Protein AF-A0A369LJK5-F1 (afdb_monomer_lite)

Secondary structure (DSSP, 8-state):
---EEE-B-TTT--BEEEEGGGTEEEETTT--EEESSTTPPP-PPPPB----PPPEETTEEE-TTS-S-EE------GGGSHHHHTS-HHHHHHHH-HHHHHHHHT--EEEEE-TTT--EEEEETT-SEEE-TTT--EEEETTTSSTT---GGGEESS-GGGS-SEEPPP-S-HHHHHHHHHHHHHHSTTTSTTS-HHHHHHHT-EEEEEEEEEEEEEEEEEEPPSTTPPPEEEEEEEEEEEEES-SSS-HHHHTTS---BGGG-EE--GGG-BSSEEEEPPPTT--HHHHHHHHHHHHHHHHHHHHH---GGG--EEEEEEEEEEEEEEEEEEEEE-S-SS--GGG-EEEEEEETTT--EEEEEE-SSEEEEEEPPPPTT----TTB-EEPPPEEEEEEETTTEEEEEEETT-SS---S------EEEEEEPP---GGGGSS--

Sequence (445 aa):
MEEMFAIKCQNCGGPMYSHQATRSFDCAYCGTSVPWEAGGQQPADTVGIRHQPIQMVDGLMKLTHVSQLEPAKDADWYYFEPYWRNSSLLEWLFQEDRGTAEELEQATHVSIPCPFCGAAFEGESTQSVFECPSCGNKIGAGDLLKPGKFSKRLTMGTGAEYVPEQAIPCSISEQQARANALQLVRQYPEVFAGHAVEEAIQSQMVLMYIPVALADLRMMVSFPGKGMKKESLVYYEVLNWPYPKTHYVDVPLIGLLEPWDFSKVVPFDPAMEEGNFRIVAVEGIQKDSAVIDKLAYSIAGNDAESAFGFSKNSMRQWSRKVKKHESALMLVPVFYVDRPISDGREGEQVRIAVNGQTGRAAAVVFDEKRDTHVVAPLSPSVHLSSESTVHATPVEVRYVKSPFLYEIVRIGGNAAVVGATTASQGALREEKRKRKGLLNRLFRD

Structure (mmCIF, N/CA/C/O backbone):
data_AF-A0A369LJK5-F1
#
_entry.id   AF-A0A369LJK5-F1
#
loop_
_atom_site.group_PDB
_atom_site.id
_atom_site.type_symbol
_atom_site.label_atom_id
_atom_site.label_alt_id
_atom_site.label_comp_id
_atom_site.label_asym_id
_atom_site.label_entity_id
_atom_site.label_seq_id
_atom_site.pdbx_PDB_ins_code
_atom_site.Cartn_x
_atom_site.Cartn_y
_atom_site.Cartn_z
_atom_site.occupancy
_atom_site.B_iso_or_equiv
_atom_site.auth_seq_id
_atom_site.auth_comp_id
_atom_site.auth_asym_id
_atom_site.auth_atom_id
_atom_site.pdbx_PDB_model_num
ATOM 1 N N . MET A 1 1 ? -23.609 9.496 26.097 1.00 43.75 1 MET A N 1
ATOM 2 C CA . MET A 1 1 ? -22.856 8.346 26.627 1.00 43.75 1 MET A CA 1
ATOM 3 C C . MET A 1 1 ? -23.100 7.245 25.623 1.00 43.75 1 MET A C 1
ATOM 5 O O . MET A 1 1 ? -24.235 6.795 25.534 1.00 43.75 1 MET A O 1
ATOM 9 N N . GLU A 1 2 ? -22.126 6.966 24.763 1.00 58.66 2 GLU A N 1
ATOM 10 C CA . GLU A 1 2 ? -22.241 5.873 23.794 1.00 58.66 2 GLU A CA 1
ATOM 11 C C . GLU A 1 2 ? -22.422 4.564 24.567 1.00 58.66 2 GLU A C 1
ATOM 13 O O . GLU A 1 2 ? -21.711 4.307 25.541 1.00 58.66 2 GLU A O 1
ATOM 18 N N . GLU A 1 3 ? -23.435 3.779 24.209 1.00 79.50 3 GLU A N 1
ATOM 19 C CA . GLU A 1 3 ? -23.717 2.515 24.884 1.00 79.50 3 GLU A CA 1
ATOM 20 C C . GLU A 1 3 ? -22.650 1.490 24.480 1.00 79.50 3 GLU A C 1
ATOM 22 O O . GLU A 1 3 ? -22.693 0.930 23.387 1.00 79.50 3 GLU A O 1
ATOM 27 N N . MET A 1 4 ? -21.658 1.272 25.345 1.00 86.38 4 MET A N 1
ATOM 28 C CA . MET A 1 4 ? -20.656 0.220 25.168 1.00 86.38 4 MET A CA 1
ATOM 29 C C . MET A 1 4 ? -21.238 -1.119 25.622 1.00 86.38 4 MET A C 1
ATOM 31 O O . MET A 1 4 ? -21.786 -1.215 26.724 1.00 86.38 4 MET A O 1
ATOM 35 N N . PHE A 1 5 ? -21.106 -2.167 24.808 1.00 88.19 5 PHE A N 1
ATOM 36 C CA . PHE A 1 5 ? -21.720 -3.464 25.102 1.00 88.19 5 PHE A CA 1
ATOM 37 C C . PHE A 1 5 ? -20.787 -4.656 24.876 1.00 88.19 5 PHE A C 1
ATOM 39 O O . PHE A 1 5 ? -19.874 -4.644 24.051 1.00 88.19 5 PHE A O 1
ATOM 46 N N . ALA A 1 6 ? -21.043 -5.728 25.628 1.00 88.69 6 ALA A N 1
ATOM 47 C CA . ALA A 1 6 ? -20.347 -7.000 25.480 1.00 88.69 6 ALA A CA 1
ATOM 48 C C . ALA A 1 6 ? -20.799 -7.722 24.202 1.00 88.69 6 ALA A C 1
ATOM 50 O O . ALA A 1 6 ? -21.975 -8.080 24.084 1.00 88.69 6 ALA A O 1
ATOM 51 N N . ILE A 1 7 ? -19.868 -8.020 23.295 1.00 90.50 7 ILE A N 1
ATOM 52 C CA . ILE A 1 7 ? -20.143 -8.883 22.140 1.00 90.50 7 ILE A CA 1
ATOM 53 C C . ILE A 1 7 ? -20.097 -10.339 22.628 1.00 90.50 7 ILE A C 1
ATOM 55 O O . ILE A 1 7 ? -19.025 -10.926 22.786 1.00 90.50 7 ILE A O 1
ATOM 59 N N . LYS A 1 8 ? -21.265 -10.904 22.961 1.00 90.94 8 LYS A N 1
ATOM 60 C CA . LYS A 1 8 ? -21.384 -12.208 23.635 1.00 90.94 8 LYS A CA 1
ATOM 61 C C . LYS A 1 8 ? -22.256 -13.205 22.880 1.00 90.94 8 LYS A C 1
ATOM 63 O O . LYS A 1 8 ? -23.296 -12.867 22.316 1.00 90.94 8 LYS A O 1
ATOM 68 N N . CYS A 1 9 ? -21.862 -14.466 22.973 1.00 92.56 9 CYS A N 1
ATOM 69 C CA . CYS A 1 9 ? -22.580 -15.601 22.434 1.00 92.56 9 CYS A CA 1
ATOM 70 C C . CYS A 1 9 ? -23.858 -15.847 23.236 1.00 92.56 9 CYS A C 1
ATOM 72 O O . CYS A 1 9 ? -23.807 -16.077 24.444 1.00 92.56 9 CYS A O 1
ATOM 74 N N . GLN A 1 10 ? -25.005 -15.865 22.559 1.00 91.81 10 GLN A N 1
ATOM 75 C CA . GLN A 1 10 ? -26.295 -16.147 23.199 1.00 91.81 10 GLN A CA 1
ATOM 76 C C . GLN A 1 10 ? -26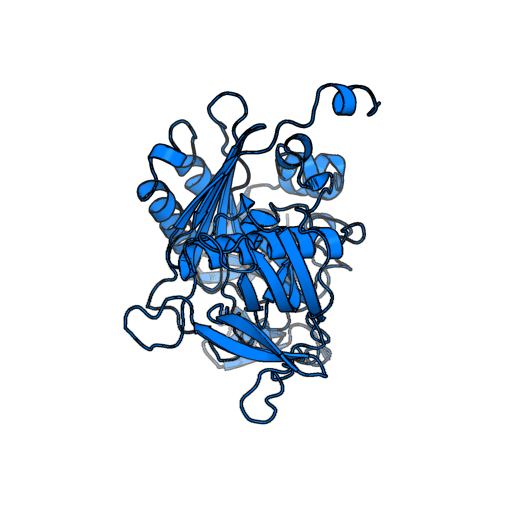.418 -17.603 23.676 1.00 91.81 10 GLN A C 1
ATOM 78 O O . GLN A 1 10 ? -27.219 -17.892 24.557 1.00 91.81 10 GLN A O 1
ATOM 83 N N . ASN A 1 11 ? -25.618 -18.518 23.116 1.00 92.88 11 ASN A N 1
ATOM 84 C CA . ASN A 1 11 ? -25.660 -19.938 23.457 1.00 92.88 11 ASN A CA 1
ATOM 85 C C . ASN A 1 11 ? -24.900 -20.262 24.757 1.00 92.88 11 ASN A C 1
ATOM 87 O O . ASN A 1 11 ? -25.407 -20.982 25.608 1.00 92.88 11 ASN A O 1
ATOM 91 N N . CYS A 1 12 ? -23.683 -19.730 24.930 1.00 92.94 12 CYS A N 1
ATOM 92 C CA . CYS A 1 12 ? -22.822 -20.080 26.070 1.00 92.94 12 CYS A CA 1
ATOM 93 C C . CYS A 1 12 ? -22.346 -18.883 26.908 1.00 92.94 12 CYS A C 1
ATOM 95 O O . CYS A 1 12 ? -21.585 -19.071 27.852 1.00 92.94 12 CYS A O 1
ATOM 97 N N . GLY A 1 13 ? -22.724 -17.652 26.549 1.00 88.31 13 GLY A N 1
ATOM 98 C CA . GLY A 1 13 ? -22.289 -16.425 27.226 1.00 88.31 13 GLY A CA 1
ATOM 99 C C . GLY A 1 13 ? -20.831 -16.018 26.974 1.00 88.31 13 GLY A C 1
ATOM 100 O O . GLY A 1 13 ? -20.411 -14.974 27.465 1.00 88.31 13 GLY A O 1
ATOM 101 N N . GLY A 1 14 ? -20.065 -16.812 26.216 1.00 88.94 14 GLY A N 1
ATOM 102 C CA . GLY A 1 14 ? -18.665 -16.525 25.892 1.00 88.94 14 GLY A CA 1
ATOM 103 C C . GLY A 1 14 ? -18.505 -15.323 24.949 1.00 88.94 14 GLY A C 1
ATOM 104 O O . GLY A 1 14 ? -19.456 -14.982 24.244 1.00 88.94 14 GLY A O 1
ATOM 105 N N . PRO A 1 15 ? -17.325 -14.683 24.904 1.00 89.88 15 PRO A N 1
ATOM 106 C CA . PRO A 1 15 ? -17.034 -13.600 23.967 1.00 89.88 15 PRO A CA 1
ATOM 107 C C . PRO A 1 15 ? -17.139 -14.078 22.513 1.00 89.88 15 PRO A C 1
ATOM 109 O O . PRO A 1 15 ? -16.965 -15.269 22.213 1.00 89.88 15 PRO A O 1
ATOM 112 N N . MET A 1 16 ? -17.420 -13.135 21.618 1.00 92.56 16 MET A N 1
ATOM 113 C CA . MET A 1 16 ? -17.401 -13.356 20.175 1.00 92.56 16 MET A CA 1
ATOM 114 C C . MET A 1 16 ? -16.454 -12.381 19.481 1.00 92.56 16 MET A C 1
ATOM 116 O O . MET A 1 16 ? -16.226 -11.276 19.974 1.00 92.56 16 MET A O 1
ATOM 120 N N . TYR A 1 17 ? -15.939 -12.801 18.330 1.00 91.12 17 TYR A N 1
ATOM 121 C CA . TYR A 1 17 ? -14.927 -12.085 17.554 1.00 91.12 17 TYR A CA 1
ATOM 122 C C . TYR A 1 17 ? -15.418 -11.877 16.126 1.00 91.12 17 TYR A C 1
ATOM 124 O O . TYR A 1 17 ? -16.051 -12.774 15.565 1.00 91.12 17 TYR A O 1
ATOM 132 N N . SER A 1 18 ? -15.163 -10.702 15.557 1.00 90.25 18 SER A N 1
ATOM 133 C CA . SER A 1 18 ? -15.515 -10.387 14.173 1.00 90.25 18 SER A CA 1
ATOM 134 C C . SER A 1 18 ? -14.698 -11.236 13.203 1.00 90.25 18 SER A C 1
ATOM 136 O O . SER A 1 18 ? -13.483 -11.373 13.330 1.00 90.25 18 SER A O 1
ATOM 138 N N . HIS A 1 19 ? -15.368 -11.778 12.194 1.00 90.19 19 HIS A N 1
ATOM 139 C CA . HIS A 1 19 ? -14.749 -12.536 11.121 1.00 90.19 19 HIS A CA 1
ATOM 140 C C . HIS A 1 19 ? -15.206 -11.965 9.774 1.00 90.19 19 HIS A C 1
ATOM 142 O O . HIS A 1 19 ? -16.266 -12.312 9.249 1.00 90.19 19 HIS A O 1
ATOM 148 N N . GLN A 1 20 ? -14.391 -11.058 9.222 1.00 88.62 20 GLN A N 1
ATOM 149 C CA . GLN A 1 20 ? -14.678 -10.309 7.988 1.00 88.62 20 GLN A CA 1
ATOM 150 C C . GLN A 1 20 ? -15.016 -11.247 6.810 1.00 88.62 20 GLN A C 1
ATOM 152 O O . GLN A 1 20 ? -16.012 -11.054 6.116 1.00 88.62 20 GLN A O 1
ATOM 157 N N . ALA A 1 21 ? -14.270 -12.350 6.650 1.00 86.75 21 ALA A N 1
ATOM 158 C CA . ALA A 1 21 ? -14.425 -13.264 5.512 1.00 86.75 21 ALA A CA 1
ATOM 159 C C . ALA A 1 21 ? -15.789 -13.962 5.431 1.00 86.75 21 ALA A C 1
ATOM 161 O O . ALA A 1 21 ? -16.305 -14.206 4.342 1.00 86.75 21 ALA A O 1
ATOM 162 N N . THR A 1 22 ? -16.373 -14.284 6.582 1.00 87.31 22 THR A N 1
ATOM 163 C CA . THR A 1 22 ? -17.700 -14.914 6.684 1.00 87.31 22 THR A CA 1
ATOM 164 C C . THR A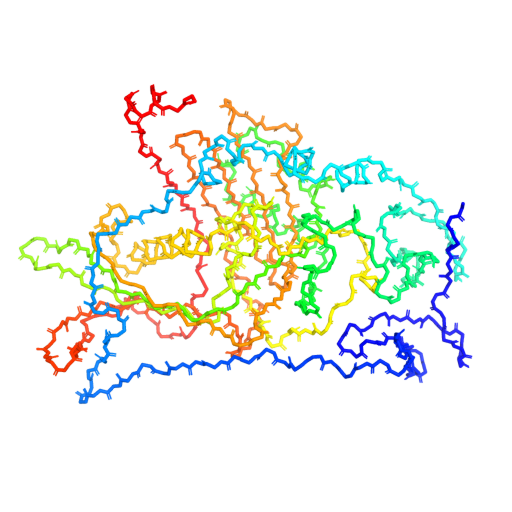 1 22 ? -18.782 -13.901 7.037 1.00 87.31 22 THR A C 1
ATOM 166 O O . THR A 1 22 ? -19.946 -14.286 7.138 1.00 87.31 22 THR A O 1
ATOM 169 N N . ARG A 1 23 ? -18.410 -12.624 7.227 1.00 87.62 23 ARG A N 1
ATOM 170 C CA . ARG A 1 23 ? -19.263 -11.552 7.751 1.00 87.62 23 ARG A CA 1
ATOM 171 C C . ARG A 1 23 ? -20.059 -12.046 8.960 1.00 87.62 23 ARG A C 1
ATOM 173 O O . ARG A 1 23 ? -21.288 -12.010 8.962 1.00 87.62 23 ARG A O 1
ATOM 180 N N . SER A 1 24 ? -19.362 -12.572 9.965 1.00 91.00 24 SER A N 1
ATOM 181 C CA . SER A 1 24 ? -19.969 -13.142 11.174 1.00 91.00 24 SER A CA 1
ATOM 182 C C . SER A 1 24 ? -19.235 -12.731 12.443 1.00 91.00 24 SER A C 1
ATOM 184 O O . SER A 1 24 ? -18.112 -12.231 12.406 1.00 91.00 24 SER A O 1
ATOM 186 N N . PHE A 1 25 ? -19.887 -12.960 13.578 1.00 92.00 25 PHE A N 1
ATOM 187 C CA . PHE A 1 25 ? -19.246 -13.052 14.878 1.00 92.00 25 PHE A CA 1
ATOM 188 C C . PHE A 1 25 ? -19.138 -14.514 15.281 1.00 92.00 25 PHE A C 1
ATOM 190 O O . PHE A 1 25 ? -20.146 -15.225 15.298 1.00 92.00 25 PHE A O 1
ATOM 197 N N . ASP A 1 26 ? -17.943 -14.940 15.673 1.00 93.56 26 ASP A N 1
ATOM 198 C CA . ASP A 1 26 ? -17.663 -16.333 15.998 1.00 93.56 26 ASP A CA 1
ATOM 199 C C . ASP A 1 26 ? -17.287 -16.483 17.474 1.00 93.56 26 ASP A C 1
ATOM 201 O O . ASP A 1 26 ? -16.479 -15.732 18.026 1.00 93.56 26 ASP A O 1
ATOM 205 N N . CYS A 1 27 ? -17.892 -17.465 18.142 1.00 93.56 27 CYS A N 1
ATOM 206 C CA . CYS A 1 27 ? -17.601 -17.785 19.532 1.00 93.56 27 CYS A CA 1
ATOM 207 C C . CYS A 1 27 ? -16.504 -18.848 19.626 1.00 93.56 27 CYS A C 1
ATOM 209 O O . CYS A 1 27 ? -16.738 -20.021 19.324 1.00 93.56 27 CYS A O 1
ATOM 211 N N . ALA A 1 28 ? -15.346 -18.468 20.166 1.00 88.25 28 ALA A N 1
ATOM 212 C CA . ALA A 1 28 ? -14.204 -19.370 20.339 1.00 88.25 28 ALA A CA 1
ATOM 213 C C . ALA A 1 28 ? -14.468 -20.560 21.291 1.00 88.25 28 ALA A C 1
ATOM 215 O O . ALA A 1 28 ? -13.737 -21.544 21.261 1.00 88.25 28 ALA A O 1
ATOM 216 N N . TYR A 1 29 ? -15.505 -20.490 22.136 1.00 90.56 29 TYR A N 1
ATOM 217 C CA . TYR A 1 29 ? -15.762 -21.484 23.187 1.00 90.56 29 TYR A CA 1
ATOM 218 C C . TYR A 1 29 ? -16.671 -22.631 22.743 1.00 90.56 29 TYR A C 1
ATOM 220 O O . TYR A 1 29 ? -16.453 -23.776 23.127 1.00 90.56 29 TYR A O 1
ATOM 228 N N . CYS A 1 30 ? -17.713 -22.331 21.967 1.00 94.50 30 CYS A N 1
ATOM 229 C CA . CYS A 1 30 ? -18.704 -23.325 21.544 1.00 94.50 30 CYS A CA 1
ATOM 230 C C . CYS A 1 30 ? -18.856 -23.430 20.021 1.00 94.50 30 CYS A C 1
ATOM 232 O O . CYS A 1 30 ? -19.700 -24.190 19.554 1.00 94.50 30 CYS A O 1
ATOM 234 N N . GLY A 1 31 ? -18.088 -22.652 19.249 1.00 93.06 31 GLY A N 1
ATOM 235 C CA . GLY A 1 31 ? -18.130 -22.656 17.784 1.00 93.06 31 GLY A CA 1
ATOM 236 C C . GLY A 1 31 ? -19.404 -22.060 17.182 1.00 93.06 31 GLY A C 1
ATOM 237 O O . GLY A 1 31 ? -19.622 -22.176 15.982 1.00 93.06 31 GLY A O 1
ATOM 238 N N . THR A 1 32 ? -20.268 -21.437 17.993 1.00 95.06 32 THR A N 1
ATOM 239 C CA . THR A 1 32 ? -21.448 -20.733 17.475 1.00 95.06 32 THR A CA 1
ATOM 240 C C . THR A 1 32 ? -21.001 -19.537 16.641 1.00 95.06 32 THR A C 1
ATOM 242 O O . THR A 1 32 ? -20.231 -18.710 17.127 1.00 95.06 32 THR A O 1
ATOM 245 N N . SER A 1 33 ? -21.524 -19.440 15.422 1.00 93.50 33 SER A N 1
ATOM 246 C CA . SER A 1 33 ? -21.326 -18.313 14.514 1.00 93.50 33 SER A CA 1
ATOM 247 C C . SER A 1 33 ? -22.654 -17.589 14.306 1.00 93.50 33 SER A C 1
ATOM 249 O O . SER A 1 33 ? -23.690 -18.230 14.102 1.00 93.50 33 SER A O 1
ATOM 251 N N . VAL A 1 34 ? -22.637 -16.262 14.404 1.00 91.25 34 VAL A N 1
ATOM 252 C CA . VAL A 1 34 ? -23.803 -15.397 14.199 1.00 91.25 34 VAL A CA 1
ATOM 253 C C . VAL A 1 34 ? -23.506 -14.462 13.027 1.00 91.25 34 VAL A C 1
ATOM 255 O O . VAL A 1 34 ? -22.541 -13.705 13.107 1.00 91.25 34 VAL A O 1
ATOM 258 N N . PRO A 1 35 ? -24.304 -14.481 11.946 1.00 89.56 35 PRO A N 1
ATOM 259 C CA . PRO A 1 35 ? -24.115 -13.568 10.822 1.00 89.56 35 PRO A CA 1
ATOM 260 C C . PRO A 1 35 ? -24.201 -12.095 11.241 1.00 89.56 35 PRO A C 1
ATOM 262 O O . PRO A 1 35 ? -25.038 -11.731 12.067 1.00 89.56 35 PRO A O 1
ATOM 265 N N . TRP A 1 36 ? -23.366 -11.253 10.631 1.00 88.44 36 TRP A N 1
ATOM 266 C CA . TRP A 1 36 ? -23.351 -9.800 10.816 1.00 88.44 36 TRP A CA 1
ATOM 267 C C . TRP A 1 36 ? -24.639 -9.144 10.307 1.00 88.44 36 TRP A C 1
ATOM 269 O O . TRP A 1 36 ? -25.224 -8.301 10.983 1.00 88.44 36 TRP A O 1
ATOM 279 N N . GLU A 1 37 ? -25.131 -9.594 9.151 1.00 82.88 37 GLU A N 1
ATOM 280 C CA . GLU A 1 37 ? -26.411 -9.180 8.576 1.00 82.88 37 GLU A CA 1
ATOM 281 C C . GLU A 1 37 ? -27.347 -10.381 8.424 1.00 82.88 37 GLU A C 1
ATOM 283 O O . GLU A 1 37 ? -27.022 -11.382 7.777 1.00 82.88 37 GLU A O 1
ATOM 288 N N . ALA A 1 38 ? -28.548 -10.280 8.999 1.00 66.06 38 ALA A N 1
ATOM 289 C CA . ALA A 1 38 ? -29.581 -11.298 8.849 1.00 66.06 38 ALA A CA 1
ATOM 290 C C . ALA A 1 38 ? -30.070 -11.348 7.391 1.00 66.06 38 ALA A C 1
ATOM 292 O O . ALA A 1 38 ? -30.628 -10.379 6.884 1.00 66.06 38 ALA A O 1
ATOM 293 N N . GLY A 1 39 ? -29.864 -12.486 6.718 1.00 60.34 39 GLY A N 1
ATOM 294 C CA . GLY A 1 39 ? -30.164 -12.624 5.288 1.00 60.34 39 GLY A CA 1
ATOM 295 C C . GLY A 1 39 ? -29.186 -11.877 4.375 1.00 60.34 39 GLY A C 1
ATOM 296 O O . GLY A 1 39 ? -29.529 -11.621 3.222 1.00 60.34 39 GLY A O 1
ATOM 297 N N . GLY A 1 40 ? -28.004 -11.516 4.893 1.00 56.62 40 GLY A N 1
ATOM 298 C CA . GLY A 1 40 ? -26.965 -10.808 4.151 1.00 56.62 40 GLY A CA 1
ATOM 299 C C . GLY A 1 40 ? -26.629 -11.492 2.827 1.00 56.62 40 GLY A C 1
ATOM 300 O O . GLY A 1 40 ? -26.605 -12.722 2.727 1.00 56.62 40 GLY A O 1
ATOM 301 N N . GLN A 1 41 ? -26.397 -10.676 1.799 1.00 55.34 41 GLN A N 1
ATOM 302 C CA . GLN A 1 41 ? -25.955 -11.159 0.495 1.00 55.34 41 GLN A CA 1
ATOM 303 C C . GLN A 1 41 ? -24.660 -11.962 0.651 1.00 55.34 41 GLN A C 1
ATOM 305 O O . GLN A 1 41 ? -23.807 -11.635 1.482 1.00 55.34 41 GLN A O 1
ATOM 310 N N . GLN A 1 42 ? -24.524 -13.021 -0.154 1.00 57.69 42 GLN A N 1
ATOM 311 C CA . GLN A 1 42 ? -23.255 -13.732 -0.269 1.00 57.69 42 GLN A CA 1
ATOM 312 C C . GLN A 1 42 ? -22.127 -12.727 -0.557 1.00 57.69 42 GLN A C 1
ATOM 314 O O . GLN A 1 42 ? -22.378 -11.740 -1.254 1.00 57.69 42 GLN A O 1
ATOM 319 N N . PRO A 1 43 ? -20.912 -12.969 -0.029 1.00 57.94 43 PRO A N 1
ATOM 320 C CA . PRO A 1 43 ? -19.713 -12.230 -0.406 1.00 57.94 43 PRO A CA 1
ATOM 321 C C . PRO A 1 43 ? -19.696 -11.926 -1.904 1.00 57.94 43 PRO A C 1
ATOM 323 O O . PRO A 1 43 ? -19.946 -12.833 -2.699 1.00 57.94 43 PRO A O 1
ATOM 326 N N . ALA A 1 44 ? -19.409 -10.676 -2.282 1.00 60.28 44 ALA A N 1
ATOM 327 C CA . ALA A 1 44 ? -19.141 -10.344 -3.676 1.00 60.28 44 ALA A CA 1
ATOM 328 C C . ALA A 1 44 ? -18.083 -11.307 -4.238 1.00 60.28 44 ALA A C 1
ATOM 330 O O . ALA A 1 44 ? -17.181 -11.719 -3.499 1.00 60.28 44 ALA A O 1
ATOM 331 N N . ASP A 1 45 ? -18.209 -11.666 -5.520 1.00 59.50 45 ASP A N 1
ATOM 332 C CA . ASP A 1 45 ? -17.289 -12.592 -6.182 1.00 59.50 45 ASP A CA 1
ATOM 333 C C . ASP A 1 45 ? -15.827 -12.215 -5.887 1.00 59.50 45 ASP A C 1
ATOM 335 O O . ASP A 1 45 ? -15.445 -11.038 -5.867 1.00 59.50 45 ASP A O 1
ATOM 339 N N . THR A 1 46 ? -15.002 -13.230 -5.630 1.00 63.78 46 THR A N 1
ATOM 340 C CA . THR A 1 46 ? -13.564 -13.054 -5.427 1.00 63.78 46 THR A CA 1
ATOM 341 C C . THR A 1 46 ? -12.935 -12.356 -6.631 1.00 63.78 46 THR A C 1
ATOM 343 O O . THR A 1 46 ? -13.351 -12.553 -7.775 1.00 63.78 46 THR A O 1
ATOM 346 N N . VAL A 1 47 ? -11.914 -11.536 -6.364 1.00 70.75 47 VAL A N 1
ATOM 347 C CA . VAL A 1 47 ? -11.190 -10.758 -7.378 1.00 70.75 47 VAL A CA 1
ATOM 348 C C . VAL A 1 47 ? -10.836 -11.635 -8.585 1.00 70.75 47 VAL A C 1
ATOM 350 O O . VAL A 1 47 ? -10.159 -12.657 -8.461 1.00 70.75 47 VAL A O 1
ATOM 353 N N . GLY A 1 48 ? -11.275 -11.223 -9.777 1.00 70.75 48 GLY A N 1
ATOM 354 C CA . GLY A 1 48 ? -11.069 -11.962 -11.020 1.00 70.75 48 GLY A CA 1
ATOM 355 C C . GLY A 1 48 ? -9.657 -11.787 -11.578 1.00 70.75 48 GLY A C 1
ATOM 356 O O . GLY A 1 48 ? -9.481 -11.153 -12.621 1.00 70.75 48 GLY A O 1
ATOM 357 N N . ILE A 1 49 ? -8.646 -12.349 -10.910 1.00 80.81 49 ILE A N 1
ATOM 358 C CA . ILE A 1 49 ? -7.247 -12.264 -11.351 1.00 80.81 49 ILE A CA 1
ATOM 359 C C . ILE A 1 49 ? -7.036 -13.151 -12.582 1.00 80.81 49 ILE A C 1
ATOM 361 O O . ILE A 1 49 ? -7.138 -14.378 -12.526 1.00 80.81 49 ILE A O 1
ATOM 365 N N . ARG A 1 50 ? -6.743 -12.534 -13.736 1.00 80.62 50 ARG A N 1
ATOM 366 C CA . ARG A 1 50 ? -6.515 -13.260 -14.999 1.00 80.62 50 ARG A CA 1
ATOM 367 C C . ARG A 1 50 ? -5.348 -12.698 -15.793 1.00 80.62 50 ARG A C 1
ATOM 369 O O . ARG A 1 50 ? -5.494 -11.793 -16.628 1.00 80.62 50 ARG A O 1
ATOM 376 N N . HIS A 1 51 ? -4.205 -13.349 -15.640 1.00 87.31 51 HIS A N 1
ATOM 377 C CA . HIS A 1 51 ? -3.016 -13.061 -16.430 1.00 87.31 51 HIS A CA 1
ATOM 378 C C . HIS A 1 51 ? -3.174 -13.511 -17.880 1.00 87.31 51 HIS A C 1
ATOM 380 O O . HIS A 1 51 ? -3.785 -14.534 -18.186 1.00 87.31 51 HIS A O 1
ATOM 386 N N . GLN A 1 52 ? -2.604 -12.743 -18.805 1.00 86.94 52 GLN A N 1
ATOM 387 C CA . GLN A 1 52 ? -2.484 -13.160 -20.201 1.00 86.94 52 GLN A CA 1
ATOM 388 C C . GLN A 1 52 ? -1.028 -13.522 -20.479 1.00 86.94 52 GLN A C 1
ATOM 390 O O . GLN A 1 52 ? -0.251 -12.593 -20.650 1.00 86.94 52 GLN A O 1
ATOM 395 N N . PRO A 1 53 ? -0.631 -14.798 -20.590 1.00 87.81 53 PRO A N 1
ATOM 396 C CA . PRO A 1 53 ? 0.765 -15.165 -20.825 1.00 87.81 53 PRO A CA 1
ATOM 397 C C . PRO A 1 53 ? 1.380 -14.470 -22.048 1.00 87.81 53 PRO A C 1
ATOM 399 O O . PRO A 1 53 ? 0.695 -14.201 -23.043 1.00 87.81 53 PRO A O 1
ATOM 402 N N . ILE A 1 54 ? 2.683 -14.187 -21.983 1.00 90.38 54 ILE A N 1
ATOM 403 C CA . ILE A 1 54 ? 3.444 -13.708 -23.142 1.00 90.38 54 ILE A CA 1
ATOM 404 C C . ILE A 1 54 ? 3.453 -14.818 -24.197 1.00 90.38 54 ILE A C 1
ATOM 406 O O . ILE A 1 54 ? 3.782 -15.968 -23.910 1.00 90.38 54 ILE A O 1
ATOM 410 N N . GLN A 1 55 ? 3.083 -14.479 -25.431 1.00 93.00 55 GLN A N 1
ATOM 411 C CA . GLN A 1 55 ? 3.110 -15.434 -26.536 1.00 93.00 55 GLN A CA 1
ATOM 412 C C . GLN A 1 55 ? 4.552 -15.664 -26.999 1.00 93.00 55 GLN A C 1
ATOM 414 O O . GLN A 1 55 ? 5.264 -14.705 -27.304 1.00 93.00 55 GLN A O 1
ATOM 419 N N . MET A 1 56 ? 4.938 -16.935 -27.114 1.00 94.12 56 MET A N 1
ATOM 420 C CA . MET A 1 56 ? 6.207 -17.360 -27.704 1.00 94.12 56 MET A CA 1
ATOM 421 C C . MET A 1 56 ? 5.965 -17.920 -29.108 1.00 94.12 56 MET A C 1
ATOM 423 O O . MET A 1 56 ? 5.061 -18.732 -29.301 1.00 94.12 56 MET A O 1
ATOM 427 N N . VAL A 1 57 ? 6.763 -17.495 -30.088 1.00 95.06 57 VAL A N 1
ATOM 428 C CA . VAL A 1 57 ? 6.706 -17.970 -31.482 1.00 95.06 57 VAL A CA 1
ATOM 429 C C . VAL A 1 57 ? 8.121 -18.310 -31.925 1.00 95.06 57 VAL A C 1
ATOM 431 O O . VAL A 1 57 ? 8.974 -17.428 -31.953 1.00 95.06 57 VAL A O 1
ATOM 434 N N . ASP A 1 58 ? 8.385 -19.578 -32.241 1.00 93.75 58 ASP A N 1
ATOM 435 C CA . ASP A 1 58 ? 9.721 -20.076 -32.612 1.00 93.75 58 ASP A CA 1
ATOM 436 C C . ASP A 1 58 ? 10.822 -19.693 -31.598 1.00 93.75 58 ASP A C 1
ATOM 438 O O . ASP A 1 58 ? 11.934 -19.325 -31.971 1.00 93.75 58 ASP A O 1
ATOM 442 N N . GLY A 1 59 ? 10.502 -19.705 -30.298 1.00 92.94 59 GLY A N 1
ATOM 443 C CA . GLY A 1 59 ? 11.426 -19.291 -29.231 1.00 92.94 59 GLY A CA 1
ATOM 444 C C . GLY A 1 59 ? 11.607 -17.773 -29.071 1.00 92.94 59 GLY A C 1
ATOM 445 O O . GLY A 1 59 ? 12.361 -17.344 -28.202 1.00 92.94 59 GLY A O 1
ATOM 446 N N . LEU A 1 60 ? 10.898 -16.953 -29.854 1.00 96.50 60 LEU A N 1
ATOM 447 C CA . LEU A 1 60 ? 10.906 -15.491 -29.763 1.00 96.50 60 LEU A CA 1
ATOM 448 C C . LEU A 1 60 ? 9.696 -14.973 -28.977 1.00 96.50 60 LEU A C 1
ATOM 450 O O . LEU A 1 60 ? 8.585 -15.487 -29.113 1.00 96.50 60 LEU A O 1
ATOM 454 N N . MET A 1 61 ? 9.897 -13.907 -28.206 1.00 96.19 61 MET A N 1
ATOM 455 C CA . MET A 1 61 ? 8.839 -13.198 -27.487 1.00 96.19 61 MET A CA 1
ATOM 456 C C . MET A 1 61 ? 8.036 -12.327 -28.453 1.00 96.19 61 MET A C 1
ATOM 458 O O . MET A 1 61 ? 8.598 -11.496 -29.169 1.00 96.19 61 MET A O 1
ATOM 462 N N . LYS A 1 62 ? 6.709 -12.461 -28.449 1.00 96.25 62 LYS A N 1
ATOM 463 C CA . LYS A 1 62 ? 5.817 -11.595 -29.227 1.00 96.25 62 LYS A CA 1
ATOM 464 C C . LYS A 1 62 ? 5.349 -10.407 -28.389 1.00 96.25 62 LYS A C 1
ATOM 466 O O . LYS A 1 62 ? 4.452 -10.527 -27.555 1.00 96.25 62 LYS A O 1
ATOM 471 N N . LEU A 1 63 ? 5.932 -9.239 -28.653 1.00 96.06 63 LEU A N 1
ATOM 472 C CA . LEU A 1 63 ? 5.750 -8.018 -27.855 1.00 96.06 63 LEU A CA 1
ATOM 473 C C . LEU A 1 63 ? 4.940 -6.938 -28.588 1.00 96.06 63 LEU A C 1
ATOM 475 O O . LEU A 1 63 ? 5.159 -5.743 -28.413 1.00 96.06 63 LEU A O 1
ATOM 479 N N . THR A 1 64 ? 3.951 -7.350 -29.386 1.00 93.69 64 THR A N 1
ATOM 480 C CA . THR A 1 64 ? 3.032 -6.453 -30.118 1.00 93.69 64 THR A CA 1
ATOM 481 C C . THR A 1 64 ? 2.353 -5.398 -29.243 1.00 93.69 64 THR A C 1
ATOM 483 O O . THR A 1 64 ? 1.987 -4.340 -29.734 1.00 93.69 64 THR A O 1
ATOM 486 N N . HIS A 1 65 ? 2.142 -5.689 -27.961 1.00 92.56 65 HIS A N 1
ATOM 487 C CA . HIS A 1 65 ? 1.389 -4.843 -27.035 1.00 92.56 65 HIS A CA 1
ATOM 488 C C . HIS A 1 65 ? 2.200 -3.665 -26.468 1.00 92.56 65 HIS A C 1
ATOM 490 O O . HIS A 1 65 ? 1.603 -2.772 -25.875 1.00 92.56 65 HIS A O 1
ATOM 496 N N . VAL A 1 66 ? 3.525 -3.662 -26.650 1.00 94.81 66 VAL A N 1
ATOM 497 C CA . VAL A 1 66 ? 4.448 -2.608 -26.184 1.00 94.81 66 VAL A CA 1
ATOM 498 C C . VAL A 1 66 ? 5.455 -2.206 -27.267 1.00 94.81 66 VAL A C 1
ATOM 500 O O . VAL A 1 66 ? 6.499 -1.643 -26.969 1.00 94.81 66 VAL A O 1
ATOM 503 N N . SER A 1 67 ? 5.181 -2.492 -28.544 1.00 88.44 67 SER A N 1
ATOM 504 C CA . SER A 1 67 ? 6.149 -2.244 -29.621 1.00 88.44 67 SER A CA 1
ATOM 505 C C . SER A 1 67 ? 6.212 -0.791 -30.102 1.00 88.44 67 SER A C 1
ATOM 507 O O . SER A 1 67 ? 7.196 -0.398 -30.728 1.00 88.44 67 SER A O 1
ATOM 509 N N . GLN A 1 68 ? 5.181 0.011 -29.824 1.00 92.50 68 GLN A N 1
ATOM 510 C CA . GLN A 1 68 ? 5.124 1.425 -30.196 1.00 92.50 68 GLN A CA 1
ATOM 511 C C . GLN A 1 68 ? 5.682 2.280 -29.061 1.00 92.50 68 GLN A C 1
ATOM 513 O O . GLN A 1 68 ? 4.986 2.550 -28.083 1.00 92.50 68 GLN A O 1
ATOM 518 N N . LEU A 1 69 ? 6.953 2.662 -29.193 1.00 94.50 69 LEU A N 1
ATOM 519 C CA . LEU A 1 69 ? 7.653 3.482 -28.212 1.00 94.50 69 LEU A CA 1
ATOM 520 C C . LEU A 1 69 ? 7.373 4.977 -28.426 1.00 94.50 69 LEU A C 1
ATOM 522 O O . LEU A 1 69 ? 7.463 5.490 -29.542 1.00 94.50 69 LEU A O 1
ATOM 526 N N . GLU A 1 70 ? 7.121 5.688 -27.337 1.00 94.69 70 GLU A N 1
ATOM 527 C CA . GLU A 1 70 ? 6.991 7.143 -27.258 1.00 94.69 70 GLU A CA 1
ATOM 528 C C . GLU A 1 70 ? 8.074 7.731 -26.340 1.00 94.69 70 GLU A C 1
ATOM 530 O O . GLU A 1 70 ? 8.664 6.989 -25.557 1.00 94.69 70 GLU A O 1
ATOM 535 N N . PRO A 1 71 ? 8.386 9.039 -26.398 1.00 94.00 71 PRO A N 1
ATOM 536 C CA . PRO A 1 71 ? 9.363 9.640 -25.491 1.00 94.00 71 PRO A CA 1
ATOM 537 C C . PRO A 1 71 ? 9.035 9.356 -24.019 1.00 94.00 71 PRO A C 1
ATOM 539 O O . PRO A 1 71 ? 7.935 9.659 -23.557 1.00 94.00 71 PRO A O 1
ATOM 542 N N . ALA A 1 72 ? 10.003 8.812 -23.281 1.00 89.69 72 ALA A N 1
ATOM 543 C CA . ALA A 1 72 ? 9.836 8.526 -21.863 1.00 89.69 72 ALA A CA 1
ATOM 544 C C . ALA A 1 72 ? 9.739 9.843 -21.083 1.00 89.69 72 ALA A C 1
ATOM 546 O O . ALA A 1 72 ? 10.614 10.708 -21.183 1.00 89.69 72 ALA A O 1
ATOM 547 N N . LYS A 1 73 ? 8.657 10.009 -20.320 1.00 85.50 73 LYS A N 1
ATOM 548 C CA . LYS A 1 73 ? 8.408 11.199 -19.504 1.00 85.50 73 LYS A CA 1
ATOM 549 C C . LYS A 1 73 ? 7.866 10.781 -18.149 1.00 85.50 73 LYS A C 1
ATOM 551 O O . LYS A 1 73 ? 6.945 9.974 -18.078 1.00 85.50 73 LYS A O 1
ATOM 556 N N . ASP A 1 74 ? 8.434 11.366 -17.102 1.00 83.31 74 ASP A N 1
ATOM 557 C CA . ASP A 1 74 ? 7.842 11.310 -15.771 1.00 83.31 74 ASP A CA 1
ATOM 558 C C . ASP A 1 74 ? 6.506 12.069 -15.783 1.00 83.31 74 ASP A C 1
ATOM 560 O O . ASP A 1 74 ? 6.354 13.064 -16.504 1.00 83.31 74 ASP A O 1
ATOM 564 N N . ALA A 1 75 ? 5.534 11.583 -15.018 1.00 84.00 75 ALA A N 1
ATOM 565 C CA . ALA A 1 75 ? 4.198 12.156 -14.994 1.00 84.00 75 ALA A CA 1
ATOM 566 C C . ALA A 1 75 ? 4.226 13.563 -14.376 1.00 84.00 75 ALA A C 1
ATOM 568 O O . ALA A 1 75 ? 4.669 13.747 -13.242 1.00 84.00 75 ALA A O 1
ATOM 569 N N . ASP A 1 76 ? 3.711 14.552 -15.110 1.00 79.81 76 ASP A N 1
ATOM 570 C CA . ASP A 1 76 ? 3.560 15.933 -14.637 1.00 79.81 76 ASP A CA 1
ATOM 571 C C . ASP A 1 76 ? 2.101 16.169 -14.227 1.00 79.81 76 ASP A C 1
ATOM 573 O O . ASP A 1 76 ? 1.291 16.719 -14.977 1.00 79.81 76 ASP A O 1
ATOM 577 N N . TRP A 1 77 ? 1.742 15.670 -13.044 1.00 85.31 77 TRP A N 1
ATOM 578 C CA . TRP A 1 77 ? 0.457 15.943 -12.400 1.00 85.31 77 TRP A CA 1
ATOM 579 C C . TRP A 1 77 ? 0.695 16.756 -11.134 1.00 85.31 77 TRP A C 1
ATOM 581 O O . TRP A 1 77 ? 1.658 16.501 -10.413 1.00 85.31 77 TRP A O 1
ATOM 591 N N . TYR A 1 78 ? -0.154 17.752 -10.875 1.00 82.56 78 TYR A N 1
ATOM 592 C CA . TYR A 1 78 ? 0.126 18.758 -9.851 1.00 82.56 78 TYR A CA 1
ATOM 593 C C . TYR A 1 78 ? 0.267 18.155 -8.445 1.00 82.56 78 TYR A C 1
ATOM 595 O O . TYR A 1 78 ? 1.159 18.571 -7.721 1.00 82.56 78 TYR A O 1
ATOM 603 N N . TYR A 1 79 ? -0.476 17.094 -8.104 1.00 83.56 79 TYR A N 1
ATOM 604 C CA . TYR A 1 79 ? -0.318 16.374 -6.830 1.00 83.56 79 TYR A CA 1
ATOM 605 C C . TYR A 1 79 ? 1.060 15.715 -6.635 1.00 83.56 79 TYR A C 1
ATOM 607 O O . TYR A 1 79 ? 1.384 15.284 -5.534 1.00 83.56 79 TYR A O 1
ATOM 615 N N . PHE A 1 80 ? 1.902 15.628 -7.673 1.00 85.25 80 PHE A N 1
ATOM 616 C CA . PHE A 1 80 ? 3.295 15.181 -7.545 1.00 85.25 80 PHE A CA 1
ATOM 617 C C . PHE A 1 80 ? 4.291 16.337 -7.336 1.00 85.25 80 PHE A C 1
ATOM 619 O O . PHE A 1 80 ? 5.474 16.103 -7.045 1.00 85.25 80 PHE A O 1
ATOM 626 N N . GLU A 1 81 ? 3.851 17.590 -7.480 1.00 82.75 81 GLU A N 1
ATOM 627 C CA . GLU A 1 81 ? 4.680 18.768 -7.225 1.00 82.75 81 GLU A CA 1
ATOM 628 C C . GLU A 1 81 ? 4.924 18.945 -5.712 1.00 82.75 81 GLU A C 1
ATOM 630 O O . GLU A 1 81 ? 4.052 18.602 -4.912 1.00 82.75 81 GLU A O 1
ATOM 635 N N . PRO A 1 82 ? 6.100 19.467 -5.293 1.00 76.44 82 PRO A N 1
ATOM 636 C CA . PRO A 1 82 ? 6.448 19.572 -3.873 1.00 76.44 82 PRO A CA 1
ATOM 637 C C . PRO A 1 82 ? 5.416 20.364 -3.076 1.00 76.44 82 PRO A C 1
ATOM 639 O O . PRO A 1 82 ? 5.042 19.941 -1.999 1.00 76.44 82 PRO A O 1
ATOM 642 N N . TYR A 1 83 ? 4.894 21.457 -3.645 1.00 76.12 83 TYR A N 1
ATOM 643 C CA . TYR A 1 83 ? 3.878 22.294 -3.003 1.00 76.12 83 TYR A CA 1
ATOM 644 C C . TYR A 1 83 ? 2.692 21.480 -2.461 1.00 76.12 83 TYR A C 1
ATOM 646 O O . TYR A 1 83 ? 2.319 21.644 -1.308 1.00 76.12 83 TYR A O 1
ATOM 654 N N . TRP A 1 84 ? 2.161 20.555 -3.263 1.00 78.88 84 TRP A N 1
ATOM 655 C CA . TRP A 1 84 ? 1.009 19.727 -2.899 1.00 78.88 84 TRP A CA 1
ATOM 656 C C . TRP A 1 84 ? 1.382 18.534 -2.020 1.00 78.88 84 TRP A C 1
ATOM 658 O O . TRP A 1 84 ? 0.627 18.135 -1.135 1.00 78.88 84 TRP A O 1
ATOM 668 N N . ARG A 1 85 ? 2.572 17.965 -2.236 1.00 84.56 85 ARG A N 1
ATOM 669 C CA . ARG A 1 85 ? 3.091 16.892 -1.378 1.00 84.56 85 ARG A CA 1
ATOM 670 C C . ARG A 1 85 ? 3.511 17.398 -0.003 1.00 84.56 85 ARG A C 1
ATOM 672 O O . ARG A 1 85 ? 3.582 16.581 0.901 1.00 84.56 85 ARG A O 1
ATOM 679 N N . ASN A 1 86 ? 3.720 18.706 0.146 1.00 83.12 86 ASN A N 1
ATOM 680 C CA . ASN A 1 86 ? 4.096 19.326 1.405 1.00 83.12 86 ASN A CA 1
ATOM 681 C C . ASN A 1 86 ? 2.931 19.464 2.400 1.00 83.12 86 ASN A C 1
ATOM 683 O O . ASN A 1 86 ? 3.159 19.746 3.576 1.00 83.12 86 ASN A O 1
ATOM 687 N N . SER A 1 87 ? 1.683 19.301 1.968 1.00 83.88 87 SER A N 1
ATOM 688 C CA . SER A 1 87 ? 0.564 19.341 2.904 1.00 83.88 87 SER A CA 1
ATOM 689 C C . SER A 1 87 ? 0.512 18.063 3.736 1.00 83.88 87 SER A C 1
ATOM 691 O O . SER A 1 87 ? 0.675 16.961 3.203 1.00 83.88 87 SER A O 1
ATOM 693 N N . SER A 1 88 ? 0.287 18.210 5.041 1.00 86.31 88 SER A N 1
ATOM 694 C CA . SER A 1 88 ? -0.056 17.079 5.897 1.00 86.31 88 SER A CA 1
ATOM 695 C C . SER A 1 88 ? -1.395 16.483 5.469 1.00 86.31 88 SER A C 1
ATOM 697 O O . SER A 1 88 ? -2.207 17.126 4.799 1.00 86.31 88 SER A O 1
ATOM 699 N N . LEU A 1 89 ? -1.654 15.252 5.883 1.00 88.50 89 LEU A N 1
ATOM 700 C CA . LEU A 1 89 ? -2.923 14.591 5.647 1.00 88.50 89 LEU A CA 1
ATOM 701 C C . LEU A 1 89 ? -4.082 15.381 6.258 1.00 88.50 89 LEU A C 1
ATOM 703 O O . LEU A 1 89 ? -5.118 15.541 5.622 1.00 88.50 89 LEU A O 1
ATOM 707 N N . LEU A 1 90 ? -3.900 15.904 7.471 1.00 87.38 90 LEU A N 1
ATOM 708 C CA . LEU A 1 90 ? -4.928 16.697 8.135 1.00 87.38 90 LEU A CA 1
ATOM 709 C C . LEU A 1 90 ? -5.159 18.034 7.412 1.00 87.38 90 LEU A C 1
ATOM 711 O O . LEU A 1 90 ? -6.304 18.441 7.247 1.00 87.38 90 LEU A O 1
ATOM 715 N N . GLU A 1 91 ? -4.103 18.687 6.914 1.00 87.62 91 GLU A N 1
ATOM 716 C CA . GLU A 1 91 ? -4.221 19.894 6.079 1.00 87.62 91 GLU A CA 1
ATOM 717 C C . GLU A 1 91 ? -4.994 19.609 4.784 1.00 87.62 91 GLU A C 1
ATOM 719 O O . GLU A 1 91 ? -5.861 20.396 4.404 1.00 87.62 91 GLU A O 1
ATOM 724 N N . TRP A 1 92 ? -4.720 18.470 4.140 1.00 86.50 92 TRP A N 1
ATOM 725 C CA . TRP A 1 92 ? -5.464 18.001 2.969 1.00 86.50 92 TRP A CA 1
ATOM 726 C C . TRP A 1 92 ? -6.940 17.777 3.280 1.00 86.50 92 TRP A C 1
ATOM 728 O O . TRP A 1 92 ? -7.806 18.243 2.538 1.00 86.50 92 TRP A O 1
ATOM 738 N N . LEU A 1 93 ? -7.238 17.104 4.391 1.00 89.69 93 LEU A N 1
ATOM 739 C CA . LEU A 1 93 ? -8.614 16.887 4.823 1.00 89.69 93 LEU A CA 1
ATOM 740 C C . LEU A 1 93 ? -9.307 18.216 5.125 1.00 89.69 93 LEU A C 1
ATOM 742 O O . LEU A 1 93 ? -10.413 18.427 4.659 1.00 89.69 93 LEU A O 1
ATOM 746 N N . PHE A 1 94 ? -8.671 19.175 5.796 1.00 89.19 94 PHE A N 1
ATOM 747 C CA . PHE A 1 94 ? -9.307 20.476 6.036 1.00 89.19 94 PHE A CA 1
ATOM 748 C C . PHE A 1 94 ? -9.658 21.243 4.752 1.00 89.19 94 PHE A C 1
ATOM 750 O O . PHE A 1 94 ? -10.612 22.025 4.761 1.00 89.19 94 PHE A O 1
ATOM 757 N N . GLN A 1 95 ? -8.908 21.033 3.668 1.00 86.94 95 GLN A N 1
ATOM 758 C CA . GLN A 1 95 ? -9.159 21.673 2.374 1.00 86.94 95 GLN A CA 1
ATOM 759 C C . GLN A 1 95 ? -10.253 20.963 1.567 1.00 86.94 95 GLN A C 1
ATOM 761 O O . GLN A 1 95 ? -11.142 21.630 1.040 1.00 86.94 95 GLN A O 1
ATOM 766 N N . GLU A 1 96 ? -10.198 19.633 1.485 1.00 86.94 96 GLU A N 1
ATOM 767 C CA . GLU A 1 96 ? -11.032 18.838 0.567 1.00 86.94 96 GLU A CA 1
ATOM 768 C C . GLU A 1 96 ? -12.203 18.123 1.271 1.00 86.94 96 GLU A C 1
ATOM 770 O O . GLU A 1 96 ? -13.241 17.879 0.661 1.00 86.94 96 GLU A O 1
ATOM 775 N N . ASP A 1 97 ? -12.066 17.802 2.560 1.00 88.75 97 ASP A N 1
ATOM 776 C CA . ASP A 1 97 ? -13.024 17.024 3.362 1.00 88.75 97 ASP A CA 1
ATOM 777 C C . ASP A 1 97 ? -13.050 17.491 4.832 1.00 88.75 97 ASP A C 1
ATOM 779 O O . ASP A 1 97 ? -12.675 16.795 5.786 1.00 88.75 97 ASP A O 1
ATOM 783 N N . ARG A 1 98 ? -13.473 18.745 5.014 1.00 89.06 98 ARG A N 1
ATOM 784 C CA . ARG A 1 98 ? -13.467 19.413 6.320 1.00 89.06 98 ARG A CA 1
ATOM 785 C C . ARG A 1 98 ? -14.291 18.674 7.377 1.00 89.06 98 ARG A C 1
ATOM 787 O O . ARG A 1 98 ? -13.941 18.721 8.550 1.00 89.06 98 ARG A O 1
ATOM 794 N N . GLY A 1 99 ? -15.367 17.999 6.972 1.00 89.19 99 GLY A N 1
ATOM 795 C CA . GLY A 1 99 ? -16.212 17.238 7.892 1.00 89.19 99 GLY A CA 1
ATOM 796 C C . GLY A 1 99 ? -15.455 16.077 8.532 1.00 89.19 99 GLY A C 1
ATOM 797 O O . GLY A 1 99 ? -15.556 15.888 9.742 1.00 89.19 99 GLY A O 1
ATOM 798 N N . THR A 1 100 ? -14.663 15.349 7.742 1.00 90.25 100 THR A N 1
ATOM 799 C CA . THR A 1 100 ? -13.802 14.288 8.272 1.00 90.25 100 THR A CA 1
ATOM 800 C C . THR A 1 100 ? -12.648 14.842 9.096 1.00 90.25 100 THR A C 1
ATOM 802 O O . THR A 1 100 ? -12.336 14.296 10.151 1.00 90.25 100 THR A O 1
ATOM 805 N N . ALA A 1 101 ? -12.039 15.953 8.669 1.00 91.00 101 ALA A N 1
ATOM 806 C CA . ALA A 1 101 ? -10.987 16.608 9.449 1.00 91.00 101 ALA A CA 1
ATOM 807 C C . ALA A 1 101 ? -11.467 16.996 10.859 1.00 91.00 101 ALA A C 1
ATOM 809 O O . ALA A 1 101 ? -10.801 16.680 11.843 1.00 91.00 101 ALA A O 1
ATOM 810 N N . GLU A 1 102 ? -12.640 17.633 10.955 1.00 90.31 102 GLU A N 1
ATOM 811 C CA . GLU A 1 102 ? -13.241 18.050 12.226 1.00 90.31 102 GLU A CA 1
ATOM 812 C C . GLU A 1 102 ? -13.573 16.848 13.122 1.00 90.31 102 GLU A C 1
ATOM 814 O O . GLU A 1 102 ? -13.290 16.892 14.316 1.00 90.31 102 GLU A O 1
ATOM 819 N N . GLU A 1 103 ? -14.118 15.763 12.565 1.00 88.94 103 GLU A N 1
ATOM 820 C CA . GLU A 1 103 ? -14.439 14.545 13.325 1.00 88.94 103 GLU A CA 1
ATOM 821 C C . GLU A 1 103 ? -13.177 13.866 13.885 1.00 88.94 103 GLU A C 1
ATOM 823 O O . GLU A 1 103 ? -13.162 13.415 15.029 1.00 88.94 103 GLU A O 1
ATOM 828 N N . LEU A 1 104 ? -12.093 13.828 13.101 1.00 88.12 104 LEU A N 1
ATOM 829 C CA . LEU A 1 104 ? -10.814 13.265 13.538 1.00 88.12 104 LEU A CA 1
ATOM 830 C C . LEU A 1 104 ? -10.096 14.149 14.564 1.00 88.12 104 LEU A C 1
ATOM 832 O O . LEU A 1 104 ? -9.470 13.616 15.476 1.00 88.12 104 LEU A O 1
ATOM 836 N N . GLU A 1 105 ? -10.171 15.475 14.432 1.00 87.31 105 GLU A N 1
ATOM 837 C CA . GLU A 1 105 ? -9.585 16.421 15.393 1.00 87.31 105 GLU A CA 1
ATOM 838 C C . GLU A 1 105 ? -10.356 16.440 16.721 1.00 87.31 105 GLU A C 1
ATOM 840 O O . GLU A 1 105 ? -9.761 16.589 17.787 1.00 87.31 105 GLU A O 1
ATOM 845 N N . GLN A 1 106 ? -11.678 16.256 16.667 1.00 88.25 106 GLN A N 1
ATOM 846 C CA . GLN A 1 106 ? -12.554 16.200 17.840 1.00 88.25 106 GLN A CA 1
ATOM 847 C C . GLN A 1 106 ? -12.641 14.804 18.466 1.00 88.25 106 GLN A C 1
ATOM 849 O O . GLN A 1 106 ? -13.374 14.637 19.442 1.00 88.25 106 GLN A O 1
ATOM 854 N N . ALA A 1 107 ? -11.919 13.810 17.934 1.00 86.62 107 ALA A N 1
ATOM 855 C CA . ALA A 1 107 ? -11.851 12.483 18.529 1.00 86.62 107 ALA A CA 1
ATOM 856 C C . ALA A 1 107 ? -11.426 12.590 20.003 1.00 86.62 107 ALA A C 1
ATOM 858 O O . ALA A 1 107 ? -10.473 13.289 20.354 1.00 86.62 107 ALA A O 1
ATOM 859 N N . THR A 1 108 ? -12.181 11.931 20.881 1.00 86.44 108 THR A N 1
ATOM 860 C CA . THR A 1 108 ? -11.957 11.996 22.327 1.00 86.44 108 THR A CA 1
ATOM 861 C C . THR A 1 108 ? -11.565 10.642 22.878 1.00 86.44 108 THR A C 1
ATOM 863 O O . THR A 1 108 ? -12.089 9.608 22.460 1.00 86.44 108 THR A O 1
ATOM 866 N N . HIS A 1 109 ? -10.702 10.668 23.893 1.00 89.62 109 HIS A N 1
ATOM 867 C CA . HIS A 1 109 ? -10.423 9.483 24.685 1.00 89.62 109 HIS A CA 1
ATOM 868 C C . HIS A 1 109 ? -11.668 9.111 25.491 1.00 89.62 109 HIS A C 1
ATOM 870 O O . HIS A 1 109 ? -12.219 9.924 26.241 1.00 89.62 109 HIS A O 1
ATOM 876 N N . VAL A 1 110 ? -12.100 7.865 25.349 1.00 89.69 110 VAL A N 1
ATOM 877 C CA . VAL A 1 110 ? -13.229 7.291 26.074 1.00 89.69 110 VAL A CA 1
ATOM 878 C C . VAL A 1 110 ? -12.719 6.289 27.101 1.00 89.69 110 VAL A C 1
ATOM 880 O O . VAL A 1 110 ? -11.872 5.449 26.807 1.00 89.69 110 VAL A O 1
ATOM 883 N N . SER A 1 111 ? -13.244 6.367 28.325 1.00 91.38 111 SER A N 1
ATOM 884 C CA . SER A 1 111 ? -12.990 5.361 29.358 1.00 91.38 111 SER A CA 1
ATOM 885 C C . SER A 1 111 ? -14.043 4.261 29.268 1.00 91.38 111 SER A C 1
ATOM 887 O O . SER A 1 111 ? -15.245 4.530 29.326 1.00 91.38 111 SER A O 1
ATOM 889 N N . ILE A 1 112 ? -13.588 3.021 29.122 1.00 91.00 112 ILE A N 1
ATOM 890 C CA . ILE A 1 112 ? -14.422 1.862 28.820 1.00 91.00 112 ILE A CA 1
ATOM 891 C C . ILE A 1 112 ? -14.335 0.880 29.989 1.00 91.00 112 ILE A C 1
ATOM 893 O O . ILE A 1 112 ? -13.290 0.254 30.201 1.00 91.00 112 ILE A O 1
ATOM 897 N N . PRO A 1 113 ? -15.418 0.699 30.763 1.00 91.44 113 PRO A N 1
ATOM 898 C CA . PRO A 1 113 ? -15.488 -0.372 31.742 1.00 91.44 113 PRO A CA 1
ATOM 899 C C . PRO A 1 113 ? -15.709 -1.704 31.017 1.00 91.44 113 PRO A C 1
ATOM 901 O O . PRO A 1 113 ? -16.714 -1.896 30.334 1.00 91.44 113 PRO A O 1
ATOM 904 N N . CYS A 1 114 ? -14.786 -2.650 31.170 1.00 91.44 114 CYS A N 1
ATOM 905 C CA . CYS A 1 114 ? -14.908 -3.965 30.557 1.00 91.44 114 CYS A CA 1
ATOM 906 C C . CYS A 1 114 ? -16.042 -4.764 31.224 1.00 91.44 114 CYS A C 1
ATOM 908 O O . CYS A 1 114 ? -15.912 -5.144 32.392 1.00 91.44 114 CYS A O 1
ATOM 910 N N . PRO A 1 115 ? -17.114 -5.120 30.493 1.00 88.81 115 PRO A N 1
ATOM 911 C CA . PRO A 1 115 ? -18.252 -5.848 31.055 1.00 88.81 115 PRO A CA 1
ATOM 912 C C . PRO A 1 115 ? -17.926 -7.310 31.402 1.00 88.81 115 PRO A C 1
ATOM 914 O O . PRO A 1 115 ? -18.728 -7.974 32.052 1.00 88.81 115 PRO A O 1
ATOM 917 N N . PHE A 1 116 ? -16.767 -7.825 30.973 1.00 88.12 116 PHE A N 1
ATOM 918 C CA . PHE A 1 116 ? -16.345 -9.202 31.235 1.00 88.12 116 PHE A CA 1
ATOM 919 C C . PHE A 1 116 ? -15.502 -9.347 32.507 1.00 88.12 116 PHE A C 1
ATOM 921 O O . PHE A 1 116 ? -15.718 -10.283 33.269 1.00 88.12 116 PHE A O 1
ATOM 928 N N . CYS A 1 117 ? -14.533 -8.452 32.734 1.00 93.06 117 CYS A N 1
ATOM 929 C CA . CYS A 1 117 ? -13.596 -8.559 33.863 1.00 93.06 117 CYS A CA 1
ATOM 930 C C . CYS A 1 117 ? -13.666 -7.391 34.857 1.00 93.06 117 CYS A C 1
ATOM 932 O O . CYS A 1 117 ? -13.014 -7.443 35.896 1.00 93.06 117 CYS A O 1
ATOM 934 N N . GLY A 1 118 ? -14.428 -6.336 34.555 1.00 91.19 118 GLY A N 1
ATOM 935 C CA . GLY A 1 118 ? -14.560 -5.146 35.398 1.00 91.19 118 GLY A CA 1
ATOM 936 C C . GLY A 1 118 ? -13.388 -4.161 35.323 1.00 91.19 118 GLY A C 1
ATOM 937 O O . GLY A 1 118 ? -13.479 -3.088 35.914 1.00 91.19 118 GLY A O 1
ATOM 938 N N . ALA A 1 119 ? -12.307 -4.480 34.602 1.00 93.69 119 ALA A N 1
ATOM 939 C CA . ALA A 1 119 ? -11.203 -3.548 34.382 1.00 93.69 119 ALA A CA 1
ATOM 940 C C . ALA A 1 119 ? -11.652 -2.358 33.522 1.00 93.69 119 ALA A C 1
ATOM 942 O O . ALA A 1 119 ? -12.382 -2.542 32.550 1.00 93.69 119 ALA A O 1
ATOM 943 N N . ALA A 1 120 ? -11.188 -1.155 33.847 1.00 92.88 120 ALA A N 1
ATOM 944 C CA . ALA A 1 120 ? -11.346 0.012 32.988 1.00 92.88 120 ALA A CA 1
ATOM 945 C C . ALA A 1 120 ? -10.119 0.163 32.081 1.00 92.88 120 ALA A C 1
ATOM 947 O O . ALA A 1 120 ? -8.993 -0.086 32.515 1.00 92.88 120 ALA A O 1
ATOM 948 N N . PHE A 1 121 ? -10.339 0.568 30.837 1.00 92.56 121 PHE A N 1
ATOM 949 C CA . PHE A 1 121 ? -9.281 0.891 29.880 1.00 92.56 121 PHE A CA 1
ATOM 950 C C . PHE A 1 121 ? -9.716 2.057 28.987 1.00 92.56 121 PHE A C 1
ATOM 952 O O . PHE A 1 121 ? -10.848 2.528 29.095 1.00 92.56 121 PHE A O 1
ATOM 959 N N . GLU A 1 122 ? -8.813 2.548 28.144 1.00 91.62 122 GLU A N 1
ATOM 960 C CA . GLU A 1 122 ? -9.053 3.702 27.277 1.00 91.62 122 GLU A CA 1
ATOM 961 C C . GLU A 1 122 ? -9.115 3.292 25.803 1.00 91.62 122 GLU A C 1
ATOM 963 O O . GLU A 1 122 ? -8.501 2.305 25.391 1.00 91.62 122 GLU A O 1
ATOM 968 N N . GLY A 1 123 ? -9.866 4.061 25.021 1.00 89.81 123 GLY A N 1
ATOM 969 C CA . GLY A 1 123 ? -9.920 3.986 23.564 1.00 89.81 123 GLY A CA 1
ATOM 970 C C . GLY A 1 123 ? -10.288 5.345 22.972 1.00 89.81 123 GLY A C 1
ATOM 971 O O . GLY A 1 123 ? -10.420 6.325 23.698 1.00 89.81 123 GLY A O 1
ATOM 972 N N . GLU A 1 124 ? -10.484 5.398 21.663 1.00 89.75 124 GLU A N 1
ATOM 973 C CA . GLU A 1 124 ? -10.899 6.589 20.919 1.00 89.75 124 GLU A CA 1
ATOM 974 C C . GLU A 1 124 ? -12.380 6.501 20.533 1.00 89.75 124 GLU A C 1
ATOM 976 O O . GLU A 1 124 ? -12.868 5.441 20.133 1.00 89.75 124 GLU A O 1
ATOM 981 N N . SER A 1 125 ? -13.088 7.632 20.570 1.00 87.19 125 SER A N 1
ATOM 982 C CA . SER A 1 125 ? -14.512 7.734 20.197 1.00 87.19 125 SER A CA 1
ATOM 983 C C . SER A 1 125 ? -14.809 7.400 18.728 1.00 87.19 125 SER A C 1
ATOM 985 O O . SER A 1 125 ? -15.960 7.342 18.315 1.00 87.19 125 SER A O 1
ATOM 987 N N . THR A 1 126 ? -13.776 7.197 17.912 1.00 86.19 126 THR A N 1
ATOM 988 C CA . THR A 1 126 ? -13.893 6.845 16.490 1.00 86.19 126 THR A CA 1
ATOM 989 C C . THR A 1 126 ? -13.869 5.332 16.239 1.00 86.19 126 THR A C 1
ATOM 991 O O . THR A 1 126 ? -14.053 4.892 15.104 1.00 86.19 126 THR A O 1
ATOM 994 N N . GLN A 1 127 ? -13.655 4.518 17.279 1.00 88.81 127 GLN A N 1
ATOM 995 C CA . GLN A 1 127 ? -13.558 3.063 17.168 1.00 88.81 127 GLN A CA 1
ATOM 996 C C . GLN A 1 127 ? -14.928 2.384 17.270 1.00 88.81 127 GLN A C 1
ATOM 998 O O . GLN A 1 127 ? -15.728 2.694 18.149 1.00 88.81 127 GLN A O 1
ATOM 1003 N N . SER A 1 128 ? -15.168 1.385 16.417 1.00 89.06 128 SER A N 1
ATOM 1004 C CA . SER A 1 128 ? -16.403 0.582 16.464 1.00 89.06 128 SER A CA 1
ATOM 1005 C C . SER A 1 128 ? -16.283 -0.633 17.390 1.00 89.06 128 SER A C 1
ATOM 1007 O O . SER A 1 128 ? -17.250 -1.003 18.064 1.00 89.06 128 SER A O 1
ATOM 1009 N N . VAL A 1 129 ? -15.091 -1.240 17.444 1.00 91.00 129 VAL A N 1
ATOM 1010 C CA . VAL A 1 129 ? -14.781 -2.406 18.278 1.00 91.00 129 VAL A CA 1
ATOM 1011 C C . VAL A 1 129 ? -13.486 -2.171 19.057 1.00 91.00 129 VAL A C 1
ATOM 1013 O O . VAL A 1 129 ? -12.443 -1.831 18.493 1.00 91.00 129 VAL A O 1
ATOM 1016 N N . PHE A 1 130 ? -13.552 -2.401 20.366 1.00 91.69 130 PHE A N 1
ATOM 1017 C CA . PHE A 1 130 ? -12.445 -2.270 21.308 1.00 91.69 130 PHE A CA 1
ATOM 1018 C C . PHE A 1 130 ? -11.989 -3.638 21.816 1.00 91.69 130 PHE A C 1
ATOM 1020 O O . PHE A 1 130 ? -12.807 -4.540 21.998 1.00 91.69 130 PHE A O 1
ATOM 1027 N N . GLU A 1 131 ? -10.702 -3.775 22.132 1.00 90.88 131 GLU A N 1
ATOM 1028 C CA . GLU A 1 131 ? -10.154 -4.940 22.830 1.00 90.88 131 GLU A CA 1
ATOM 1029 C C . GLU A 1 131 ? -9.765 -4.568 24.260 1.00 90.88 131 GLU A C 1
ATOM 1031 O O . GLU A 1 131 ? -8.984 -3.646 24.485 1.00 90.88 131 GLU A O 1
ATOM 1036 N N . CYS A 1 132 ? -10.286 -5.304 25.244 1.00 91.50 132 CYS A N 1
ATOM 1037 C CA . CYS A 1 132 ? -9.884 -5.108 26.629 1.00 91.50 132 CYS A CA 1
ATOM 1038 C C . CYS A 1 132 ? -8.465 -5.663 26.862 1.00 91.50 132 CYS A C 1
ATOM 1040 O O . CYS A 1 132 ? -8.287 -6.882 26.801 1.00 91.50 132 CYS A O 1
ATOM 1042 N N . PRO A 1 133 ? -7.479 -4.841 27.264 1.00 91.69 133 PRO A N 1
ATOM 1043 C CA . PRO A 1 133 ? -6.098 -5.296 27.448 1.00 91.69 133 PRO A CA 1
ATOM 1044 C C . PRO A 1 133 ? -5.932 -6.294 28.605 1.00 91.69 133 PRO A C 1
ATOM 1046 O O . PRO A 1 133 ? -4.959 -7.038 28.651 1.00 91.69 133 PRO A O 1
ATOM 1049 N N . SER A 1 134 ? -6.872 -6.330 29.556 1.00 93.50 134 SER A N 1
ATOM 1050 C CA . SER A 1 134 ? -6.797 -7.223 30.718 1.00 93.50 134 SER A CA 1
ATOM 1051 C C . SER A 1 134 ? -7.286 -8.645 30.441 1.00 93.50 134 SER A C 1
ATOM 1053 O O . SER A 1 134 ? -6.867 -9.568 31.133 1.00 93.50 134 SER A O 1
ATOM 1055 N N . CYS A 1 135 ? -8.196 -8.837 29.481 1.00 91.94 135 CYS A N 1
ATOM 1056 C CA . CYS A 1 135 ? -8.806 -10.150 29.225 1.00 91.94 135 CYS A CA 1
ATOM 1057 C C . CYS A 1 135 ? -8.933 -10.530 27.742 1.00 91.94 135 CYS A C 1
ATOM 1059 O O . CYS A 1 135 ? -9.395 -11.628 27.454 1.00 91.94 135 CYS A O 1
ATOM 1061 N N . GLY A 1 136 ? -8.557 -9.647 26.812 1.00 89.00 136 GLY A N 1
ATOM 1062 C CA . GLY A 1 136 ? -8.611 -9.875 25.362 1.00 89.00 136 GLY A CA 1
ATOM 1063 C C . GLY A 1 136 ? -10.021 -9.887 24.756 1.00 89.00 136 GLY A C 1
ATOM 1064 O O . GLY A 1 136 ? -10.183 -10.150 23.566 1.00 89.00 136 GLY A O 1
ATOM 1065 N N . ASN A 1 137 ? -11.066 -9.635 25.551 1.00 91.00 137 ASN A N 1
ATOM 1066 C CA . ASN A 1 137 ? -12.446 -9.673 25.065 1.00 91.00 137 ASN A CA 1
ATOM 1067 C C . ASN A 1 137 ? -12.827 -8.398 24.306 1.00 91.00 137 ASN A C 1
ATOM 1069 O O . ASN A 1 137 ? -12.390 -7.299 24.663 1.00 91.00 137 ASN A O 1
ATOM 1073 N N . LYS A 1 138 ? -13.688 -8.563 23.295 1.00 90.88 138 LYS A N 1
ATOM 1074 C CA . LYS A 1 138 ? -14.140 -7.494 22.402 1.00 90.88 138 LYS A CA 1
ATOM 1075 C C . LYS A 1 138 ? -15.399 -6.796 22.917 1.00 90.88 138 LYS A C 1
ATOM 1077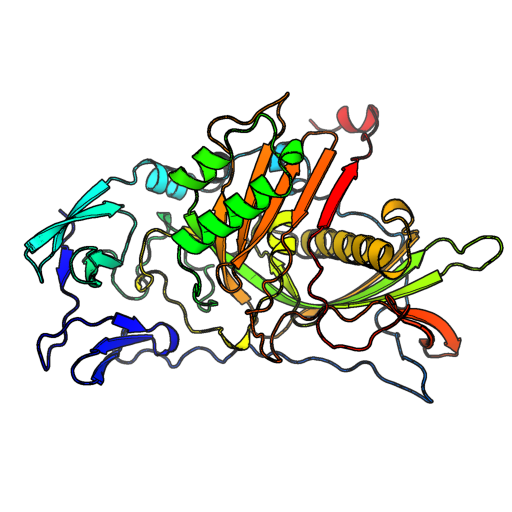 O O . LYS A 1 138 ? -16.315 -7.434 23.447 1.00 90.88 138 LYS A O 1
ATOM 1082 N N . ILE A 1 139 ? -15.430 -5.477 22.770 1.00 91.62 139 ILE A N 1
ATOM 1083 C CA . ILE A 1 139 ? -16.503 -4.589 23.234 1.00 91.62 139 ILE A CA 1
ATOM 1084 C C . ILE A 1 139 ? -16.933 -3.725 22.054 1.00 91.62 139 ILE A C 1
ATOM 1086 O O . ILE A 1 139 ? -16.086 -3.143 21.383 1.00 91.62 139 ILE A O 1
ATOM 1090 N N . GLY A 1 140 ? -18.234 -3.669 21.786 1.00 90.56 140 GLY A N 1
ATOM 1091 C CA . GLY A 1 140 ? -18.790 -2.884 20.687 1.00 90.56 140 GLY A CA 1
ATOM 1092 C C . GLY A 1 140 ? -19.276 -1.514 21.147 1.00 90.56 140 GLY A C 1
ATOM 1093 O O . GLY A 1 140 ? -19.814 -1.391 22.251 1.00 90.56 140 GLY A O 1
ATOM 1094 N N . ALA A 1 141 ? -19.143 -0.512 20.279 1.00 87.62 141 ALA A N 1
ATOM 1095 C CA . ALA A 1 141 ? -19.828 0.771 20.411 1.00 87.62 141 ALA A CA 1
ATOM 1096 C C . ALA A 1 141 ? -21.233 0.683 19.797 1.00 87.62 141 ALA A C 1
ATOM 1098 O O . ALA A 1 141 ? -21.380 0.428 18.603 1.00 87.62 141 ALA A O 1
ATOM 1099 N N . GLY A 1 142 ? -22.277 0.908 20.599 1.00 81.56 142 GLY A N 1
ATOM 1100 C CA . GLY A 1 142 ? -23.682 0.721 20.218 1.00 81.56 142 GLY A CA 1
ATOM 1101 C C . GLY A 1 142 ? -24.106 1.426 18.931 1.00 81.56 142 GLY A C 1
ATOM 1102 O O . GLY A 1 142 ? -24.833 0.848 18.123 1.00 81.56 142 GLY A O 1
ATOM 1103 N N . ASP A 1 143 ? -23.660 2.661 18.710 1.00 76.94 143 ASP A N 1
ATOM 1104 C CA . ASP A 1 143 ? -24.051 3.430 17.525 1.00 76.94 143 ASP A CA 1
ATOM 1105 C C . ASP A 1 143 ? -23.170 3.208 16.298 1.00 76.94 143 ASP A C 1
ATOM 1107 O O . ASP A 1 143 ? -23.651 3.413 15.182 1.00 76.94 143 ASP A O 1
ATOM 1111 N N . LEU A 1 144 ? -21.952 2.704 16.493 1.00 79.69 144 LEU A N 1
ATOM 1112 C CA . LEU A 1 144 ? -20.969 2.497 15.429 1.00 79.69 144 LEU A CA 1
ATOM 1113 C C . LEU A 1 144 ? -20.956 1.051 14.917 1.00 79.69 144 LEU A C 1
ATOM 1115 O O . LEU A 1 144 ? -20.842 0.822 13.715 1.00 79.69 144 LEU A O 1
ATOM 1119 N N . LEU A 1 145 ? -21.162 0.068 15.800 1.00 85.25 145 LEU A N 1
ATOM 1120 C CA . LEU A 1 145 ? -21.191 -1.352 15.453 1.00 85.25 145 LEU A CA 1
ATOM 1121 C C . LEU A 1 145 ? -22.566 -1.755 14.900 1.00 85.25 145 LEU A C 1
ATOM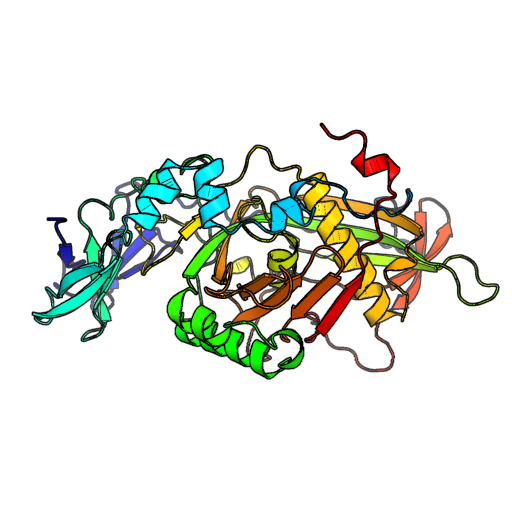 1123 O O . LEU A 1 145 ? -23.318 -2.519 15.512 1.00 85.25 145 LEU A O 1
ATOM 1127 N N . LYS A 1 146 ? -22.898 -1.236 13.714 1.00 83.12 146 LYS A N 1
ATOM 1128 C CA . LYS A 1 146 ? -24.113 -1.567 12.955 1.00 83.12 146 LYS A CA 1
ATOM 1129 C C . LYS A 1 146 ? -23.770 -1.758 11.466 1.00 83.12 146 LYS A C 1
ATOM 1131 O O . LYS A 1 146 ? -23.023 -0.941 10.926 1.00 83.12 146 LYS A O 1
ATOM 1136 N N . PRO A 1 147 ? -24.340 -2.769 10.782 1.00 79.62 147 PRO A N 1
ATOM 1137 C CA . PRO A 1 147 ? -24.036 -3.012 9.374 1.00 79.62 147 PRO A CA 1
ATOM 1138 C C . PRO A 1 147 ? -24.328 -1.807 8.480 1.00 79.62 147 PRO A C 1
ATOM 1140 O O . PRO A 1 147 ? -25.368 -1.156 8.632 1.00 79.62 147 PRO A O 1
ATOM 1143 N N . GLY A 1 148 ? -23.390 -1.487 7.584 1.00 72.94 148 GLY A N 1
ATOM 1144 C CA . GLY A 1 148 ? -23.512 -0.366 6.644 1.00 72.94 148 GLY A CA 1
ATOM 1145 C C . GLY A 1 148 ? -23.604 1.022 7.295 1.00 72.94 148 GLY A C 1
ATOM 1146 O O . GLY A 1 148 ? -23.986 1.983 6.626 1.00 72.94 148 GLY A O 1
ATOM 1147 N N . LYS A 1 149 ? -23.297 1.152 8.594 1.00 71.62 149 LYS A N 1
ATOM 1148 C CA . LYS A 1 149 ? -23.403 2.416 9.347 1.00 71.62 149 LYS A CA 1
ATOM 1149 C C . LYS A 1 149 ? -22.064 3.030 9.743 1.00 71.62 149 LYS A C 1
ATOM 1151 O O . LYS A 1 149 ? -22.042 3.901 10.611 1.00 71.62 149 LYS A O 1
ATOM 1156 N N . PHE A 1 150 ? -20.967 2.642 9.094 1.00 80.50 150 PHE A N 1
ATOM 1157 C CA . PHE A 1 150 ? -19.703 3.338 9.311 1.00 80.50 150 PHE A CA 1
ATOM 1158 C C . PHE A 1 150 ? -19.839 4.824 8.947 1.00 80.50 150 PHE A C 1
ATOM 1160 O O . PHE A 1 150 ? -20.441 5.185 7.931 1.00 80.50 150 PHE A O 1
ATOM 1167 N N . SER A 1 151 ? -19.323 5.698 9.812 1.00 79.69 151 SER A N 1
ATOM 1168 C CA . SER A 1 151 ? -19.511 7.139 9.666 1.00 79.69 151 SER A CA 1
ATOM 1169 C C . SER A 1 151 ? -18.860 7.643 8.379 1.00 79.69 151 SER A C 1
ATOM 1171 O O . SER A 1 151 ? -17.655 7.485 8.170 1.00 79.69 151 SER A O 1
ATOM 1173 N N . LYS A 1 152 ? -19.640 8.340 7.539 1.00 79.31 152 LYS A N 1
ATOM 1174 C CA . LYS A 1 152 ? -19.096 9.062 6.378 1.00 79.31 152 LYS A CA 1
ATOM 1175 C C . LYS A 1 152 ? -18.018 10.066 6.789 1.00 79.31 152 LYS A C 1
ATOM 1177 O O . LYS A 1 152 ? -17.068 10.234 6.048 1.00 79.31 152 LYS A O 1
ATOM 1182 N N . ARG A 1 153 ? -18.140 10.670 7.978 1.00 82.44 153 ARG A N 1
ATOM 1183 C CA . ARG A 1 153 ? -17.156 11.613 8.536 1.00 82.44 153 ARG A CA 1
ATOM 1184 C C . ARG A 1 153 ? -15.913 10.936 9.117 1.00 82.44 153 ARG A C 1
ATOM 1186 O O . ARG A 1 153 ? -15.008 11.612 9.565 1.00 82.44 153 ARG A O 1
ATOM 1193 N N . LEU A 1 154 ? -15.865 9.608 9.153 1.00 85.94 154 LEU A N 1
ATOM 1194 C CA . LEU A 1 154 ? -14.647 8.854 9.472 1.00 85.94 154 LEU A CA 1
ATOM 1195 C C . LEU A 1 154 ? -14.027 8.227 8.217 1.00 85.94 154 LEU A C 1
ATOM 1197 O O . LEU A 1 154 ? -13.018 7.527 8.300 1.00 85.94 154 LEU A O 1
ATOM 1201 N N . THR A 1 155 ? -14.631 8.478 7.052 1.00 90.69 155 THR A N 1
ATOM 1202 C CA . THR A 1 155 ? -14.128 8.051 5.751 1.00 90.69 155 THR A CA 1
ATOM 1203 C C . THR A 1 155 ? -13.502 9.243 5.051 1.00 90.69 155 THR A C 1
ATOM 1205 O O . THR A 1 155 ? -14.196 10.170 4.659 1.00 90.69 155 THR A O 1
ATOM 1208 N N . MET A 1 156 ? -12.195 9.192 4.840 1.00 91.81 156 MET A N 1
ATOM 1209 C CA . MET A 1 156 ? -11.450 10.259 4.184 1.00 91.81 156 MET A CA 1
ATOM 1210 C C . MET A 1 156 ? -11.743 10.294 2.681 1.00 91.81 156 MET A C 1
ATOM 1212 O O . MET A 1 156 ? -11.422 9.332 1.972 1.00 91.81 156 MET A O 1
ATOM 1216 N N . GLY A 1 157 ? -12.298 11.404 2.194 1.00 85.81 157 GLY A N 1
ATOM 1217 C CA . GLY A 1 157 ? -12.526 11.662 0.771 1.00 85.81 157 GLY A CA 1
ATOM 1218 C C . GLY A 1 157 ? -13.998 11.828 0.405 1.00 85.81 157 GLY A C 1
ATOM 1219 O O . GLY A 1 157 ? -14.805 12.339 1.171 1.00 85.81 157 GLY A O 1
ATOM 1220 N N . THR A 1 158 ? -14.370 11.392 -0.799 1.00 75.75 158 THR A N 1
ATOM 1221 C CA . THR A 1 158 ? -15.697 11.664 -1.393 1.00 75.75 158 THR A CA 1
ATOM 1222 C C . THR A 1 158 ? -16.888 10.944 -0.731 1.00 75.75 158 THR A C 1
ATOM 1224 O O . THR A 1 158 ? -18.027 11.144 -1.157 1.00 75.75 158 THR A O 1
ATOM 1227 N N . GLY A 1 159 ? -16.655 10.142 0.316 1.00 75.88 159 GLY A N 1
ATOM 1228 C CA . GLY A 1 159 ? -17.687 9.512 1.151 1.00 75.88 159 GLY A CA 1
ATOM 1229 C C . GLY A 1 159 ? -17.627 7.979 1.216 1.00 75.88 159 GLY A C 1
ATOM 1230 O O . GLY A 1 159 ? -16.986 7.321 0.397 1.00 75.88 159 GLY A O 1
ATOM 1231 N N . ALA A 1 160 ? -18.324 7.402 2.205 1.00 78.31 160 ALA A N 1
ATOM 1232 C CA . ALA A 1 160 ? -18.349 5.957 2.485 1.00 78.31 160 ALA A CA 1
ATOM 1233 C C . ALA A 1 160 ? -18.867 5.095 1.316 1.00 78.31 160 ALA A C 1
ATOM 1235 O O . ALA A 1 160 ? -18.491 3.937 1.189 1.00 78.31 160 ALA A O 1
ATOM 1236 N N . GLU A 1 161 ? -19.690 5.657 0.431 1.00 82.12 161 GLU A N 1
ATOM 1237 C CA . GLU A 1 161 ? -20.192 5.000 -0.786 1.00 82.12 161 GLU A CA 1
ATOM 1238 C C . GLU A 1 161 ? -19.098 4.646 -1.808 1.00 82.12 161 GLU A C 1
ATOM 1240 O O . GLU A 1 161 ? -19.334 3.833 -2.700 1.00 82.12 161 GLU A O 1
ATOM 1245 N N . TYR A 1 162 ? -17.912 5.247 -1.688 1.00 87.31 162 TYR A N 1
ATOM 1246 C CA . TYR A 1 162 ? -16.758 4.980 -2.547 1.00 87.31 162 TYR A CA 1
ATOM 1247 C C . TYR A 1 162 ? -15.682 4.149 -1.838 1.00 87.31 162 TYR A C 1
ATOM 1249 O O . TYR A 1 162 ? -14.558 4.030 -2.335 1.00 87.31 162 TYR A O 1
ATOM 1257 N N . VAL A 1 163 ? -16.005 3.576 -0.677 1.00 90.81 163 VAL A N 1
ATOM 1258 C CA . VAL A 1 163 ? -15.147 2.618 0.023 1.00 90.81 163 VAL A CA 1
ATOM 1259 C C . VAL A 1 163 ? -15.329 1.242 -0.622 1.00 90.81 163 VAL A C 1
ATOM 1261 O O . VAL A 1 163 ? -16.459 0.769 -0.727 1.00 90.81 163 VAL A O 1
ATOM 1264 N N . PRO A 1 164 ? -14.249 0.578 -1.067 1.00 91.50 164 PRO A N 1
ATOM 1265 C CA . PRO A 1 164 ? -14.339 -0.789 -1.562 1.00 91.50 164 PRO A CA 1
ATOM 1266 C C . PRO A 1 164 ? -14.861 -1.755 -0.489 1.00 91.50 164 PRO A C 1
ATOM 1268 O O . PRO A 1 164 ? -14.397 -1.735 0.647 1.00 91.50 164 PRO A O 1
ATOM 1271 N N . GLU A 1 165 ? -15.759 -2.661 -0.876 1.00 88.94 165 GLU A N 1
ATOM 1272 C CA . GLU A 1 165 ? -16.357 -3.685 0.006 1.00 88.94 165 GLU A CA 1
ATOM 1273 C C . GLU A 1 165 ? -15.435 -4.892 0.260 1.00 88.94 165 GLU A C 1
ATOM 1275 O O . GLU A 1 165 ? -15.847 -5.908 0.821 1.00 88.94 165 GLU A O 1
ATOM 1280 N N . GLN A 1 166 ? -14.190 -4.819 -0.206 1.00 91.19 166 GLN A N 1
ATOM 1281 C CA . GLN A 1 166 ? -13.192 -5.870 -0.084 1.00 91.19 166 GLN A CA 1
ATOM 1282 C C . GLN A 1 166 ? -11.885 -5.281 0.432 1.00 91.19 166 GLN A C 1
ATOM 1284 O O . GLN A 1 166 ? -11.472 -4.198 0.008 1.00 91.19 166 GLN A O 1
ATOM 1289 N N . ALA A 1 167 ? -11.203 -6.018 1.302 1.00 94.31 167 ALA A N 1
ATOM 1290 C CA . ALA A 1 167 ? -9.908 -5.629 1.838 1.00 94.31 167 ALA A CA 1
ATOM 1291 C C . ALA A 1 167 ? -8.986 -6.833 2.007 1.00 94.31 167 ALA A C 1
ATOM 1293 O O . ALA A 1 167 ? -9.429 -7.967 2.188 1.00 94.31 167 ALA A O 1
ATOM 1294 N N . ILE A 1 168 ? -7.685 -6.568 2.004 1.00 95.19 168 ILE A N 1
ATOM 1295 C CA . ILE A 1 168 ? -6.716 -7.457 2.641 1.00 95.19 168 ILE A CA 1
ATOM 1296 C C . ILE A 1 168 ? -6.773 -7.186 4.156 1.00 95.19 168 ILE A C 1
ATOM 1298 O O . ILE A 1 168 ? -6.576 -6.040 4.552 1.00 95.19 168 ILE A O 1
ATOM 1302 N N . PRO A 1 169 ? -7.003 -8.187 5.022 1.00 93.31 169 PRO A N 1
ATOM 1303 C CA . PRO A 1 169 ? -6.936 -7.990 6.467 1.00 93.31 169 PRO A CA 1
ATOM 1304 C C . PRO A 1 169 ? -5.529 -7.600 6.921 1.00 93.31 169 PRO A C 1
ATOM 1306 O O . PRO A 1 169 ? -4.531 -8.073 6.366 1.00 93.31 169 PRO A O 1
ATOM 1309 N N . CYS A 1 170 ? -5.436 -6.773 7.960 1.00 95.50 170 CYS A N 1
ATOM 1310 C CA . CYS A 1 170 ? -4.162 -6.506 8.615 1.00 95.50 170 CYS A CA 1
ATOM 1311 C C . CYS A 1 170 ? -3.651 -7.779 9.321 1.00 95.50 170 CYS A C 1
ATOM 1313 O O . CYS A 1 170 ? -4.361 -8.379 10.124 1.00 95.50 170 CYS A O 1
ATOM 1315 N N . SER A 1 171 ? -2.422 -8.200 9.013 1.00 94.44 171 SER A N 1
ATOM 1316 C CA . SER A 1 171 ? -1.811 -9.426 9.555 1.00 94.44 171 SER A CA 1
ATOM 1317 C C . SER A 1 171 ? -0.774 -9.151 10.640 1.00 94.44 171 SER A C 1
ATOM 1319 O O . SER A 1 171 ? -0.459 -10.044 11.427 1.00 94.44 171 SER A O 1
ATOM 1321 N N . ILE A 1 172 ? -0.194 -7.949 10.654 1.00 95.69 172 ILE A N 1
ATOM 1322 C CA . ILE A 1 172 ? 0.808 -7.551 11.645 1.00 95.69 172 ILE A CA 1
ATOM 1323 C C . ILE A 1 172 ? 0.164 -6.694 12.731 1.00 95.69 172 ILE A C 1
ATOM 1325 O O . ILE A 1 172 ? -0.758 -5.923 12.469 1.00 95.69 172 ILE A O 1
ATOM 1329 N N . SER A 1 173 ? 0.690 -6.778 13.948 1.00 94.38 173 SER A N 1
ATOM 1330 C CA . SER A 1 173 ? 0.266 -5.878 15.017 1.00 94.38 173 SER A CA 1
ATOM 1331 C C . SER A 1 173 ? 0.847 -4.476 14.832 1.00 94.38 173 SER A C 1
ATOM 1333 O O . SER A 1 173 ? 1.899 -4.283 14.216 1.00 94.38 173 SER A O 1
ATOM 1335 N N . GLU A 1 174 ? 0.213 -3.488 15.455 1.00 94.69 174 GLU A N 1
ATOM 1336 C CA . GLU A 1 174 ? 0.731 -2.120 15.511 1.00 94.69 174 GLU A CA 1
ATOM 1337 C C . GLU A 1 174 ? 2.151 -2.064 16.105 1.00 94.69 174 GLU A C 1
ATOM 1339 O O . GLU A 1 174 ? 3.023 -1.361 15.598 1.00 94.69 174 GLU A O 1
ATOM 1344 N N . GLN A 1 175 ? 2.434 -2.877 17.130 1.00 95.75 175 GLN A N 1
ATOM 1345 C CA . GLN A 1 175 ? 3.773 -2.980 17.720 1.00 95.75 175 GLN A CA 1
ATOM 1346 C C . GLN A 1 175 ? 4.809 -3.501 16.716 1.00 95.75 175 GLN A C 1
ATOM 1348 O O . GLN A 1 175 ? 5.926 -2.983 16.661 1.00 95.75 175 GLN A O 1
ATOM 1353 N N . GLN A 1 176 ? 4.448 -4.501 15.903 1.00 97.06 176 GLN A N 1
ATOM 1354 C CA . GLN A 1 176 ? 5.312 -5.001 14.831 1.00 97.06 176 GLN A CA 1
ATOM 1355 C C . GLN A 1 176 ? 5.539 -3.927 13.763 1.00 97.06 176 GLN A C 1
ATOM 1357 O O . GLN A 1 176 ? 6.674 -3.730 13.333 1.00 97.06 176 GLN A O 1
ATOM 1362 N N . ALA A 1 177 ? 4.498 -3.186 13.378 1.00 98.06 177 ALA A N 1
ATOM 1363 C CA . ALA A 1 177 ? 4.621 -2.095 12.416 1.00 98.06 177 ALA A CA 1
ATOM 1364 C C . ALA A 1 177 ? 5.564 -0.986 12.913 1.00 98.06 177 ALA A C 1
ATOM 1366 O O . ALA A 1 177 ? 6.503 -0.612 12.204 1.00 98.06 177 ALA A O 1
ATOM 1367 N N . ARG A 1 178 ? 5.391 -0.526 14.161 1.00 98.19 178 ARG A N 1
ATOM 1368 C CA . ARG A 1 178 ? 6.282 0.458 14.801 1.00 98.19 178 ARG A CA 1
ATOM 1369 C C . ARG A 1 178 ? 7.722 -0.057 14.866 1.00 98.19 178 ARG A C 1
ATOM 1371 O O . ARG A 1 178 ? 8.650 0.675 14.526 1.00 98.19 178 ARG A O 1
ATOM 1378 N N . ALA A 1 179 ? 7.926 -1.324 15.232 1.00 98.06 179 ALA A N 1
ATOM 1379 C CA . ALA A 1 179 ? 9.255 -1.938 15.265 1.00 98.06 179 ALA A CA 1
ATOM 1380 C C . ALA A 1 179 ? 9.923 -1.975 13.878 1.00 98.06 179 ALA A C 1
ATOM 1382 O O . ALA A 1 179 ? 11.095 -1.613 13.758 1.00 98.06 179 ALA A O 1
ATOM 1383 N N . ASN A 1 180 ? 9.178 -2.339 12.830 1.00 98.00 180 ASN A N 1
ATOM 1384 C CA . ASN A 1 180 ? 9.687 -2.385 11.457 1.00 98.00 180 ASN A CA 1
ATOM 1385 C C . ASN A 1 180 ? 10.048 -0.985 10.934 1.00 98.00 180 ASN A C 1
ATOM 1387 O O . ASN A 1 180 ? 11.093 -0.811 10.305 1.00 98.00 180 ASN A O 1
ATOM 1391 N N . ALA A 1 181 ? 9.232 0.029 11.240 1.00 98.12 181 ALA A N 1
ATOM 1392 C CA . ALA A 1 181 ? 9.534 1.423 10.911 1.00 98.12 181 ALA A CA 1
ATOM 1393 C C . ALA A 1 181 ? 10.792 1.928 11.639 1.00 98.12 181 ALA A C 1
ATOM 1395 O O . ALA A 1 181 ? 11.677 2.510 11.013 1.00 98.12 181 ALA A O 1
ATOM 1396 N N . LEU A 1 182 ? 10.930 1.651 12.941 1.00 97.94 182 LEU A N 1
ATOM 1397 C CA . LEU A 1 182 ? 12.133 2.012 13.704 1.00 97.94 182 LEU A CA 1
ATOM 1398 C C . LEU A 1 182 ? 13.383 1.298 13.187 1.00 97.94 182 LEU A C 1
ATOM 1400 O O . LEU A 1 182 ? 14.465 1.883 13.167 1.00 97.94 182 LEU A O 1
ATOM 1404 N N . GLN A 1 183 ? 13.259 0.042 12.756 1.00 97.06 183 GLN A N 1
ATOM 1405 C CA . GLN A 1 183 ? 14.367 -0.681 12.138 1.00 97.06 183 GLN A CA 1
ATOM 1406 C C . GLN A 1 183 ? 14.821 -0.001 10.839 1.00 97.06 183 GLN A C 1
ATOM 1408 O O . GLN A 1 183 ? 16.026 0.157 10.643 1.00 97.06 183 GLN A O 1
ATOM 1413 N N . LEU A 1 184 ? 13.885 0.444 9.993 1.00 97.00 184 LEU A N 1
ATOM 1414 C CA . LEU A 1 184 ? 14.199 1.211 8.784 1.00 97.00 184 LEU A CA 1
ATOM 1415 C C . LEU A 1 184 ? 14.933 2.516 9.126 1.00 97.00 184 LEU A C 1
ATOM 1417 O O . LEU A 1 184 ? 15.959 2.815 8.517 1.00 97.00 184 LEU A O 1
ATOM 1421 N N . VAL A 1 185 ? 14.457 3.255 10.135 1.00 95.94 185 VAL A N 1
ATOM 1422 C CA . VAL A 1 185 ? 15.102 4.497 10.599 1.00 95.94 185 VAL A CA 1
ATOM 1423 C C . VAL A 1 185 ? 16.538 4.247 11.060 1.00 95.94 185 VAL A C 1
ATOM 1425 O O . VAL A 1 185 ? 17.455 4.958 10.653 1.00 95.94 185 VAL A O 1
ATOM 1428 N N . ARG A 1 186 ? 16.762 3.190 11.847 1.00 96.38 186 ARG A N 1
ATOM 1429 C CA . ARG A 1 186 ? 18.099 2.806 12.334 1.00 96.38 186 ARG A CA 1
ATOM 1430 C C . ARG A 1 186 ? 19.033 2.321 11.230 1.00 96.38 186 ARG A C 1
ATOM 1432 O O . ARG A 1 186 ? 20.245 2.410 11.395 1.00 96.38 186 ARG A O 1
ATOM 1439 N N . GLN A 1 187 ? 18.489 1.776 10.143 1.00 95.50 187 GLN A N 1
ATOM 1440 C CA . GLN A 1 187 ? 19.274 1.314 8.999 1.00 95.50 187 GLN A CA 1
ATOM 1441 C C . GLN A 1 187 ? 19.809 2.479 8.153 1.00 95.50 187 GLN A C 1
ATOM 1443 O O . GLN A 1 187 ? 20.870 2.333 7.548 1.00 95.50 187 GLN A O 1
ATOM 1448 N N . TYR A 1 188 ? 19.106 3.616 8.136 1.00 95.06 188 TYR A N 1
ATOM 1449 C CA . TYR A 1 188 ? 19.448 4.801 7.340 1.00 95.06 188 TYR A CA 1
ATOM 1450 C C . TYR A 1 188 ? 19.464 6.086 8.194 1.00 95.06 188 TYR A C 1
ATOM 1452 O O . TYR A 1 188 ? 18.739 7.040 7.893 1.00 95.06 188 TYR A O 1
ATOM 1460 N N . PRO A 1 189 ? 20.253 6.145 9.284 1.00 93.62 189 PRO A N 1
ATOM 1461 C CA . PRO A 1 189 ? 20.196 7.241 10.255 1.00 93.62 189 PRO A CA 1
ATOM 1462 C C . PRO A 1 189 ? 20.507 8.613 9.637 1.00 93.62 189 PRO A C 1
ATOM 1464 O O . PRO A 1 189 ? 19.971 9.630 10.074 1.00 93.62 189 PRO A O 1
ATOM 1467 N N . GLU A 1 190 ? 21.342 8.659 8.600 1.00 92.19 190 GLU A N 1
ATOM 1468 C CA . GLU A 1 190 ? 21.688 9.879 7.870 1.00 92.19 190 GLU A CA 1
ATOM 1469 C C . GLU A 1 190 ? 20.520 10.471 7.072 1.00 92.19 190 GLU A C 1
ATOM 1471 O O . GLU A 1 190 ? 20.456 11.692 6.926 1.00 92.19 190 GLU A O 1
ATOM 1476 N N . VAL A 1 191 ? 19.594 9.631 6.594 1.00 91.38 191 VAL A N 1
ATOM 1477 C CA . VAL A 1 191 ? 18.412 10.053 5.822 1.00 91.38 191 VAL A CA 1
ATOM 1478 C C . VAL A 1 191 ? 17.407 10.770 6.721 1.00 91.38 191 VAL A C 1
ATOM 1480 O O . VAL A 1 191 ? 16.774 11.730 6.299 1.00 91.38 191 VAL A O 1
ATOM 1483 N N . PHE A 1 192 ? 17.301 10.342 7.979 1.00 91.88 192 PHE A N 1
ATOM 1484 C CA . PHE A 1 192 ? 16.335 10.874 8.945 1.00 91.88 192 PHE A CA 1
ATOM 1485 C C . PHE A 1 192 ? 16.933 11.912 9.907 1.00 91.88 192 PHE A C 1
ATOM 1487 O O . PHE A 1 192 ? 16.251 12.410 10.804 1.00 91.88 192 PHE A O 1
ATOM 1494 N N . ALA A 1 193 ? 18.211 12.258 9.742 1.00 89.38 193 ALA A N 1
ATOM 1495 C CA . ALA A 1 193 ? 18.936 13.119 10.664 1.00 89.38 193 ALA A CA 1
ATOM 1496 C C . ALA A 1 193 ? 18.335 14.536 10.757 1.00 89.38 193 ALA A C 1
ATOM 1498 O O . ALA A 1 193 ? 18.489 15.357 9.847 1.00 89.38 193 ALA A O 1
ATOM 1499 N N . GLY A 1 194 ? 17.764 14.856 11.922 1.00 87.19 194 GLY A N 1
ATOM 1500 C CA . GLY A 1 194 ? 17.150 16.155 12.221 1.00 87.19 194 GLY A CA 1
ATOM 1501 C C . GLY A 1 194 ? 15.622 16.151 12.204 1.00 87.19 194 GLY A C 1
ATOM 1502 O O . GLY A 1 194 ? 15.035 17.203 12.428 1.00 87.19 194 GLY A O 1
ATOM 1503 N N . HIS A 1 195 ? 14.996 14.995 11.975 1.00 89.19 195 HIS A N 1
ATOM 1504 C CA . HIS A 1 195 ? 13.547 14.808 12.037 1.00 89.19 195 HIS A CA 1
ATOM 1505 C C . HIS A 1 195 ? 13.161 14.025 13.296 1.00 89.19 195 HIS A C 1
ATOM 1507 O O . HIS A 1 195 ? 13.842 13.065 13.663 1.00 89.19 195 HIS A O 1
ATOM 1513 N N . ALA A 1 196 ? 12.046 14.381 13.938 1.00 90.19 196 ALA A N 1
ATOM 1514 C CA . ALA A 1 196 ? 11.532 13.691 15.131 1.00 90.19 196 ALA A CA 1
ATOM 1515 C C . ALA A 1 196 ? 10.801 12.371 14.791 1.00 90.19 196 ALA A C 1
ATOM 1517 O O . ALA A 1 196 ? 9.705 12.097 15.278 1.00 90.19 196 ALA A O 1
ATOM 1518 N N . VAL A 1 197 ? 11.389 11.548 13.915 1.00 92.62 197 VAL A N 1
ATOM 1519 C CA . VAL A 1 197 ? 10.721 10.367 13.339 1.00 92.62 197 VAL A CA 1
ATOM 1520 C C . VAL A 1 197 ? 10.434 9.273 14.358 1.00 92.62 197 VAL A C 1
ATOM 1522 O O . VAL A 1 197 ? 9.405 8.621 14.253 1.00 92.62 197 VAL A O 1
ATOM 1525 N N . GLU A 1 198 ? 11.304 9.056 15.347 1.00 93.94 198 GLU A N 1
ATOM 1526 C CA . GLU A 1 198 ? 11.070 8.012 16.353 1.00 93.94 198 GLU A CA 1
ATOM 1527 C C . GLU A 1 198 ? 9.872 8.359 17.242 1.00 93.94 198 GLU A C 1
ATOM 1529 O O . GLU A 1 198 ? 9.037 7.497 17.500 1.00 93.94 198 GLU A O 1
ATOM 1534 N N . GLU A 1 199 ? 9.751 9.625 17.650 1.00 93.12 199 GLU A N 1
ATOM 1535 C CA . GLU A 1 199 ? 8.590 10.119 18.393 1.00 93.12 199 GLU A CA 1
ATOM 1536 C C . GLU A 1 199 ? 7.323 10.021 17.541 1.00 93.12 199 GLU A C 1
ATOM 1538 O O . GLU A 1 199 ? 6.336 9.450 17.995 1.00 93.12 199 GLU A O 1
ATOM 1543 N N . ALA A 1 200 ? 7.375 10.465 16.281 1.00 93.56 200 ALA A N 1
ATOM 1544 C CA . ALA A 1 200 ? 6.260 10.362 15.340 1.00 93.56 200 ALA A CA 1
ATOM 1545 C C . ALA A 1 200 ? 5.807 8.908 15.123 1.00 93.56 200 ALA A C 1
ATOM 1547 O O . ALA A 1 200 ? 4.614 8.605 15.156 1.00 93.56 200 ALA A O 1
ATOM 1548 N N . ILE A 1 201 ? 6.752 7.973 14.973 1.00 96.19 201 ILE A N 1
ATOM 1549 C CA . ILE A 1 201 ? 6.453 6.540 14.880 1.00 96.19 201 ILE A CA 1
ATOM 1550 C C . ILE A 1 201 ? 5.782 6.035 16.151 1.00 96.19 201 ILE A C 1
ATOM 1552 O O . ILE A 1 201 ? 5.015 5.091 16.036 1.00 96.19 201 ILE A O 1
ATOM 1556 N N . GLN A 1 202 ? 6.051 6.602 17.331 1.00 93.94 202 GLN A N 1
ATOM 1557 C CA . GLN A 1 202 ? 5.474 6.178 18.615 1.00 93.94 202 GLN A CA 1
ATOM 1558 C C . GLN A 1 202 ? 4.150 6.870 18.961 1.00 93.94 202 GLN A C 1
ATOM 1560 O O . GLN A 1 202 ? 3.311 6.256 19.614 1.00 93.94 202 GLN A O 1
ATOM 1565 N N . SER A 1 203 ? 3.895 8.083 18.481 1.00 90.00 203 SER A N 1
ATOM 1566 C CA . SER A 1 203 ? 2.686 8.839 18.842 1.00 90.00 203 SER A CA 1
ATOM 1567 C C . SER A 1 203 ? 1.684 9.024 17.701 1.00 90.00 203 SER A C 1
ATOM 1569 O O . SER A 1 203 ? 0.502 9.190 17.978 1.00 90.00 203 SER A O 1
ATOM 1571 N N . GLN A 1 204 ? 2.111 8.964 16.435 1.00 90.69 204 GLN A N 1
ATOM 1572 C CA . GLN A 1 204 ? 1.279 9.350 15.281 1.00 90.69 204 GLN A CA 1
ATOM 1573 C C . GLN A 1 204 ? 0.987 8.211 14.296 1.00 90.69 204 GLN A C 1
ATOM 1575 O O . GLN A 1 204 ? 0.138 8.377 13.423 1.00 90.69 204 GLN A O 1
ATOM 1580 N N . MET A 1 205 ? 1.683 7.070 14.391 1.00 94.88 205 MET A N 1
ATOM 1581 C CA . MET A 1 205 ? 1.430 5.938 13.494 1.00 94.88 205 MET A CA 1
ATOM 1582 C C . MET A 1 205 ? -0.003 5.426 13.662 1.00 94.88 205 MET A C 1
ATOM 1584 O O . MET A 1 205 ? -0.408 5.071 14.767 1.00 94.88 205 MET A O 1
ATOM 1588 N N . VAL A 1 206 ? -0.731 5.330 12.550 1.00 93.56 206 VAL A N 1
ATOM 1589 C CA . VAL A 1 206 ? -2.113 4.836 12.518 1.00 93.56 206 VAL A CA 1
ATOM 1590 C C . VAL A 1 206 ? -2.298 3.840 11.379 1.00 93.56 206 VAL A C 1
ATOM 1592 O O . VAL A 1 206 ? -1.677 3.968 10.321 1.00 93.56 206 VAL A O 1
ATOM 1595 N N . LEU A 1 207 ? -3.148 2.835 11.590 1.00 96.88 207 LEU A N 1
ATOM 1596 C CA . LEU A 1 207 ? -3.572 1.932 10.526 1.00 96.88 207 LEU A CA 1
ATOM 1597 C C . LEU A 1 207 ? -4.513 2.670 9.568 1.00 96.88 207 LEU A C 1
ATOM 1599 O O . LEU A 1 207 ? -5.510 3.253 9.986 1.00 96.88 207 LEU A O 1
ATOM 1603 N N . MET A 1 208 ? -4.220 2.617 8.276 1.00 97.00 208 MET A N 1
ATOM 1604 C CA . MET A 1 208 ? -5.067 3.131 7.210 1.00 97.00 208 MET A CA 1
ATOM 1605 C C . MET A 1 208 ? -5.400 2.012 6.232 1.00 97.00 208 MET A C 1
ATOM 1607 O O . MET A 1 208 ? -4.513 1.294 5.773 1.00 97.00 208 MET A O 1
ATOM 1611 N N . TYR A 1 209 ? -6.667 1.903 5.859 1.00 97.56 209 TYR A N 1
ATOM 1612 C CA . TYR A 1 209 ? -7.096 1.093 4.729 1.00 97.56 209 TYR A CA 1
ATOM 1613 C C . TYR A 1 209 ? -7.163 1.979 3.486 1.00 97.56 209 TYR A C 1
ATOM 1615 O O . TYR A 1 209 ? -7.968 2.910 3.410 1.00 97.56 209 TYR A O 1
ATOM 1623 N N . ILE A 1 210 ? -6.277 1.705 2.525 1.00 97.50 210 ILE A N 1
ATOM 1624 C CA . ILE A 1 210 ? -6.055 2.538 1.337 1.00 97.50 210 ILE A CA 1
ATOM 1625 C C . ILE A 1 210 ? -6.611 1.825 0.101 1.00 97.50 210 ILE A C 1
ATOM 1627 O O . ILE A 1 210 ? -6.266 0.664 -0.124 1.00 97.50 210 ILE A O 1
ATOM 1631 N N . PRO A 1 211 ? -7.422 2.486 -0.741 1.00 96.75 211 PRO A N 1
ATOM 1632 C CA . PRO A 1 211 ? -7.993 1.857 -1.917 1.00 96.75 211 PRO A CA 1
ATOM 1633 C C . PRO A 1 211 ? -6.944 1.719 -3.020 1.00 96.75 211 PRO A C 1
ATOM 1635 O O . PRO A 1 211 ? -6.237 2.672 -3.365 1.00 96.75 211 PRO A O 1
ATOM 1638 N N . VAL A 1 212 ? -6.882 0.535 -3.620 1.00 96.44 212 VAL A N 1
ATOM 1639 C CA . VAL A 1 212 ? -6.020 0.212 -4.758 1.00 96.44 212 VAL A CA 1
ATOM 1640 C C . VAL A 1 212 ? -6.812 -0.513 -5.834 1.00 96.44 212 VAL A C 1
ATOM 1642 O O . VAL A 1 212 ? -7.758 -1.249 -5.552 1.00 96.44 212 VAL A O 1
ATOM 1645 N N . ALA A 1 213 ? -6.394 -0.326 -7.081 1.00 94.44 213 ALA A N 1
ATOM 1646 C CA . ALA A 1 213 ? -6.845 -1.143 -8.196 1.00 94.44 213 ALA A CA 1
ATOM 1647 C C . ALA A 1 213 ? -5.716 -2.067 -8.659 1.00 94.44 213 ALA A C 1
ATOM 1649 O O . ALA A 1 213 ? -4.549 -1.671 -8.657 1.00 94.44 213 ALA A O 1
ATOM 1650 N N . LEU A 1 214 ? -6.070 -3.280 -9.086 1.00 94.00 214 LEU A N 1
ATOM 1651 C CA . LEU A 1 214 ? -5.113 -4.278 -9.557 1.00 94.00 214 LEU A CA 1
ATOM 1652 C C . LEU A 1 214 ? -5.015 -4.303 -11.085 1.00 94.00 214 LEU A C 1
ATOM 1654 O O . LEU A 1 214 ? -6.024 -4.313 -11.801 1.00 94.00 214 LEU A O 1
ATOM 1658 N N . ALA A 1 215 ? -3.795 -4.396 -11.604 1.00 94.88 215 ALA A N 1
ATOM 1659 C CA . ALA A 1 215 ? -3.548 -4.591 -13.027 1.00 94.88 215 ALA A CA 1
ATOM 1660 C C . ALA A 1 215 ? -2.310 -5.455 -13.287 1.00 94.88 215 ALA A C 1
ATOM 1662 O O . ALA A 1 215 ? -1.441 -5.588 -12.438 1.00 94.88 215 ALA A O 1
ATOM 1663 N N . ASP A 1 216 ? -2.190 -5.989 -14.497 1.00 95.69 216 ASP A N 1
ATOM 1664 C CA . ASP A 1 216 ? -0.896 -6.404 -15.032 1.00 95.69 216 ASP A CA 1
ATOM 1665 C C . ASP A 1 216 ? -0.273 -5.221 -15.784 1.00 95.69 216 ASP A C 1
ATOM 1667 O O . ASP A 1 216 ? -0.900 -4.638 -16.681 1.00 95.69 216 ASP A O 1
ATOM 1671 N N . LEU A 1 217 ? 0.964 -4.877 -15.432 1.00 96.00 217 LEU A N 1
ATOM 1672 C CA . LEU A 1 217 ? 1.769 -3.849 -16.082 1.00 96.00 217 LEU A CA 1
ATOM 1673 C C . LEU A 1 217 ? 2.848 -4.507 -16.936 1.00 96.00 217 LEU A C 1
ATOM 1675 O O . LEU A 1 217 ? 3.667 -5.288 -16.460 1.00 96.00 217 LEU A O 1
ATOM 1679 N N . ARG A 1 218 ? 2.887 -4.142 -18.214 1.00 97.00 218 ARG A N 1
ATOM 1680 C CA . ARG A 1 218 ? 3.946 -4.543 -19.143 1.00 97.00 218 ARG A CA 1
ATOM 1681 C C . ARG A 1 218 ? 4.568 -3.325 -19.756 1.00 97.00 218 ARG A C 1
ATOM 1683 O O . ARG A 1 218 ? 3.841 -2.422 -20.165 1.00 97.00 218 ARG A O 1
ATOM 1690 N N . MET A 1 219 ? 5.888 -3.306 -19.853 1.00 96.75 219 MET A N 1
ATOM 1691 C CA . MET A 1 219 ? 6.604 -2.155 -20.386 1.00 96.75 219 MET A CA 1
ATOM 1692 C C . MET A 1 219 ? 7.745 -2.591 -21.288 1.00 96.75 219 MET A C 1
ATOM 1694 O O . MET A 1 219 ? 8.378 -3.617 -21.058 1.00 96.75 219 MET A O 1
ATOM 1698 N N . MET A 1 220 ? 8.035 -1.774 -22.292 1.00 97.50 220 MET A N 1
ATOM 1699 C CA . MET A 1 220 ? 9.292 -1.825 -23.027 1.00 97.50 220 MET A CA 1
ATOM 1700 C C . MET A 1 220 ? 9.931 -0.447 -22.960 1.00 97.50 220 MET A C 1
ATOM 1702 O O . MET A 1 220 ? 9.254 0.541 -23.227 1.00 97.50 220 MET A O 1
ATOM 1706 N N . VAL A 1 221 ? 11.209 -0.370 -22.606 1.00 97.06 221 VAL A N 1
ATOM 1707 C CA . VAL A 1 221 ? 11.940 0.895 -22.450 1.00 97.06 221 VAL A CA 1
ATOM 1708 C C . VAL A 1 221 ? 13.242 0.841 -23.232 1.00 97.06 221 VAL A C 1
ATOM 1710 O O . VAL A 1 221 ? 13.939 -0.172 -23.210 1.00 97.06 221 VAL A O 1
ATOM 1713 N N . SER A 1 222 ? 13.574 1.927 -23.925 1.00 95.75 222 SER A N 1
ATOM 1714 C CA . SER A 1 222 ? 14.850 2.091 -24.609 1.00 95.75 222 SER A CA 1
ATOM 1715 C C . SER A 1 222 ? 15.842 2.900 -23.776 1.00 95.75 222 SER A C 1
ATOM 1717 O O . SER A 1 222 ? 15.525 3.944 -23.195 1.00 95.75 222 SER A O 1
ATOM 1719 N N . PHE A 1 223 ? 17.076 2.411 -23.758 1.00 93.75 223 PHE A N 1
ATOM 1720 C CA . PHE A 1 223 ? 18.225 3.020 -23.102 1.00 93.75 223 PHE A CA 1
ATOM 1721 C C . PHE A 1 223 ? 19.349 3.243 -24.119 1.00 93.75 223 PHE A C 1
ATOM 1723 O O . PHE A 1 223 ? 19.454 2.501 -25.105 1.00 93.75 223 PHE A O 1
ATOM 1730 N N . PRO A 1 224 ? 20.230 4.237 -23.899 1.00 88.94 224 PRO A N 1
ATOM 1731 C CA . PRO A 1 224 ? 21.410 4.401 -24.732 1.00 88.94 224 PRO A CA 1
ATOM 1732 C C . PRO A 1 224 ? 22.270 3.132 -24.696 1.00 88.94 224 PRO A C 1
ATOM 1734 O O . PRO A 1 224 ? 22.578 2.598 -23.628 1.00 88.94 224 PRO A O 1
ATOM 1737 N N . GLY A 1 225 ? 22.680 2.666 -25.876 1.00 76.25 225 GLY A N 1
ATOM 1738 C CA . GLY A 1 225 ? 23.629 1.565 -25.994 1.00 76.25 225 GLY A CA 1
ATOM 1739 C C . GLY A 1 225 ? 24.995 1.938 -25.408 1.00 76.25 225 GLY A C 1
ATOM 1740 O O . GLY A 1 225 ? 25.394 3.103 -25.394 1.00 76.25 225 GLY A O 1
ATOM 1741 N N . LYS A 1 226 ? 25.752 0.942 -24.930 1.00 67.81 226 LYS A N 1
ATOM 1742 C CA . LYS A 1 226 ? 27.147 1.158 -24.509 1.00 67.81 226 LYS A CA 1
ATOM 1743 C C . LYS A 1 226 ? 28.061 1.272 -25.737 1.00 67.81 226 LYS A C 1
ATOM 1745 O O . LYS A 1 226 ? 28.119 0.350 -26.553 1.00 67.81 226 LYS A O 1
ATOM 1750 N N . GLY A 1 227 ? 28.822 2.364 -25.837 1.00 66.25 227 GLY A N 1
ATOM 1751 C CA . GLY A 1 227 ? 29.783 2.593 -26.924 1.00 66.25 227 GLY A CA 1
ATOM 1752 C C . GLY A 1 227 ? 29.097 2.803 -28.278 1.00 66.25 227 GLY A C 1
ATOM 1753 O O . GLY A 1 227 ? 28.180 3.605 -28.385 1.00 66.25 227 GLY A O 1
ATOM 1754 N N . MET A 1 228 ? 29.525 2.071 -29.312 1.00 58.72 228 MET A N 1
ATOM 1755 C CA . MET A 1 228 ? 28.933 2.136 -30.663 1.00 58.72 228 MET A CA 1
ATOM 1756 C C . MET A 1 228 ? 27.684 1.248 -30.840 1.00 58.72 228 MET A C 1
ATOM 1758 O O . MET A 1 228 ? 27.215 1.053 -31.962 1.00 58.72 228 MET A O 1
ATOM 1762 N N . LYS A 1 229 ? 27.164 0.638 -29.766 1.00 67.19 229 LYS A N 1
ATOM 1763 C CA . LYS A 1 229 ? 25.991 -0.242 -29.856 1.00 67.19 229 LYS A CA 1
ATOM 1764 C C . LYS A 1 229 ? 24.717 0.570 -30.102 1.00 67.19 229 LYS A C 1
ATOM 1766 O O . LYS A 1 229 ? 24.567 1.677 -29.592 1.00 67.19 229 LYS A O 1
ATOM 1771 N N . LYS A 1 230 ? 23.786 -0.030 -30.853 1.00 77.06 230 LYS A N 1
ATOM 1772 C CA . LYS A 1 230 ? 22.398 0.446 -30.964 1.00 77.06 230 LYS A CA 1
ATOM 1773 C C . LYS A 1 230 ? 21.749 0.517 -29.576 1.00 77.06 230 LYS A C 1
ATOM 1775 O O . LYS A 1 230 ? 22.249 -0.089 -28.629 1.00 77.06 230 LYS A O 1
ATOM 1780 N N . GLU A 1 231 ? 20.649 1.257 -29.484 1.00 88.06 231 GLU A N 1
ATOM 1781 C CA . GLU A 1 231 ? 19.832 1.336 -28.272 1.00 88.06 231 GLU A CA 1
ATOM 1782 C C . GLU A 1 231 ? 19.510 -0.057 -27.714 1.00 88.06 231 GLU A C 1
ATOM 1784 O O . GLU A 1 231 ? 19.220 -0.992 -28.468 1.00 88.06 231 GLU A O 1
ATOM 1789 N N . SER A 1 232 ? 19.576 -0.179 -26.390 1.00 92.38 232 SER A N 1
ATOM 1790 C CA . SER A 1 232 ? 19.165 -1.381 -25.665 1.00 92.38 232 SER A CA 1
ATOM 1791 C C . SER A 1 232 ? 17.679 -1.269 -25.350 1.00 92.38 232 SER A C 1
ATOM 1793 O O . SER A 1 232 ? 17.251 -0.266 -24.779 1.00 92.38 232 SER A O 1
ATOM 1795 N N . LEU A 1 233 ? 16.900 -2.291 -25.704 1.00 95.44 233 LEU A N 1
ATOM 1796 C CA . LEU A 1 233 ? 15.490 -2.396 -25.333 1.00 95.44 233 LEU A CA 1
ATOM 1797 C C . LEU A 1 233 ? 15.363 -3.332 -24.139 1.00 95.44 233 LEU A C 1
ATOM 1799 O O . LEU A 1 233 ? 15.882 -4.443 -24.178 1.00 95.44 233 LEU A O 1
ATOM 1803 N N . VAL A 1 234 ? 14.664 -2.902 -23.098 1.00 96.25 234 VAL A N 1
ATOM 1804 C CA . VAL A 1 234 ? 14.404 -3.709 -21.905 1.00 96.25 234 VAL A CA 1
ATOM 1805 C C . VAL A 1 234 ? 12.904 -3.907 -21.761 1.00 96.25 234 VAL A C 1
ATOM 1807 O O . VAL A 1 234 ? 12.146 -2.940 -21.805 1.00 96.25 234 VAL A O 1
ATOM 1810 N N . TYR A 1 235 ? 12.485 -5.160 -21.620 1.00 97.25 235 TYR A N 1
ATOM 1811 C CA . TYR A 1 235 ? 11.113 -5.548 -21.328 1.00 97.25 235 TYR A CA 1
ATOM 1812 C C . TYR A 1 235 ? 10.944 -5.816 -19.829 1.00 97.25 235 TYR A C 1
ATOM 1814 O O . TYR A 1 235 ? 11.801 -6.444 -19.201 1.00 97.25 235 TYR A O 1
ATOM 1822 N N . TYR A 1 236 ? 9.817 -5.355 -19.292 1.00 95.81 236 TYR A N 1
ATOM 1823 C CA . TYR A 1 236 ? 9.421 -5.473 -17.893 1.00 95.81 236 TYR A CA 1
ATOM 1824 C C . TYR A 1 236 ? 8.009 -6.038 -17.810 1.00 95.81 236 TYR A C 1
ATOM 1826 O O . TYR A 1 236 ? 7.147 -5.714 -18.636 1.00 95.81 236 TYR A O 1
ATOM 1834 N N . GLU A 1 237 ? 7.761 -6.818 -16.767 1.00 94.88 237 GLU A N 1
ATOM 1835 C CA . GLU A 1 237 ? 6.438 -7.316 -16.429 1.00 94.88 237 GLU A CA 1
ATOM 1836 C C . GLU A 1 237 ? 6.250 -7.281 -14.914 1.00 94.88 237 GLU A C 1
ATOM 1838 O O . GLU A 1 237 ? 7.071 -7.811 -14.167 1.00 94.88 237 GLU A O 1
ATOM 1843 N N . VAL A 1 238 ? 5.157 -6.656 -14.483 1.00 94.94 238 VAL A N 1
ATOM 1844 C CA . VAL A 1 238 ? 4.679 -6.689 -13.104 1.00 94.94 238 VAL A CA 1
ATOM 1845 C C . VAL A 1 238 ? 3.257 -7.235 -13.129 1.00 94.94 238 VAL A C 1
ATOM 1847 O O . VAL A 1 238 ? 2.364 -6.635 -13.731 1.00 94.94 238 VAL A O 1
ATOM 1850 N N . LEU A 1 239 ? 3.056 -8.402 -12.531 1.00 94.00 239 LEU A N 1
ATOM 1851 C CA . LEU A 1 239 ? 1.752 -9.053 -12.420 1.00 94.00 239 LEU A CA 1
ATOM 1852 C C . LEU A 1 239 ? 1.126 -8.723 -11.072 1.00 94.00 239 LEU A C 1
ATOM 1854 O O . LEU A 1 239 ? 1.851 -8.563 -10.087 1.00 94.00 239 LEU A O 1
ATOM 1858 N N . ASN A 1 240 ? -0.207 -8.654 -11.030 1.00 93.94 240 ASN A N 1
ATOM 1859 C CA . ASN A 1 240 ? -0.948 -8.271 -9.819 1.00 93.94 240 ASN A CA 1
ATOM 1860 C C . ASN A 1 240 ? -0.371 -6.998 -9.194 1.00 93.94 240 ASN A C 1
ATOM 1862 O O . ASN A 1 240 ? -0.056 -6.939 -8.006 1.00 93.94 240 ASN A O 1
ATOM 1866 N N . TRP A 1 241 ? -0.157 -5.999 -10.038 1.00 95.50 241 TRP A N 1
ATOM 1867 C CA . TRP A 1 241 ? 0.404 -4.721 -9.666 1.00 95.50 241 TRP A CA 1
ATOM 1868 C C . TRP A 1 241 ? -0.694 -3.812 -9.096 1.00 95.50 241 TRP A C 1
ATOM 1870 O O . TRP A 1 241 ? -1.618 -3.452 -9.840 1.00 95.50 241 TRP A O 1
ATOM 1880 N N . PRO A 1 242 ? -0.646 -3.463 -7.798 1.00 95.25 242 PRO A N 1
ATOM 1881 C CA . PRO A 1 242 ? -1.591 -2.531 -7.212 1.00 95.25 242 PRO A CA 1
ATOM 1882 C C . PRO A 1 242 ? -1.151 -1.095 -7.472 1.00 95.25 242 PRO A C 1
ATOM 1884 O O . PRO A 1 242 ? 0.011 -0.737 -7.288 1.00 95.25 242 PRO A O 1
ATOM 1887 N N . TYR A 1 243 ? -2.101 -0.237 -7.828 1.00 94.81 243 TYR A N 1
ATOM 1888 C CA . TYR A 1 243 ? -1.867 1.202 -7.869 1.00 94.81 243 TYR A CA 1
ATOM 1889 C C . TYR A 1 243 ? -2.926 1.952 -7.043 1.00 94.81 243 TYR A C 1
ATOM 1891 O O . TYR A 1 243 ? -4.106 1.582 -7.090 1.00 94.81 243 TYR A O 1
ATOM 1899 N N . PRO A 1 244 ? -2.540 2.997 -6.279 1.00 95.50 244 PRO A N 1
ATOM 1900 C CA . PRO A 1 244 ? -3.461 3.711 -5.398 1.00 95.50 244 PRO A CA 1
ATOM 1901 C C . PRO A 1 244 ? -4.584 4.416 -6.153 1.00 95.50 244 PRO A C 1
ATOM 1903 O O . PRO A 1 244 ? -4.355 5.062 -7.179 1.00 95.50 244 PRO A O 1
ATOM 1906 N N . LYS A 1 245 ? -5.783 4.358 -5.577 1.00 95.19 245 LYS A N 1
ATOM 1907 C CA . LYS A 1 245 ? -7.011 4.998 -6.061 1.00 95.19 245 LYS A CA 1
ATOM 1908 C C . LYS A 1 245 ? -7.376 6.258 -5.263 1.00 95.19 245 LYS A C 1
ATOM 1910 O O . LYS A 1 245 ? -8.544 6.612 -5.155 1.00 95.19 245 LYS A O 1
ATOM 1915 N N . THR A 1 246 ? -6.369 6.910 -4.685 1.00 92.00 246 THR A N 1
ATOM 1916 C CA . THR A 1 246 ? -6.483 8.112 -3.855 1.00 92.00 246 THR A CA 1
ATOM 1917 C C . THR A 1 246 ? -5.214 8.970 -3.961 1.00 92.00 246 THR A C 1
ATOM 1919 O O . THR A 1 246 ? -4.153 8.466 -4.339 1.00 92.00 246 THR A O 1
ATOM 1922 N N . HIS A 1 247 ? -5.318 10.260 -3.631 1.00 88.75 247 HIS A N 1
ATOM 1923 C CA . HIS A 1 247 ? -4.183 11.184 -3.507 1.00 88.75 247 HIS A CA 1
ATOM 1924 C C . HIS A 1 247 ? -3.970 11.712 -2.074 1.00 88.75 247 HIS A C 1
ATOM 1926 O O . HIS A 1 247 ? -3.044 12.489 -1.865 1.00 88.75 247 HIS A O 1
ATOM 1932 N N . TYR A 1 248 ? -4.780 11.281 -1.095 1.00 89.19 248 TYR A N 1
ATOM 1933 C CA . TYR A 1 248 ? -4.640 11.679 0.318 1.00 89.19 248 TYR A CA 1
ATOM 1934 C C . TYR A 1 248 ? -3.358 11.144 0.973 1.00 89.19 248 TYR A C 1
ATOM 1936 O O . TYR A 1 248 ? -2.892 11.671 1.975 1.00 89.19 248 TYR A O 1
ATOM 1944 N N . VAL A 1 249 ? -2.771 10.098 0.398 1.00 91.25 249 VAL 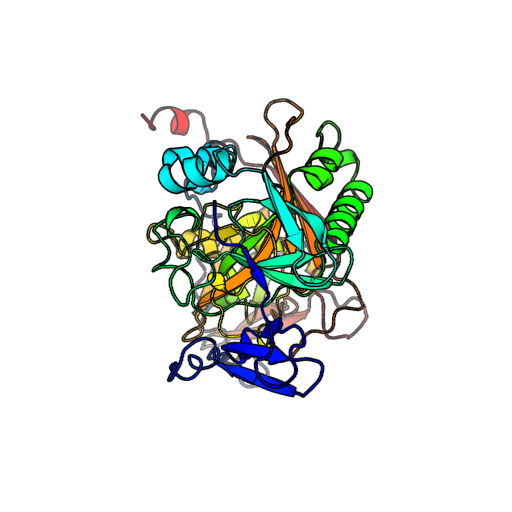A N 1
ATOM 1945 C CA . VAL A 1 249 ? -1.499 9.509 0.827 1.00 91.25 249 VAL A CA 1
ATOM 1946 C C . VAL A 1 249 ? -0.440 9.709 -0.247 1.00 91.25 249 VAL A C 1
ATOM 1948 O O . VAL A 1 249 ? -0.745 9.897 -1.428 1.00 91.25 249 VAL A O 1
ATOM 1951 N N . ASP A 1 250 ? 0.829 9.623 0.144 1.00 91.94 250 ASP A N 1
ATOM 1952 C CA . ASP A 1 250 ? 1.934 9.750 -0.800 1.00 91.94 250 ASP A CA 1
ATOM 1953 C C . ASP A 1 250 ? 1.974 8.582 -1.797 1.00 91.94 250 ASP A C 1
ATOM 1955 O O . ASP A 1 250 ? 2.436 7.485 -1.491 1.00 91.94 250 ASP A O 1
ATOM 1959 N N . VAL A 1 251 ? 1.476 8.821 -3.013 1.00 92.19 251 VAL A N 1
ATOM 1960 C CA . VAL A 1 251 ? 1.366 7.801 -4.069 1.00 92.19 251 VAL A CA 1
ATOM 1961 C C . VAL A 1 251 ? 2.699 7.082 -4.346 1.00 92.19 251 VAL A C 1
ATOM 1963 O O . VAL A 1 251 ? 2.680 5.849 -4.394 1.00 92.19 251 VAL A O 1
ATOM 1966 N N . PRO A 1 252 ? 3.850 7.778 -4.508 1.00 90.62 252 PRO A N 1
ATOM 1967 C CA . PRO A 1 252 ? 5.144 7.110 -4.627 1.00 90.62 252 PRO A CA 1
ATOM 1968 C C . PRO A 1 252 ? 5.460 6.175 -3.457 1.00 90.62 252 PRO A C 1
ATOM 1970 O O . PRO A 1 252 ? 5.856 5.041 -3.711 1.00 90.62 252 PRO A O 1
ATOM 1973 N N . LEU A 1 253 ? 5.247 6.608 -2.208 1.00 94.69 253 LEU A N 1
ATOM 1974 C CA . LEU A 1 253 ? 5.484 5.785 -1.018 1.00 94.69 253 LEU A CA 1
ATOM 1975 C C . LEU A 1 253 ? 4.623 4.516 -1.006 1.00 94.69 253 LEU A C 1
ATOM 1977 O O . LEU A 1 253 ? 5.149 3.436 -0.743 1.00 94.69 253 LEU A O 1
ATOM 1981 N N . ILE A 1 254 ? 3.330 4.610 -1.339 1.00 95.31 254 ILE A N 1
ATOM 1982 C CA . ILE A 1 254 ? 2.454 3.424 -1.376 1.00 95.31 254 ILE A CA 1
ATOM 1983 C C . ILE A 1 254 ? 2.941 2.405 -2.417 1.00 95.31 254 ILE A C 1
ATOM 1985 O O . ILE A 1 254 ? 2.929 1.203 -2.151 1.00 95.31 254 ILE A O 1
ATOM 1989 N N . GLY A 1 255 ? 3.457 2.870 -3.560 1.00 92.69 255 GLY A N 1
ATOM 1990 C CA . GLY A 1 255 ? 4.058 2.004 -4.580 1.00 92.69 255 GLY A CA 1
ATOM 1991 C C . GLY A 1 255 ? 5.324 1.258 -4.129 1.00 92.69 255 GLY A C 1
ATOM 1992 O O . GLY A 1 255 ? 5.749 0.323 -4.801 1.00 92.69 255 GLY A O 1
ATOM 1993 N N . LEU A 1 256 ? 5.937 1.633 -2.999 1.00 94.44 256 LEU A N 1
ATOM 1994 C CA . LEU A 1 256 ? 7.123 0.963 -2.445 1.00 94.44 256 LEU A CA 1
ATOM 1995 C C . LEU A 1 256 ? 6.786 -0.171 -1.463 1.00 94.44 256 LEU A C 1
ATOM 1997 O O . LEU A 1 256 ? 7.682 -0.919 -1.072 1.00 94.44 256 LEU A O 1
ATOM 2001 N N . LEU A 1 257 ? 5.518 -0.305 -1.058 1.00 96.19 257 LEU A N 1
ATOM 2002 C CA . LEU A 1 257 ? 5.082 -1.251 -0.022 1.00 96.19 257 LEU A CA 1
ATOM 2003 C C . LEU A 1 257 ? 4.850 -2.676 -0.526 1.00 96.19 257 LEU A C 1
ATOM 2005 O O . LEU A 1 257 ? 4.611 -3.578 0.273 1.00 96.19 257 LEU A O 1
ATOM 2009 N N . GLU A 1 258 ? 4.919 -2.888 -1.835 1.00 92.75 258 GLU A N 1
ATOM 2010 C CA . GLU A 1 258 ? 4.810 -4.204 -2.458 1.00 92.75 258 GLU A CA 1
ATOM 2011 C C . GLU A 1 258 ? 5.847 -5.198 -1.897 1.00 92.75 258 GLU A C 1
ATOM 2013 O O . GLU A 1 258 ? 6.937 -4.794 -1.485 1.00 92.75 258 GLU A O 1
ATOM 2018 N N . PRO A 1 259 ? 5.588 -6.513 -1.928 1.00 94.94 259 PRO A N 1
ATOM 2019 C CA . PRO A 1 259 ? 4.442 -7.177 -2.547 1.00 94.94 259 PRO A CA 1
ATOM 2020 C C . PRO A 1 259 ? 3.209 -7.256 -1.640 1.00 94.94 259 PRO A C 1
ATOM 2022 O O . PRO A 1 259 ? 3.302 -7.142 -0.419 1.00 94.94 259 PRO A O 1
ATOM 2025 N N . TRP A 1 260 ? 2.064 -7.509 -2.268 1.00 95.94 260 TRP A N 1
ATOM 2026 C CA . TRP A 1 260 ? 0.796 -7.837 -1.617 1.00 95.94 260 TRP A CA 1
ATOM 2027 C C . TRP A 1 260 ? 0.350 -9.229 -2.056 1.00 95.94 260 TRP A C 1
ATOM 2029 O O . TRP A 1 260 ? 0.591 -9.602 -3.200 1.00 95.94 260 TRP A O 1
ATOM 2039 N N . ASP A 1 261 ? -0.283 -9.994 -1.174 1.00 95.00 261 ASP A N 1
ATOM 2040 C CA . ASP A 1 261 ? -0.887 -11.297 -1.459 1.00 95.00 261 ASP A CA 1
ATOM 2041 C C . ASP A 1 261 ? -2.411 -11.160 -1.548 1.00 95.00 261 ASP A C 1
ATOM 2043 O O . ASP A 1 261 ? -3.095 -11.036 -0.527 1.00 95.00 261 ASP A O 1
ATOM 2047 N N . PHE A 1 262 ? -2.940 -11.185 -2.774 1.00 93.31 262 PHE A N 1
ATOM 2048 C CA . PHE A 1 262 ? -4.362 -10.962 -3.034 1.00 93.31 262 PHE A CA 1
ATOM 2049 C C . PHE A 1 262 ? -5.230 -12.204 -2.801 1.00 93.31 262 PHE A C 1
ATOM 2051 O O . PHE A 1 262 ? -6.448 -12.071 -2.716 1.00 93.31 262 PHE A O 1
ATOM 2058 N N . SER A 1 263 ? -4.632 -13.376 -2.550 1.00 91.19 263 SER A N 1
ATOM 2059 C CA . SER A 1 263 ? -5.385 -14.565 -2.101 1.00 91.19 263 SER A CA 1
ATOM 2060 C C . SER A 1 263 ? -6.025 -14.381 -0.719 1.00 91.19 263 SER A C 1
ATOM 2062 O O . SER A 1 263 ? -6.825 -15.203 -0.271 1.00 91.19 263 SER A O 1
ATOM 2064 N N . LYS A 1 264 ? -5.635 -13.316 -0.007 1.00 92.62 264 LYS A N 1
ATOM 2065 C CA . LYS A 1 264 ? -6.138 -12.946 1.319 1.00 92.62 264 LYS A CA 1
ATOM 2066 C C . LYS A 1 264 ? -7.257 -11.914 1.276 1.00 92.62 264 LYS A C 1
ATOM 2068 O O . LYS A 1 264 ? -7.705 -11.506 2.342 1.00 92.62 264 LYS A O 1
ATOM 2073 N N . VAL A 1 265 ? -7.678 -11.469 0.093 1.00 92.44 265 VAL A N 1
ATOM 2074 C CA . VAL A 1 265 ? -8.783 -10.516 -0.032 1.00 92.44 265 VAL A CA 1
ATOM 2075 C C . VAL A 1 265 ? -10.069 -11.160 0.477 1.00 92.44 265 VAL A C 1
ATOM 2077 O O . VAL A 1 265 ? -10.413 -12.282 0.105 1.00 92.44 265 VAL A O 1
ATOM 2080 N N . VAL A 1 266 ? -10.777 -10.434 1.333 1.00 90.75 266 VAL A N 1
ATOM 2081 C CA . VAL A 1 266 ? -12.044 -10.849 1.937 1.00 90.75 266 VAL A CA 1
ATOM 2082 C C . VAL A 1 266 ? -13.059 -9.710 1.848 1.00 90.75 266 VAL A C 1
ATOM 2084 O O . VAL A 1 266 ? -12.651 -8.554 1.698 1.00 90.75 266 VAL A O 1
ATOM 2087 N N . PRO A 1 267 ? -14.369 -9.996 1.957 1.00 90.44 267 PRO A N 1
ATOM 2088 C CA . PRO A 1 267 ? -15.358 -8.966 2.254 1.00 90.44 267 PRO A CA 1
ATOM 2089 C C . PRO A 1 267 ? -14.938 -8.135 3.459 1.00 90.44 267 PRO A C 1
ATOM 2091 O O . PRO A 1 267 ? -14.386 -8.676 4.415 1.00 90.44 267 PRO A O 1
ATOM 2094 N N . PHE A 1 268 ? -15.212 -6.840 3.412 1.00 89.62 268 PHE A N 1
ATOM 2095 C CA . PHE A 1 268 ? -14.795 -5.903 4.439 1.00 89.62 268 PHE A CA 1
ATOM 2096 C C . PHE A 1 268 ? -15.916 -4.920 4.752 1.00 89.62 268 PHE A C 1
ATOM 2098 O O . PHE A 1 268 ? -16.368 -4.180 3.878 1.00 89.62 268 PHE A O 1
ATOM 2105 N N . ASP A 1 269 ? -16.344 -4.906 6.012 1.00 90.25 269 ASP A N 1
ATOM 2106 C CA . ASP A 1 269 ? -17.185 -3.848 6.565 1.00 90.25 269 ASP A CA 1
ATOM 2107 C C . ASP A 1 269 ? -16.363 -3.089 7.621 1.00 90.25 269 ASP A C 1
ATOM 2109 O O . ASP A 1 269 ? -15.990 -3.688 8.638 1.00 90.25 269 ASP A O 1
ATOM 2113 N N . PRO A 1 270 ? -16.072 -1.789 7.416 1.00 90.06 270 PRO A N 1
ATOM 2114 C CA . PRO A 1 270 ? -15.338 -0.990 8.390 1.00 90.06 270 PRO A CA 1
ATOM 2115 C C . PRO A 1 270 ? -15.973 -0.980 9.785 1.00 90.06 270 PRO A C 1
ATOM 2117 O O . PRO A 1 270 ? -15.259 -0.862 10.773 1.00 90.06 270 PRO A O 1
ATOM 2120 N N . ALA A 1 271 ? -17.297 -1.129 9.902 1.00 89.12 271 ALA A N 1
ATOM 2121 C CA . ALA A 1 271 ? -17.953 -1.164 11.209 1.00 89.12 271 ALA A CA 1
ATOM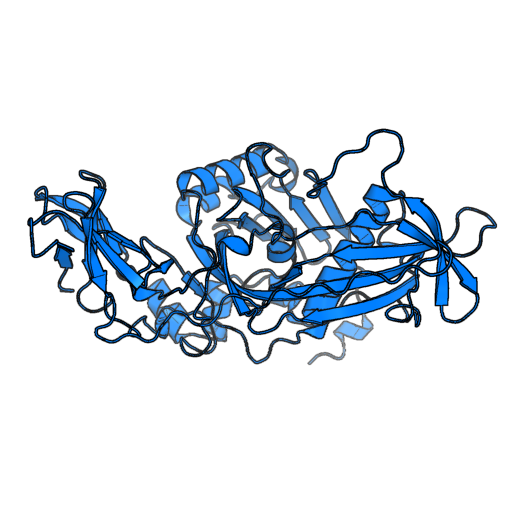 2122 C C . ALA A 1 271 ? -17.549 -2.398 12.037 1.00 89.12 271 ALA A C 1
ATOM 2124 O O . ALA A 1 271 ? -17.590 -2.343 13.263 1.00 89.12 271 ALA A O 1
ATOM 2125 N N . MET A 1 272 ? -17.149 -3.499 11.387 1.00 90.06 272 MET A N 1
ATOM 2126 C CA . MET A 1 272 ? -16.657 -4.712 12.054 1.00 90.06 272 MET A CA 1
ATOM 2127 C C . MET A 1 272 ? -15.168 -4.646 12.410 1.00 90.06 272 MET A C 1
ATOM 2129 O O . MET A 1 272 ? -14.676 -5.543 13.093 1.00 90.06 272 MET A O 1
ATOM 2133 N N . GLU A 1 273 ? -14.443 -3.643 11.915 1.00 90.38 273 GLU A N 1
ATOM 2134 C CA . GLU A 1 273 ? -12.999 -3.571 12.084 1.00 90.38 273 GLU A CA 1
ATOM 2135 C C . GLU A 1 273 ? -12.621 -3.153 13.510 1.00 90.38 273 GLU A C 1
ATOM 2137 O O . GLU A 1 273 ? -13.248 -2.295 14.142 1.00 90.38 273 GLU A O 1
ATOM 2142 N N . GLU A 1 274 ? -11.583 -3.803 14.029 1.00 89.00 274 GLU A N 1
ATOM 2143 C CA . GLU A 1 274 ? -11.111 -3.617 15.393 1.00 89.00 274 GLU A CA 1
ATOM 2144 C C . GLU A 1 274 ? -10.033 -2.533 15.478 1.00 89.00 274 GLU A C 1
ATOM 2146 O O . GLU A 1 274 ? -9.202 -2.371 14.585 1.00 89.00 274 GLU A O 1
ATOM 2151 N N . GLY A 1 275 ? -9.988 -1.826 16.608 1.00 88.44 275 GLY A N 1
ATOM 2152 C CA . GLY A 1 275 ? -8.910 -0.877 16.879 1.00 88.44 275 GLY A CA 1
ATOM 2153 C C . GLY A 1 275 ? -9.147 0.517 16.294 1.00 88.44 275 GLY A C 1
ATOM 2154 O O . GLY A 1 275 ? -10.258 0.873 15.904 1.00 88.44 275 GLY A O 1
ATOM 2155 N N . ASN A 1 276 ? -8.103 1.344 16.339 1.00 88.12 276 ASN A N 1
ATOM 2156 C CA . ASN A 1 276 ? -8.119 2.723 15.858 1.00 88.12 276 ASN A CA 1
ATOM 2157 C C . ASN A 1 276 ? -7.509 2.771 14.454 1.00 88.12 276 ASN A C 1
ATOM 2159 O O . ASN A 1 276 ? -6.298 2.618 14.287 1.00 88.12 276 ASN A O 1
ATOM 2163 N N . PHE A 1 277 ? -8.352 2.966 13.444 1.00 93.00 277 PHE A N 1
ATOM 2164 C CA . PHE A 1 277 ? -7.950 2.951 12.041 1.00 93.00 277 PHE A CA 1
ATOM 2165 C C . PHE A 1 277 ? -8.585 4.108 11.265 1.00 93.00 277 PHE A C 1
ATOM 2167 O O . PHE A 1 277 ? -9.460 4.825 11.756 1.00 93.00 277 PHE A O 1
ATOM 2174 N N . ARG A 1 278 ? -8.117 4.315 10.037 1.00 93.44 278 ARG A N 1
ATOM 2175 C CA . ARG A 1 278 ? -8.690 5.255 9.069 1.00 93.44 278 ARG A CA 1
ATOM 2176 C C . ARG A 1 278 ? -9.090 4.506 7.809 1.00 93.44 278 ARG A C 1
ATOM 2178 O O . ARG A 1 278 ? -8.386 3.593 7.379 1.00 93.44 278 ARG A O 1
ATOM 2185 N N . ILE A 1 279 ? -10.194 4.916 7.201 1.00 94.31 279 ILE A N 1
ATOM 2186 C CA . ILE A 1 279 ? -10.625 4.417 5.896 1.00 94.31 279 ILE A CA 1
ATOM 2187 C C . ILE A 1 279 ? -10.468 5.536 4.884 1.00 94.31 279 ILE A C 1
ATOM 2189 O O . ILE A 1 279 ? -10.918 6.657 5.124 1.00 94.31 279 ILE A O 1
ATOM 2193 N N . VAL A 1 280 ? -9.861 5.223 3.744 1.00 94.81 280 VAL A N 1
ATOM 2194 C CA . VAL A 1 280 ? -9.759 6.149 2.619 1.00 94.81 280 VAL A CA 1
ATOM 2195 C C . VAL A 1 280 ? -10.714 5.700 1.516 1.00 94.81 280 VAL A C 1
ATOM 2197 O O . VAL A 1 280 ? -10.703 4.542 1.098 1.00 94.81 280 VAL A O 1
ATOM 2200 N N . ALA A 1 281 ? -11.552 6.616 1.043 1.00 93.19 281 ALA A N 1
ATOM 2201 C CA . ALA A 1 281 ? -12.434 6.384 -0.092 1.00 93.19 281 ALA A CA 1
ATOM 2202 C C . ALA A 1 281 ? -11.673 6.478 -1.422 1.00 93.19 281 ALA A C 1
ATOM 2204 O O . ALA A 1 281 ? -10.614 7.109 -1.526 1.00 93.19 281 ALA A O 1
ATOM 2205 N N . VAL A 1 282 ? -12.226 5.854 -2.464 1.00 93.44 282 VAL A N 1
ATOM 2206 C CA . VAL A 1 282 ? -11.752 6.061 -3.836 1.00 93.44 282 VAL A CA 1
ATOM 2207 C C . VAL A 1 282 ? -11.975 7.510 -4.241 1.00 93.44 282 VAL A C 1
ATOM 2209 O O . VAL A 1 282 ? -13.058 8.065 -4.065 1.00 93.44 282 VAL A O 1
ATOM 2212 N N . GLU A 1 283 ? -10.956 8.102 -4.852 1.00 87.94 283 GLU A N 1
ATOM 2213 C CA . GLU A 1 283 ? -11.026 9.469 -5.331 1.00 87.94 283 GLU A CA 1
ATOM 2214 C C . GLU A 1 283 ? -11.445 9.539 -6.803 1.00 87.94 283 GLU A C 1
ATOM 2216 O O . GLU A 1 283 ? -10.760 9.029 -7.697 1.00 87.94 283 GLU A O 1
ATOM 2221 N N . GLY A 1 284 ? -12.562 10.218 -7.063 1.00 78.38 284 GLY A N 1
ATOM 2222 C CA . GLY A 1 284 ? -13.154 10.322 -8.396 1.00 78.38 284 GLY A CA 1
ATOM 2223 C C . GLY A 1 284 ? -12.370 11.226 -9.350 1.00 78.38 284 GLY A C 1
ATOM 2224 O O . GLY A 1 284 ? -12.358 10.974 -10.557 1.00 78.38 284 GLY A O 1
ATOM 2225 N N . ILE A 1 285 ? -11.686 12.257 -8.837 1.00 75.75 285 ILE A N 1
ATOM 2226 C CA . ILE A 1 285 ? -10.952 13.230 -9.673 1.00 75.75 285 ILE A CA 1
ATOM 2227 C C . ILE A 1 285 ? -9.531 12.776 -10.043 1.00 75.75 285 ILE A C 1
ATOM 2229 O O . ILE A 1 285 ? -8.840 13.438 -10.829 1.00 75.75 285 ILE A O 1
ATOM 2233 N N . GLN A 1 286 ? -9.069 11.656 -9.482 1.00 82.88 286 GLN A N 1
ATOM 2234 C CA . GLN A 1 286 ? -7.716 11.159 -9.699 1.00 82.88 286 GLN A CA 1
ATOM 2235 C C . GLN A 1 286 ? -7.512 10.716 -11.156 1.00 82.88 286 GLN A C 1
ATOM 2237 O O . GLN A 1 286 ? -8.300 9.970 -11.740 1.00 82.88 286 GLN A O 1
ATOM 2242 N N . LYS A 1 287 ? -6.391 11.135 -11.753 1.00 87.94 287 LYS A N 1
ATOM 2243 C CA . LYS A 1 287 ? -6.000 10.704 -13.101 1.00 87.94 287 LYS A CA 1
ATOM 2244 C C . LYS A 1 287 ? -5.219 9.392 -13.033 1.00 87.94 287 LYS A C 1
ATOM 2246 O O . LYS A 1 287 ? -4.003 9.418 -12.851 1.00 87.94 287 LYS A O 1
ATOM 2251 N N . ASP A 1 288 ? -5.901 8.265 -13.257 1.00 90.31 288 ASP A N 1
ATOM 2252 C CA . ASP A 1 288 ? -5.287 6.922 -13.289 1.00 90.31 288 ASP A CA 1
ATOM 2253 C C . ASP A 1 288 ? -4.026 6.867 -14.151 1.00 90.31 288 ASP A C 1
ATOM 2255 O O . ASP A 1 288 ? -3.021 6.308 -13.728 1.00 90.31 288 ASP A O 1
ATOM 2259 N N . SER A 1 289 ? -4.061 7.467 -15.346 1.00 91.25 289 SER A N 1
ATOM 2260 C CA . SER A 1 289 ? -2.891 7.503 -16.223 1.00 91.25 289 SER A CA 1
ATOM 2261 C C . SER A 1 289 ? -1.713 8.191 -15.545 1.00 91.25 289 SER A C 1
ATOM 2263 O O . SER A 1 289 ? -0.647 7.611 -15.486 1.00 91.25 289 SER A O 1
ATOM 2265 N N . ALA A 1 290 ? -1.888 9.364 -14.935 1.00 92.75 290 ALA A N 1
ATOM 2266 C CA . ALA A 1 290 ? -0.784 10.057 -14.273 1.00 92.75 290 ALA A CA 1
ATOM 2267 C C . ALA A 1 290 ? -0.157 9.231 -13.136 1.00 92.75 290 ALA A C 1
ATOM 2269 O O . ALA A 1 290 ? 1.064 9.203 -12.997 1.00 92.75 290 ALA A O 1
ATOM 2270 N N . VAL A 1 291 ? -0.982 8.545 -12.344 1.00 93.44 291 VAL A N 1
ATOM 2271 C CA . VAL A 1 291 ? -0.534 7.674 -11.244 1.00 93.44 291 VAL A CA 1
ATOM 2272 C C . VAL A 1 291 ? 0.221 6.472 -11.779 1.00 93.44 291 VAL A C 1
ATOM 2274 O O . VAL A 1 291 ? 1.343 6.205 -11.348 1.00 93.44 291 VAL A O 1
ATOM 2277 N N . ILE A 1 292 ? -0.366 5.786 -12.758 1.00 94.12 292 ILE A N 1
ATOM 2278 C CA . ILE A 1 292 ? 0.257 4.630 -13.386 1.00 94.12 292 ILE A CA 1
ATOM 2279 C C . ILE A 1 292 ? 1.589 5.032 -14.011 1.00 94.12 292 ILE A C 1
ATOM 2281 O O . ILE A 1 292 ? 2.597 4.376 -13.783 1.00 94.12 292 ILE A O 1
ATOM 2285 N N . ASP A 1 293 ? 1.607 6.132 -14.752 1.00 93.88 293 ASP A N 1
ATOM 2286 C CA . ASP A 1 293 ? 2.783 6.663 -15.422 1.00 93.88 293 ASP A CA 1
ATOM 2287 C C . ASP A 1 293 ? 3.899 6.979 -14.428 1.00 93.88 293 ASP A C 1
ATOM 2289 O O . ASP A 1 293 ? 5.049 6.604 -14.660 1.00 93.88 293 ASP A O 1
ATOM 2293 N N . LYS A 1 294 ? 3.557 7.627 -13.307 1.00 92.88 294 LYS A N 1
ATOM 2294 C CA . LYS A 1 294 ? 4.507 7.988 -12.252 1.00 92.88 294 LYS A CA 1
ATOM 2295 C C . LYS A 1 294 ? 5.186 6.756 -11.665 1.00 92.88 294 LYS A C 1
ATOM 2297 O O . LYS A 1 294 ? 6.414 6.701 -11.567 1.00 92.88 294 LYS A O 1
ATOM 2302 N N . LEU A 1 295 ? 4.384 5.767 -11.284 1.00 94.12 295 LEU A N 1
ATOM 2303 C CA . LEU A 1 295 ? 4.878 4.551 -10.652 1.00 94.12 295 LEU A CA 1
ATOM 2304 C C . LEU A 1 295 ? 5.622 3.661 -11.659 1.00 94.12 295 LEU A C 1
ATOM 2306 O O . LEU A 1 295 ? 6.735 3.226 -11.376 1.00 94.12 295 LEU A O 1
ATOM 2310 N N . ALA A 1 296 ? 5.083 3.481 -12.867 1.00 94.62 296 ALA A N 1
ATOM 2311 C CA . ALA A 1 296 ? 5.708 2.730 -13.957 1.00 94.62 296 ALA A CA 1
ATOM 2312 C C . ALA A 1 296 ? 7.077 3.306 -14.352 1.00 94.62 296 ALA A C 1
ATOM 2314 O O . ALA A 1 296 ? 8.031 2.553 -14.550 1.00 94.62 296 ALA A O 1
ATOM 2315 N N . TYR A 1 297 ? 7.199 4.638 -14.425 1.00 93.31 297 TYR A N 1
ATOM 2316 C CA . TYR A 1 297 ? 8.474 5.311 -14.694 1.00 93.31 297 TYR A CA 1
ATOM 2317 C C . TYR A 1 297 ? 9.505 5.012 -13.598 1.00 93.31 297 TYR A C 1
ATOM 2319 O O . TYR A 1 297 ? 10.682 4.780 -13.885 1.00 93.31 297 TYR A O 1
ATOM 2327 N N . SER A 1 298 ? 9.064 5.002 -12.335 1.00 90.75 298 SER A N 1
ATOM 2328 C CA . SER A 1 298 ? 9.917 4.650 -11.201 1.00 90.75 298 SER A CA 1
ATOM 2329 C C . SER A 1 298 ? 10.364 3.189 -11.267 1.00 90.75 298 SER A C 1
ATOM 2331 O O . SER A 1 298 ? 11.566 2.935 -11.240 1.00 90.75 298 SER A O 1
ATOM 2333 N N . ILE A 1 299 ? 9.430 2.247 -11.441 1.00 92.31 299 ILE A N 1
ATOM 2334 C CA . ILE A 1 299 ? 9.708 0.805 -11.562 1.00 92.31 299 ILE A CA 1
ATOM 2335 C C . ILE A 1 299 ? 10.723 0.555 -12.677 1.00 92.31 299 ILE A C 1
ATOM 2337 O O . ILE A 1 299 ? 11.808 0.041 -12.421 1.00 92.31 299 ILE A O 1
ATOM 2341 N N . ALA A 1 300 ? 10.422 0.999 -13.901 1.00 93.25 300 ALA A N 1
ATOM 2342 C CA . ALA A 1 300 ? 11.272 0.727 -15.052 1.00 93.25 300 ALA A CA 1
ATOM 2343 C C . ALA A 1 300 ? 12.694 1.269 -14.868 1.00 93.25 300 ALA A C 1
ATOM 2345 O O . ALA A 1 300 ? 13.662 0.558 -15.136 1.00 93.25 300 ALA A O 1
ATOM 2346 N N . GLY A 1 301 ? 12.830 2.509 -14.391 1.00 90.38 301 GLY A N 1
ATOM 2347 C CA . GLY A 1 301 ? 14.131 3.129 -14.166 1.00 90.38 301 GLY A CA 1
ATOM 2348 C C . GLY A 1 301 ? 14.946 2.435 -13.077 1.00 90.38 301 GLY A C 1
ATOM 2349 O O . GLY A 1 301 ? 16.121 2.137 -13.290 1.00 90.38 301 GLY A O 1
ATOM 2350 N N . ASN A 1 302 ? 14.311 2.149 -11.940 1.00 88.06 302 ASN A N 1
ATOM 2351 C CA . ASN A 1 302 ? 14.954 1.526 -10.786 1.00 88.06 302 ASN A CA 1
ATOM 2352 C C . ASN A 1 302 ? 15.393 0.088 -11.083 1.00 88.06 302 ASN A C 1
ATOM 2354 O O . ASN A 1 302 ? 16.504 -0.320 -10.738 1.00 88.06 302 ASN A O 1
ATOM 2358 N N . ASP A 1 303 ? 14.540 -0.670 -11.763 1.00 90.06 303 ASP A N 1
ATOM 2359 C CA . ASP A 1 303 ? 14.821 -2.060 -12.090 1.00 90.06 303 ASP A CA 1
ATOM 2360 C C . ASP A 1 303 ? 15.883 -2.162 -13.186 1.00 90.06 303 ASP A C 1
ATOM 2362 O O . ASP A 1 303 ? 16.730 -3.049 -13.130 1.00 90.06 303 ASP A O 1
ATOM 2366 N N . ALA A 1 304 ? 15.920 -1.230 -14.150 1.00 90.50 304 ALA A N 1
ATOM 2367 C CA . ALA A 1 304 ? 17.009 -1.178 -15.134 1.00 90.50 304 ALA A CA 1
ATOM 2368 C C . ALA A 1 304 ? 18.362 -0.867 -14.486 1.00 90.50 304 ALA A C 1
ATOM 2370 O O . ALA A 1 304 ? 19.391 -1.424 -14.885 1.00 90.50 304 ALA A O 1
ATOM 2371 N N . GLU A 1 305 ? 18.367 0.049 -13.518 1.00 89.25 305 GLU A N 1
ATOM 2372 C CA . GLU A 1 305 ? 19.567 0.424 -12.780 1.00 89.25 305 GLU A CA 1
ATOM 2373 C C . GLU A 1 305 ? 20.101 -0.761 -11.986 1.00 89.25 305 GLU A C 1
ATOM 2375 O O . GLU A 1 305 ? 21.262 -1.133 -12.155 1.00 89.25 305 GLU A O 1
ATOM 2380 N N . SER A 1 306 ? 19.233 -1.429 -11.227 1.00 86.88 306 SER A N 1
ATOM 2381 C CA . SER A 1 306 ? 19.602 -2.613 -10.451 1.00 86.88 306 SER A CA 1
ATOM 2382 C C . SER A 1 306 ? 20.018 -3.797 -11.334 1.00 86.88 306 SER A C 1
ATOM 2384 O O . SER A 1 306 ? 21.055 -4.415 -11.095 1.00 86.88 306 SER A O 1
ATOM 2386 N N . ALA A 1 307 ? 19.253 -4.104 -12.385 1.00 88.88 307 ALA A N 1
ATOM 2387 C CA . ALA A 1 307 ? 19.452 -5.304 -13.198 1.00 88.88 307 ALA A CA 1
ATOM 2388 C C . ALA A 1 307 ? 20.587 -5.185 -14.227 1.00 88.88 307 ALA A C 1
ATOM 2390 O O . ALA A 1 307 ? 21.222 -6.189 -14.567 1.00 88.88 307 ALA A O 1
ATOM 2391 N N . PHE A 1 308 ? 20.821 -3.983 -14.766 1.00 88.00 308 PHE A N 1
ATOM 2392 C CA . PHE A 1 308 ? 21.707 -3.770 -15.917 1.00 88.00 308 PHE A CA 1
ATOM 2393 C C . PHE A 1 308 ? 22.702 -2.611 -15.755 1.00 88.00 308 PHE A C 1
ATOM 2395 O O . PHE A 1 308 ? 23.584 -2.458 -16.614 1.00 88.00 308 PHE A O 1
ATOM 2402 N N . GLY A 1 309 ? 22.587 -1.808 -14.692 1.00 88.31 309 GLY A N 1
ATOM 2403 C CA . GLY A 1 309 ? 23.412 -0.620 -14.465 1.00 88.31 309 GLY A CA 1
ATOM 2404 C C . GLY A 1 309 ? 23.081 0.545 -15.400 1.00 88.31 309 GLY A C 1
ATOM 2405 O O . GLY A 1 309 ? 23.958 1.359 -15.693 1.00 88.31 309 GLY A O 1
ATOM 2406 N N . PHE A 1 310 ? 21.860 0.600 -15.945 1.00 89.00 310 PHE A N 1
ATOM 2407 C CA . PHE A 1 310 ? 21.403 1.771 -16.694 1.00 89.00 310 PHE A CA 1
ATOM 2408 C C . PHE A 1 310 ? 21.046 2.907 -15.736 1.00 89.00 310 PHE A C 1
ATOM 2410 O O . PHE A 1 310 ? 20.502 2.671 -14.670 1.00 89.00 310 PHE A O 1
ATOM 2417 N N . SER A 1 311 ? 21.283 4.159 -16.125 1.00 86.25 311 SER A N 1
ATOM 2418 C CA . SER A 1 311 ? 20.789 5.277 -15.317 1.00 86.25 311 SER A CA 1
ATOM 2419 C C . SER A 1 311 ? 19.288 5.464 -15.544 1.00 86.25 311 SER A C 1
ATOM 2421 O O . SER A 1 311 ? 18.861 5.578 -16.699 1.00 86.25 311 SER A O 1
ATOM 2423 N N . LYS A 1 312 ? 18.499 5.626 -14.473 1.00 81.62 312 LYS A N 1
ATOM 2424 C CA . LYS A 1 312 ? 17.078 6.026 -14.552 1.00 81.62 312 LYS A CA 1
ATOM 2425 C C . LYS A 1 312 ? 16.861 7.264 -15.434 1.00 81.62 312 LYS A C 1
ATOM 2427 O O . LYS A 1 312 ? 15.918 7.329 -16.217 1.00 81.62 312 LYS A O 1
ATOM 2432 N N . ASN A 1 313 ? 17.785 8.225 -15.382 1.00 84.44 313 ASN A N 1
ATOM 2433 C CA . ASN A 1 313 ? 17.730 9.466 -16.166 1.00 84.44 313 ASN A CA 1
ATOM 2434 C C . ASN A 1 313 ? 18.046 9.284 -17.659 1.00 84.44 313 ASN A C 1
ATOM 2436 O O . ASN A 1 313 ? 17.996 10.252 -18.420 1.00 84.44 313 ASN A O 1
ATOM 2440 N N . SER A 1 314 ? 18.418 8.070 -18.072 1.00 89.56 314 SER A N 1
ATOM 2441 C CA . SER A 1 314 ? 18.796 7.747 -19.447 1.00 89.56 314 SER A CA 1
ATOM 2442 C C . SER A 1 314 ? 17.699 7.044 -20.247 1.00 89.56 314 SER A C 1
ATOM 2444 O O . SER A 1 314 ? 17.923 6.768 -21.424 1.00 89.56 314 SER A O 1
ATOM 2446 N N . MET A 1 315 ? 16.521 6.805 -19.657 1.00 93.31 315 MET A N 1
ATOM 2447 C CA . MET A 1 315 ? 15.350 6.324 -20.398 1.00 93.31 315 MET A CA 1
ATOM 2448 C C . MET A 1 315 ? 15.029 7.286 -21.549 1.00 93.31 315 MET A C 1
ATOM 2450 O O . MET A 1 315 ? 14.858 8.489 -21.338 1.00 93.31 315 MET A O 1
ATOM 2454 N N . ARG A 1 316 ? 15.001 6.769 -22.781 1.00 93.62 316 ARG A N 1
ATOM 2455 C CA . ARG A 1 316 ? 14.782 7.566 -24.000 1.00 93.62 316 ARG A CA 1
ATOM 2456 C C . ARG A 1 316 ? 13.338 7.494 -24.446 1.00 93.62 316 ARG A C 1
ATOM 2458 O O . ARG A 1 316 ? 12.670 8.520 -24.575 1.00 93.62 316 ARG A O 1
ATOM 2465 N N . GLN A 1 317 ? 12.872 6.279 -24.684 1.00 95.31 317 GLN A N 1
ATOM 2466 C CA . GLN A 1 317 ? 11.519 6.001 -25.118 1.00 95.31 317 GLN A CA 1
ATOM 2467 C C . GLN A 1 317 ? 10.963 4.824 -24.331 1.00 95.31 317 GLN A C 1
ATOM 2469 O O . GLN A 1 317 ? 11.711 4.003 -23.808 1.00 95.31 317 GLN A O 1
ATOM 2474 N N . TRP A 1 318 ? 9.648 4.733 -24.255 1.00 96.38 318 TRP A N 1
ATOM 2475 C CA . TRP A 1 318 ? 8.968 3.621 -23.621 1.00 96.38 318 TRP A CA 1
ATOM 2476 C C . TRP A 1 318 ? 7.617 3.344 -24.257 1.00 96.38 318 TRP A C 1
ATOM 2478 O O . TRP A 1 318 ? 7.073 4.160 -24.990 1.00 96.38 318 TRP A O 1
ATOM 2488 N N . SER A 1 319 ? 7.071 2.182 -23.957 1.00 96.19 319 SER A N 1
ATOM 2489 C CA . SER A 1 319 ? 5.679 1.838 -24.176 1.00 96.19 319 SER A CA 1
ATOM 2490 C C . SER A 1 319 ? 5.220 1.048 -22.970 1.00 96.19 319 SER A C 1
ATOM 2492 O O . SER A 1 319 ? 6.004 0.295 -22.388 1.00 96.19 319 SER A O 1
ATOM 2494 N N . ARG A 1 320 ? 3.954 1.192 -22.600 1.00 95.12 320 ARG A N 1
ATOM 2495 C CA . ARG A 1 320 ? 3.368 0.460 -21.481 1.00 95.12 320 ARG A CA 1
ATOM 2496 C C . ARG A 1 320 ? 1.968 -0.003 -21.822 1.00 95.12 320 ARG A C 1
ATOM 2498 O O . ARG A 1 320 ? 1.177 0.723 -22.425 1.00 95.12 320 ARG A O 1
ATOM 2505 N N . LYS A 1 321 ? 1.652 -1.214 -21.392 1.00 95.62 321 LYS A N 1
ATOM 2506 C CA . LYS A 1 321 ? 0.320 -1.790 -21.463 1.00 95.62 321 LYS A CA 1
ATOM 2507 C C . LYS A 1 321 ? -0.120 -2.137 -20.055 1.00 95.62 321 LYS A C 1
ATOM 2509 O O . LYS A 1 321 ? 0.525 -2.927 -19.378 1.00 95.62 321 LYS A O 1
ATOM 2514 N N . VAL A 1 322 ? -1.249 -1.563 -19.668 1.00 95.00 322 VAL A N 1
ATOM 2515 C CA . VAL A 1 322 ? -1.928 -1.861 -18.411 1.00 95.00 322 VAL A CA 1
ATOM 2516 C C . VAL A 1 322 ? -3.147 -2.699 -18.747 1.00 95.00 322 VAL A C 1
ATOM 2518 O O . VAL A 1 322 ? -3.977 -2.294 -19.571 1.00 95.00 322 VAL A O 1
ATOM 2521 N N . LYS A 1 323 ? -3.249 -3.875 -18.140 1.00 94.44 323 LYS A N 1
ATOM 2522 C CA . LYS A 1 323 ? -4.433 -4.726 -18.216 1.00 94.44 323 LYS A CA 1
ATOM 2523 C C . LYS A 1 323 ? -5.044 -4.799 -16.823 1.00 94.44 323 LYS A C 1
ATOM 2525 O O . LYS A 1 323 ? -4.553 -5.534 -15.980 1.00 94.44 323 LYS A O 1
ATOM 2530 N N . LYS A 1 324 ? -6.091 -4.010 -16.589 1.00 92.31 324 LYS A N 1
ATOM 2531 C CA . LYS A 1 324 ? -6.830 -4.019 -15.320 1.00 92.31 324 LYS A CA 1
ATOM 2532 C C . LYS A 1 324 ? -7.503 -5.379 -15.117 1.00 92.31 324 LYS A C 1
ATOM 2534 O O . LYS A 1 324 ? -8.018 -5.944 -16.086 1.00 92.31 324 LYS A O 1
ATOM 2539 N N . HIS A 1 325 ? -7.486 -5.879 -13.887 1.00 90.69 325 HIS A N 1
ATOM 2540 C CA . HIS A 1 325 ? -8.249 -7.068 -13.502 1.00 90.69 325 HIS A CA 1
ATOM 2541 C C . HIS A 1 325 ? -9.709 -6.690 -13.225 1.00 90.69 325 HIS A C 1
ATOM 2543 O O . HIS A 1 325 ? -10.014 -5.550 -12.869 1.00 90.69 325 HIS A O 1
ATOM 2549 N N . GLU A 1 326 ? -10.621 -7.631 -13.453 1.00 82.88 326 GLU A N 1
ATOM 2550 C CA . GLU A 1 326 ? -12.058 -7.426 -13.250 1.00 82.88 326 GLU A CA 1
ATOM 2551 C C . GLU A 1 326 ? -12.395 -7.481 -11.757 1.00 82.88 326 GLU A C 1
ATOM 2553 O O . GLU A 1 326 ? -11.837 -8.303 -11.029 1.00 82.88 326 GLU A O 1
ATOM 2558 N N . SER A 1 327 ? -13.275 -6.582 -11.301 1.00 80.50 327 SER A N 1
ATOM 2559 C CA . SER A 1 327 ? -13.679 -6.461 -9.889 1.00 80.50 327 SER A CA 1
ATOM 2560 C C . SER A 1 327 ? -12.501 -6.365 -8.907 1.00 80.50 327 SER A C 1
ATOM 2562 O O . SER A 1 327 ? -12.597 -6.781 -7.762 1.00 80.50 327 SER A O 1
ATOM 2564 N N . ALA A 1 328 ? -11.370 -5.814 -9.354 1.00 87.00 328 ALA A N 1
ATOM 2565 C CA . ALA A 1 328 ? -10.127 -5.785 -8.591 1.00 87.00 328 ALA A CA 1
ATOM 2566 C C . ALA A 1 328 ? -9.864 -4.419 -7.949 1.00 87.00 328 ALA A C 1
ATOM 2568 O O . ALA A 1 328 ? -8.783 -3.846 -8.101 1.00 87.00 328 ALA A O 1
ATOM 2569 N N . LEU A 1 329 ? -10.883 -3.891 -7.273 1.00 91.69 329 LEU A N 1
ATOM 2570 C CA . LEU A 1 329 ? -10.815 -2.687 -6.454 1.00 91.69 329 LEU A CA 1
ATOM 2571 C C . LEU A 1 329 ? -10.992 -3.105 -4.995 1.00 91.69 329 LEU A C 1
ATOM 2573 O O . LEU A 1 329 ? -12.014 -3.687 -4.647 1.00 91.69 329 LEU A O 1
ATOM 2577 N N . MET A 1 330 ? -10.002 -2.819 -4.159 1.00 94.06 330 MET A N 1
ATOM 2578 C CA . MET A 1 330 ? -9.972 -3.285 -2.771 1.00 94.06 330 MET A CA 1
ATOM 2579 C C . MET A 1 330 ? -9.183 -2.326 -1.887 1.00 94.06 330 MET A C 1
ATOM 2581 O O . MET A 1 330 ? -8.458 -1.463 -2.384 1.00 94.06 330 MET A O 1
ATOM 2585 N N . LEU A 1 331 ? -9.298 -2.502 -0.579 1.00 96.75 331 LEU A N 1
ATOM 2586 C CA . LEU A 1 331 ? -8.488 -1.816 0.414 1.00 96.75 331 LEU A CA 1
ATOM 2587 C C . LEU A 1 331 ? -7.253 -2.645 0.780 1.00 96.75 331 LEU A C 1
ATOM 2589 O O . LEU A 1 331 ? -7.318 -3.869 0.912 1.00 96.75 331 LEU A O 1
ATOM 2593 N N . VAL A 1 332 ? -6.129 -1.969 0.998 1.00 97.94 332 VAL A N 1
ATOM 2594 C CA . VAL A 1 332 ? -4.916 -2.571 1.562 1.00 97.94 332 VAL A CA 1
ATOM 2595 C C . VAL A 1 332 ? -4.562 -1.924 2.905 1.00 97.94 332 VAL A C 1
ATOM 2597 O O . VAL A 1 332 ? -4.669 -0.700 3.025 1.00 97.94 332 VAL A O 1
ATOM 2600 N N . PRO A 1 333 ? -4.145 -2.710 3.914 1.00 98.12 333 PRO A N 1
ATOM 2601 C CA . PRO A 1 333 ? -3.822 -2.208 5.242 1.00 98.12 333 PRO A CA 1
ATOM 2602 C C . PRO A 1 333 ? -2.408 -1.628 5.244 1.00 98.12 333 PRO A C 1
ATOM 2604 O O . PRO A 1 333 ? -1.439 -2.307 4.898 1.00 98.12 333 PRO A O 1
ATOM 2607 N N . VAL A 1 334 ? -2.271 -0.372 5.648 1.00 98.69 334 VAL A N 1
ATOM 2608 C CA . VAL A 1 334 ? -0.996 0.347 5.712 1.00 98.69 334 VAL A CA 1
ATOM 2609 C C . VAL A 1 334 ? -0.915 1.100 7.027 1.00 98.69 334 VAL A C 1
ATOM 2611 O O . VAL A 1 334 ? -1.723 1.983 7.287 1.00 98.69 334 VAL A O 1
ATOM 2614 N N . PHE A 1 335 ? 0.090 0.804 7.844 1.00 98.44 335 PHE A N 1
ATOM 2615 C CA . PHE A 1 335 ? 0.433 1.691 8.950 1.00 98.44 335 PHE A CA 1
ATOM 2616 C C . PHE A 1 335 ? 1.178 2.893 8.392 1.00 98.44 335 PHE A C 1
ATOM 2618 O O . PHE A 1 335 ? 2.179 2.722 7.696 1.00 98.44 335 PHE A O 1
ATOM 2625 N N . TYR A 1 336 ? 0.692 4.094 8.675 1.00 97.25 336 TYR A N 1
ATOM 2626 C CA . TYR A 1 336 ? 1.173 5.317 8.049 1.00 97.25 336 TYR A CA 1
ATOM 2627 C C . TYR A 1 336 ? 1.550 6.354 9.106 1.00 97.25 336 TYR A C 1
ATOM 2629 O O . TYR A 1 336 ? 0.819 6.580 10.070 1.00 97.25 336 TYR A O 1
ATOM 2637 N N . VAL A 1 337 ? 2.705 6.978 8.904 1.00 95.25 337 VAL A N 1
ATOM 2638 C CA . VAL A 1 337 ? 3.164 8.180 9.597 1.00 95.25 337 VAL A CA 1
ATOM 2639 C C . VAL A 1 337 ? 3.261 9.257 8.530 1.00 95.25 337 VAL A C 1
ATOM 2641 O O . VAL A 1 337 ? 4.082 9.149 7.616 1.00 95.25 337 VAL A O 1
ATOM 2644 N N . ASP A 1 338 ? 2.397 10.264 8.635 1.00 89.31 338 ASP A N 1
ATOM 2645 C CA . ASP A 1 338 ? 2.337 11.339 7.652 1.00 89.31 338 ASP A CA 1
ATOM 2646 C C . ASP A 1 338 ? 3.490 12.330 7.811 1.00 89.31 338 ASP A C 1
ATOM 2648 O O . ASP A 1 338 ? 4.475 12.222 7.100 1.00 89.31 338 ASP A O 1
ATOM 2652 N N . ARG A 1 339 ? 3.392 13.286 8.739 1.00 85.50 339 ARG A N 1
ATOM 2653 C CA . ARG A 1 339 ? 4.445 14.270 9.000 1.00 85.50 339 ARG A CA 1
ATOM 2654 C C . ARG A 1 339 ? 4.800 14.261 10.485 1.00 85.50 339 ARG A C 1
ATOM 2656 O O . ARG A 1 339 ? 3.892 14.421 11.309 1.00 85.50 339 ARG A O 1
ATOM 2663 N N . PRO A 1 340 ? 6.083 14.072 10.844 1.00 78.56 340 PRO A N 1
ATOM 2664 C CA . PRO A 1 340 ? 6.545 14.268 12.207 1.00 78.56 340 PRO A CA 1
ATOM 2665 C C . PRO A 1 340 ? 6.104 15.618 12.779 1.00 78.56 340 PRO A C 1
ATOM 2667 O O . PRO A 1 340 ? 6.075 16.626 12.078 1.00 78.56 340 PRO A O 1
ATOM 2670 N N . ILE A 1 341 ? 5.828 15.647 14.087 1.00 66.81 341 ILE A N 1
ATOM 2671 C CA . ILE A 1 341 ? 5.453 16.866 14.838 1.00 66.81 341 ILE A CA 1
ATOM 2672 C C . ILE A 1 341 ? 6.451 18.010 14.595 1.00 66.81 341 ILE A C 1
ATOM 2674 O O . ILE A 1 341 ? 6.081 19.182 14.570 1.00 66.81 341 ILE A O 1
ATOM 2678 N N . SER A 1 342 ? 7.728 17.667 14.419 1.00 68.44 342 SER A N 1
ATOM 2679 C CA . SER A 1 342 ? 8.785 18.587 14.009 1.00 68.44 342 SER A CA 1
ATOM 2680 C C . SER A 1 342 ? 9.479 18.044 12.765 1.00 68.44 342 SER A C 1
ATOM 2682 O O . SER A 1 342 ? 10.408 17.235 12.863 1.00 68.44 342 SER A O 1
ATOM 2684 N N . ASP A 1 343 ? 9.016 18.497 11.601 1.00 69.56 343 ASP A N 1
ATOM 2685 C CA . ASP A 1 343 ? 9.779 18.386 10.361 1.00 69.56 343 ASP A CA 1
ATOM 2686 C C . ASP A 1 343 ? 11.058 19.227 10.476 1.00 69.56 343 ASP A C 1
ATOM 2688 O O . ASP A 1 343 ? 11.052 20.355 10.977 1.00 69.56 343 ASP A O 1
ATOM 2692 N N . GLY A 1 344 ? 12.169 18.629 10.056 1.00 65.31 344 GLY A N 1
ATOM 2693 C CA . GLY A 1 344 ? 13.513 19.168 10.181 1.00 65.31 344 GLY A CA 1
ATOM 2694 C C . GLY A 1 344 ? 13.860 20.248 9.149 1.00 65.31 344 GLY A C 1
ATOM 2695 O O . GLY A 1 344 ? 13.135 21.210 8.912 1.00 65.31 344 GLY A O 1
ATOM 2696 N N . ARG A 1 345 ? 15.067 20.146 8.585 1.00 59.88 345 ARG A N 1
ATOM 2697 C CA . ARG A 1 345 ? 15.773 21.224 7.861 1.00 59.88 345 ARG A CA 1
ATOM 2698 C C . ARG A 1 345 ? 14.941 21.837 6.729 1.00 59.88 345 ARG A C 1
ATOM 2700 O O . ARG A 1 345 ? 14.446 21.113 5.882 1.00 59.88 345 ARG A O 1
ATOM 2707 N N . GLU A 1 346 ? 14.912 23.170 6.651 1.00 66.69 346 GLU A N 1
ATOM 2708 C CA . GLU A 1 346 ? 14.523 23.949 5.455 1.00 66.69 346 GLU A CA 1
ATOM 2709 C C . GLU A 1 346 ? 13.283 23.435 4.676 1.00 66.69 346 GLU A C 1
ATOM 2711 O O . GLU A 1 346 ? 13.263 23.482 3.447 1.00 66.69 346 GLU A O 1
ATOM 2716 N N . GLY A 1 347 ? 12.237 22.963 5.366 1.00 74.75 347 GLY A N 1
ATOM 2717 C CA . GLY A 1 347 ? 11.000 22.500 4.718 1.00 74.75 347 GLY A CA 1
ATOM 2718 C C . GLY A 1 347 ? 11.078 21.107 4.075 1.00 74.75 347 GLY A C 1
ATOM 2719 O O . GLY A 1 347 ? 10.225 20.784 3.249 1.00 74.75 347 GLY A O 1
ATOM 2720 N N . GLU A 1 348 ? 12.083 20.301 4.430 1.00 86.50 348 GLU A N 1
ATOM 2721 C CA . GLU A 1 348 ? 12.146 18.867 4.128 1.00 86.50 348 GLU A CA 1
ATOM 2722 C C . GLU A 1 348 ? 11.101 18.102 4.951 1.00 86.50 348 GLU A C 1
ATOM 2724 O O . GLU A 1 348 ? 10.915 18.376 6.136 1.00 86.50 348 GLU A O 1
ATOM 2729 N N . GLN A 1 349 ? 10.440 17.132 4.328 1.00 88.62 349 GLN A N 1
ATOM 2730 C CA . GLN A 1 349 ? 9.382 16.331 4.938 1.00 88.62 349 GLN A CA 1
ATOM 2731 C C . GLN A 1 349 ? 9.730 14.859 4.937 1.00 88.62 349 GLN A C 1
ATOM 2733 O O . GLN A 1 349 ? 10.386 14.374 4.012 1.00 88.62 349 GLN A O 1
ATOM 2738 N N . VAL A 1 350 ? 9.231 14.144 5.942 1.00 92.19 350 VAL A N 1
ATOM 2739 C CA . VAL A 1 350 ? 9.393 12.697 6.068 1.00 92.19 350 VAL A CA 1
ATOM 2740 C C . VAL A 1 350 ? 8.035 12.034 6.180 1.00 92.19 350 VAL A C 1
ATOM 2742 O O . VAL A 1 350 ? 7.264 12.393 7.057 1.00 92.19 350 VAL A O 1
ATOM 2745 N N . ARG A 1 351 ? 7.795 11.013 5.355 1.00 94.62 351 ARG A N 1
ATOM 2746 C CA . ARG A 1 351 ? 6.652 10.096 5.466 1.00 94.62 351 ARG A CA 1
ATOM 2747 C C . ARG A 1 351 ? 7.152 8.671 5.597 1.00 94.62 351 ARG A C 1
ATOM 2749 O O . ARG A 1 351 ? 8.102 8.290 4.909 1.00 94.62 351 ARG A O 1
ATOM 2756 N N . ILE A 1 352 ? 6.507 7.875 6.443 1.00 97.38 352 ILE A N 1
ATOM 2757 C CA . ILE A 1 352 ? 6.865 6.470 6.672 1.00 97.38 352 ILE A CA 1
ATOM 2758 C C . ILE A 1 352 ? 5.608 5.623 6.544 1.00 97.38 352 ILE A C 1
ATOM 2760 O O . ILE A 1 352 ? 4.557 5.972 7.072 1.00 97.38 352 ILE A O 1
ATOM 2764 N N . ALA A 1 353 ? 5.719 4.490 5.863 1.00 98.38 353 ALA A N 1
ATOM 2765 C CA . ALA A 1 353 ? 4.632 3.540 5.743 1.00 98.38 353 ALA A CA 1
ATOM 2766 C C . ALA A 1 353 ? 5.123 2.107 5.954 1.00 98.38 353 ALA A C 1
ATOM 2768 O O . ALA A 1 353 ? 6.256 1.762 5.614 1.00 98.38 353 ALA A O 1
ATOM 2769 N N . VAL A 1 354 ? 4.253 1.261 6.497 1.00 98.69 354 VAL A N 1
ATOM 2770 C CA . VAL A 1 354 ? 4.500 -0.168 6.685 1.00 98.69 354 VAL A CA 1
ATOM 2771 C C . VAL A 1 354 ? 3.321 -0.949 6.130 1.00 98.69 354 VAL A C 1
ATOM 2773 O O . VAL A 1 354 ? 2.172 -0.705 6.490 1.00 98.69 354 VAL A O 1
ATOM 2776 N N . ASN A 1 355 ? 3.612 -1.905 5.254 1.00 98.50 355 ASN A N 1
ATOM 2777 C CA . ASN A 1 355 ? 2.632 -2.837 4.716 1.00 98.50 355 ASN A CA 1
ATOM 2778 C C . ASN A 1 355 ? 2.044 -3.679 5.864 1.00 98.50 355 ASN A C 1
ATOM 2780 O O . ASN A 1 355 ? 2.768 -4.459 6.481 1.00 98.50 355 ASN A O 1
ATOM 2784 N N . GLY A 1 356 ? 0.745 -3.542 6.137 1.00 98.19 356 GLY A N 1
ATOM 2785 C CA . GLY A 1 356 ? 0.047 -4.231 7.228 1.00 98.19 356 GLY A CA 1
ATOM 2786 C C . GLY A 1 356 ? -0.110 -5.743 7.029 1.00 98.19 356 GLY A C 1
ATOM 2787 O O . GLY A 1 356 ? -0.441 -6.458 7.970 1.00 98.19 356 GLY A O 1
ATOM 2788 N N . GLN A 1 357 ? 0.155 -6.259 5.828 1.00 96.94 357 GLN A N 1
ATOM 2789 C CA . GLN A 1 357 ? 0.142 -7.691 5.533 1.00 96.94 357 GLN A CA 1
ATOM 2790 C C . GLN A 1 357 ? 1.536 -8.322 5.666 1.00 96.94 357 GLN A C 1
ATOM 2792 O O . GLN A 1 357 ? 1.669 -9.405 6.233 1.00 96.94 357 GLN A O 1
ATOM 2797 N N . THR A 1 358 ? 2.573 -7.671 5.131 1.00 97.19 358 THR A N 1
ATOM 2798 C CA . THR A 1 358 ? 3.929 -8.250 5.023 1.00 97.19 358 THR A CA 1
ATOM 2799 C C . THR A 1 358 ? 4.936 -7.679 6.018 1.00 97.19 358 THR A C 1
ATOM 2801 O O . THR A 1 358 ? 6.031 -8.221 6.167 1.00 97.19 358 THR A O 1
ATOM 2804 N N . GLY A 1 359 ? 4.611 -6.569 6.684 1.00 97.81 359 GLY A N 1
ATOM 2805 C CA . GLY A 1 359 ? 5.529 -5.850 7.565 1.00 97.81 359 GLY A CA 1
ATOM 2806 C C . GLY A 1 359 ? 6.601 -5.040 6.840 1.00 97.81 359 GLY A C 1
ATOM 2807 O O . GLY A 1 359 ? 7.440 -4.431 7.504 1.00 97.81 359 GLY A O 1
ATOM 2808 N N . ARG A 1 360 ? 6.602 -5.004 5.503 1.00 97.38 360 ARG A N 1
ATOM 2809 C CA . ARG A 1 360 ? 7.606 -4.261 4.741 1.00 97.38 360 ARG A CA 1
ATOM 2810 C C . ARG A 1 360 ? 7.471 -2.757 4.986 1.00 97.38 360 ARG A C 1
ATOM 2812 O O . ARG A 1 360 ? 6.418 -2.185 4.720 1.00 97.38 360 ARG A O 1
ATOM 2819 N N . ALA A 1 361 ? 8.542 -2.129 5.466 1.00 98.12 361 ALA A N 1
ATOM 2820 C CA . ALA A 1 361 ? 8.597 -0.694 5.725 1.00 98.12 361 ALA A CA 1
ATOM 2821 C C . ALA A 1 361 ? 9.227 0.073 4.553 1.00 98.12 361 ALA A C 1
ATOM 2823 O O . ALA A 1 361 ? 10.193 -0.391 3.939 1.00 98.12 361 ALA A O 1
ATOM 2824 N N . ALA A 1 362 ? 8.716 1.267 4.283 1.00 97.88 362 ALA A N 1
ATOM 2825 C CA . ALA A 1 362 ? 9.278 2.225 3.343 1.00 97.88 362 ALA A CA 1
ATOM 2826 C C . ALA A 1 362 ? 9.153 3.645 3.903 1.00 97.88 362 ALA A C 1
ATOM 2828 O O . ALA A 1 362 ? 8.282 3.926 4.727 1.00 97.88 362 ALA A O 1
ATOM 2829 N N . ALA A 1 363 ? 10.009 4.548 3.444 1.00 96.50 363 ALA A N 1
ATOM 2830 C CA . ALA A 1 363 ? 9.909 5.961 3.759 1.00 96.50 363 ALA A CA 1
ATOM 2831 C C . ALA A 1 363 ? 10.322 6.818 2.568 1.00 96.50 363 ALA A C 1
ATOM 2833 O O . ALA A 1 363 ? 11.130 6.405 1.728 1.00 96.50 363 ALA A O 1
ATOM 2834 N N . VAL A 1 364 ? 9.784 8.032 2.535 1.00 93.31 364 VAL A N 1
ATOM 2835 C CA . VAL A 1 364 ? 10.210 9.083 1.616 1.00 93.31 364 VAL A CA 1
ATOM 2836 C C . VAL A 1 364 ? 10.610 10.318 2.413 1.00 93.31 364 VAL A C 1
ATOM 2838 O O . VAL A 1 364 ? 9.892 10.734 3.320 1.00 93.31 364 VAL A O 1
ATOM 2841 N N . VAL A 1 365 ? 11.765 10.885 2.074 1.00 91.69 365 VAL A N 1
ATOM 2842 C CA . VAL A 1 365 ? 12.286 12.143 2.613 1.00 91.69 365 VAL A CA 1
ATOM 2843 C C . VAL A 1 365 ? 12.490 13.101 1.455 1.00 91.69 365 VAL A C 1
ATOM 2845 O O . VAL A 1 365 ? 13.291 12.819 0.562 1.00 91.69 365 VAL A O 1
ATOM 2848 N N . PHE A 1 366 ? 11.753 14.204 1.416 1.00 89.00 366 PHE A N 1
ATOM 2849 C CA . PHE A 1 366 ? 11.739 15.074 0.243 1.00 89.00 366 PHE A CA 1
ATOM 2850 C C . PHE A 1 366 ? 11.681 16.558 0.590 1.00 89.00 366 PHE A C 1
ATOM 2852 O O . PHE A 1 366 ? 11.110 16.968 1.592 1.00 89.00 366 PHE A O 1
ATOM 2859 N N . ASP A 1 367 ? 12.261 17.363 -0.294 1.00 86.00 367 ASP A N 1
ATOM 2860 C CA . ASP A 1 367 ? 12.211 18.821 -0.303 1.00 86.00 367 ASP A CA 1
ATOM 2861 C C . ASP A 1 367 ? 11.885 19.311 -1.738 1.00 86.00 367 ASP A C 1
ATOM 2863 O O . ASP A 1 367 ? 11.588 18.526 -2.648 1.00 86.00 367 ASP A O 1
ATOM 2867 N N . GLU A 1 368 ? 11.935 20.621 -2.002 1.00 80.19 368 GLU A N 1
ATOM 2868 C CA . GLU A 1 368 ? 11.678 21.153 -3.355 1.00 80.19 368 GLU A CA 1
ATOM 2869 C C . GLU A 1 368 ? 12.650 20.639 -4.442 1.00 80.19 368 GLU A C 1
ATOM 2871 O O . GLU A 1 368 ? 12.360 20.706 -5.644 1.00 80.19 368 GLU A O 1
ATOM 2876 N N . LYS A 1 369 ? 13.837 20.178 -4.045 1.00 81.06 369 LYS A N 1
ATOM 2877 C CA . LYS A 1 369 ? 14.988 19.850 -4.898 1.00 81.06 369 LYS A CA 1
ATOM 2878 C C . LYS A 1 369 ? 15.268 18.347 -4.950 1.00 81.06 369 LYS A C 1
ATOM 2880 O O . LYS A 1 369 ? 15.787 17.880 -5.971 1.00 81.06 369 LYS A O 1
ATOM 2885 N N . ARG A 1 370 ? 14.983 17.606 -3.882 1.00 83.12 370 ARG A N 1
ATOM 2886 C CA . ARG A 1 370 ? 15.380 16.206 -3.688 1.00 83.12 370 ARG A CA 1
ATOM 2887 C C . ARG A 1 370 ? 14.227 15.371 -3.160 1.00 83.12 370 ARG A C 1
ATOM 2889 O O . ARG A 1 370 ? 13.359 15.866 -2.457 1.00 83.12 370 ARG A O 1
ATOM 2896 N N . ASP A 1 371 ? 14.234 14.102 -3.530 1.00 87.62 371 ASP A N 1
ATOM 2897 C CA . ASP A 1 371 ? 13.236 13.115 -3.132 1.00 87.62 371 ASP A CA 1
ATOM 2898 C C . ASP A 1 371 ? 13.973 11.792 -2.895 1.00 87.62 371 ASP A C 1
ATOM 2900 O O . ASP A 1 371 ? 14.485 11.184 -3.834 1.00 87.62 371 ASP A O 1
ATOM 2904 N N . THR A 1 372 ? 14.137 11.410 -1.634 1.00 90.69 372 THR A N 1
ATOM 2905 C CA . THR A 1 372 ? 14.922 10.250 -1.198 1.00 90.69 372 THR A CA 1
ATOM 2906 C C . THR A 1 372 ? 13.980 9.165 -0.721 1.00 90.69 372 THR A C 1
ATOM 2908 O O . THR A 1 372 ? 13.180 9.392 0.179 1.00 90.69 372 THR A O 1
ATOM 2911 N N . HIS A 1 373 ? 14.071 7.976 -1.302 1.00 92.44 373 HIS A N 1
ATOM 2912 C CA . HIS A 1 373 ? 13.257 6.821 -0.943 1.00 92.44 373 HIS A CA 1
ATOM 2913 C C . HIS A 1 373 ? 14.136 5.773 -0.278 1.00 92.44 373 HIS A C 1
ATOM 2915 O O . HIS A 1 373 ? 15.201 5.425 -0.792 1.00 92.44 373 HIS A O 1
ATOM 2921 N N . VAL A 1 374 ? 13.675 5.234 0.844 1.00 94.38 374 VAL A N 1
ATOM 2922 C CA . VAL A 1 374 ? 14.292 4.078 1.498 1.00 94.38 374 VAL A CA 1
ATOM 2923 C C . VAL A 1 374 ? 13.255 2.991 1.677 1.00 94.38 374 VAL A C 1
ATOM 2925 O O . VAL A 1 374 ? 12.117 3.256 2.056 1.00 94.38 374 VAL A O 1
ATOM 2928 N N . VAL A 1 375 ? 13.644 1.754 1.395 1.00 94.56 375 VAL A N 1
ATOM 2929 C CA . VAL A 1 375 ? 12.750 0.602 1.507 1.00 94.56 375 VAL A CA 1
ATOM 2930 C C . VAL A 1 375 ? 13.480 -0.516 2.223 1.00 94.56 375 VAL A C 1
ATOM 2932 O O . VAL A 1 375 ? 14.612 -0.841 1.868 1.00 94.56 375 VAL A O 1
ATOM 2935 N N . ALA A 1 376 ? 12.828 -1.128 3.205 1.00 94.00 376 ALA A N 1
ATOM 2936 C CA . ALA A 1 376 ? 13.331 -2.323 3.861 1.00 94.00 376 ALA A CA 1
ATOM 2937 C C . ALA A 1 376 ? 13.260 -3.531 2.904 1.00 94.00 376 ALA A C 1
ATOM 2939 O O . ALA A 1 376 ? 12.368 -3.603 2.043 1.00 94.00 376 ALA A O 1
ATOM 2940 N N . PRO A 1 377 ? 14.176 -4.508 3.030 1.00 90.12 377 PRO A N 1
ATOM 2941 C CA . PRO A 1 377 ? 13.998 -5.793 2.367 1.00 90.12 377 PRO A CA 1
ATOM 2942 C C . PRO A 1 377 ? 12.734 -6.487 2.892 1.00 90.12 377 PRO A C 1
ATOM 2944 O O . PRO A 1 377 ? 12.333 -6.290 4.040 1.00 90.12 377 PRO A O 1
ATOM 2947 N N . LEU A 1 378 ? 12.123 -7.333 2.063 1.00 88.56 378 LEU A N 1
ATOM 2948 C CA . LEU A 1 378 ? 11.053 -8.212 2.527 1.00 88.56 378 LEU A CA 1
ATOM 2949 C C . LEU A 1 378 ? 11.621 -9.235 3.525 1.00 88.56 378 LEU A C 1
ATOM 2951 O O . LEU A 1 378 ? 12.683 -9.812 3.277 1.00 88.56 378 LEU A O 1
ATOM 2955 N N . SER A 1 379 ? 10.921 -9.470 4.639 1.00 88.62 379 SER A N 1
ATOM 2956 C CA . SER A 1 379 ? 11.340 -10.487 5.608 1.00 88.62 379 SER A CA 1
ATOM 2957 C C . SER A 1 379 ? 11.339 -11.882 4.961 1.00 88.62 379 SER A C 1
ATOM 2959 O O . SER A 1 379 ? 10.337 -12.252 4.345 1.00 88.62 379 SER A O 1
ATOM 2961 N N . PRO A 1 380 ? 12.390 -12.704 5.150 1.00 87.38 380 PRO A N 1
ATOM 2962 C CA . PRO A 1 380 ? 12.427 -14.082 4.650 1.00 87.38 380 PRO A CA 1
ATOM 2963 C C . PRO A 1 380 ? 11.315 -14.987 5.199 1.00 87.38 380 PRO A C 1
ATOM 2965 O O . PRO A 1 380 ? 11.054 -16.043 4.633 1.00 87.38 380 PRO A O 1
ATOM 2968 N N . SER A 1 381 ? 10.680 -14.601 6.310 1.00 88.12 381 SER A N 1
ATOM 2969 C CA . SER A 1 381 ? 9.565 -15.339 6.916 1.00 88.12 381 SER A CA 1
ATOM 2970 C C . SER A 1 381 ? 8.224 -15.116 6.213 1.00 88.12 381 SER A C 1
ATOM 2972 O O . SER A 1 381 ? 7.247 -15.783 6.546 1.00 88.12 381 SER A O 1
ATOM 2974 N N . VAL A 1 382 ? 8.139 -14.146 5.299 1.00 90.12 382 VAL A N 1
ATOM 2975 C CA . VAL A 1 382 ? 6.903 -13.852 4.571 1.00 90.12 382 VAL A CA 1
ATOM 2976 C C . VAL A 1 382 ? 6.750 -14.854 3.434 1.00 90.12 382 VAL A C 1
ATOM 2978 O O . VAL A 1 382 ? 7.571 -14.914 2.520 1.00 90.12 382 VAL A O 1
ATOM 2981 N N . HIS A 1 383 ? 5.664 -15.621 3.481 1.00 90.44 383 HIS A N 1
ATOM 2982 C CA . HIS A 1 383 ? 5.264 -16.530 2.415 1.00 90.44 383 HIS A CA 1
ATOM 2983 C C . HIS A 1 383 ? 4.111 -15.913 1.627 1.00 90.44 383 HIS A C 1
ATOM 2985 O O . HIS A 1 383 ? 3.094 -15.546 2.209 1.00 90.44 383 HIS A O 1
ATOM 2991 N N . LEU A 1 384 ? 4.282 -15.809 0.311 1.00 91.31 384 LEU A N 1
ATOM 2992 C CA . LEU A 1 384 ? 3.298 -15.240 -0.607 1.00 91.31 384 LEU A CA 1
ATOM 2993 C C . LEU A 1 384 ? 2.692 -16.348 -1.468 1.00 91.31 384 LEU A C 1
ATOM 2995 O O . LEU A 1 384 ? 3.399 -17.270 -1.887 1.00 91.31 384 LEU A O 1
ATOM 2999 N N . SER A 1 385 ? 1.392 -16.255 -1.732 1.00 92.06 385 SER A N 1
ATOM 3000 C CA . SER A 1 385 ? 0.709 -17.134 -2.681 1.00 92.06 385 SER A CA 1
ATOM 3001 C C . SER A 1 385 ? 1.093 -16.838 -4.141 1.00 92.06 385 SER A C 1
ATOM 3003 O O . SER A 1 385 ? 1.798 -15.879 -4.450 1.00 92.06 385 SER A O 1
ATOM 3005 N N . SER A 1 386 ? 0.580 -17.647 -5.075 1.00 87.75 386 SER A N 1
ATOM 3006 C CA . SER A 1 386 ? 0.689 -17.378 -6.516 1.00 87.75 386 SER A CA 1
ATOM 3007 C C . SER A 1 386 ? -0.110 -16.157 -6.985 1.00 87.75 386 SER A C 1
ATOM 3009 O O . SER A 1 386 ? 0.100 -15.693 -8.102 1.00 87.75 386 SER A O 1
ATOM 3011 N N . GLU A 1 387 ? -1.031 -15.653 -6.164 1.00 89.81 387 GLU A N 1
ATOM 3012 C CA . GLU A 1 387 ? -1.850 -14.470 -6.444 1.00 89.81 387 GLU A CA 1
ATOM 3013 C C . GLU A 1 387 ? -1.240 -13.203 -5.832 1.00 89.81 387 GLU A C 1
ATOM 3015 O O . GLU A 1 387 ? -1.934 -12.215 -5.616 1.00 89.81 387 GLU A O 1
ATOM 3020 N N . SER A 1 388 ? 0.060 -13.203 -5.527 1.00 93.38 388 SER A N 1
ATOM 3021 C CA . SER A 1 388 ? 0.745 -12.010 -5.042 1.00 93.38 388 SER A CA 1
ATOM 3022 C C . SER A 1 388 ? 1.195 -11.085 -6.171 1.00 93.38 388 SER A C 1
ATOM 3024 O O . SER A 1 388 ? 1.254 -11.483 -7.337 1.00 93.38 388 SER A O 1
ATOM 3026 N N . THR A 1 389 ? 1.585 -9.858 -5.826 1.00 94.25 389 THR A N 1
ATOM 3027 C CA . THR A 1 389 ? 2.359 -8.985 -6.718 1.00 94.25 389 THR A CA 1
ATOM 3028 C C . THR A 1 389 ? 3.663 -9.673 -7.111 1.00 94.25 389 THR A C 1
ATOM 3030 O O . THR A 1 389 ? 4.407 -10.146 -6.246 1.00 94.25 389 THR A O 1
ATOM 3033 N N . VAL A 1 390 ? 3.961 -9.716 -8.410 1.00 91.88 390 VAL A N 1
ATOM 3034 C CA . VAL A 1 390 ? 5.178 -10.340 -8.943 1.00 91.88 390 VAL A CA 1
ATOM 3035 C C . VAL A 1 390 ? 5.875 -9.383 -9.891 1.00 91.88 390 VAL A C 1
ATOM 3037 O O . VAL A 1 390 ? 5.345 -9.057 -10.948 1.00 91.88 390 VAL A O 1
ATOM 3040 N N . HIS A 1 391 ? 7.103 -9.005 -9.546 1.00 91.50 391 HIS A N 1
ATOM 3041 C CA . HIS A 1 391 ? 8.033 -8.352 -10.466 1.00 91.50 391 HIS A CA 1
ATOM 3042 C C . HIS A 1 391 ? 8.836 -9.422 -11.190 1.00 91.50 391 HIS A C 1
ATOM 3044 O O . HIS A 1 391 ? 9.660 -10.111 -10.581 1.00 91.50 391 HIS A O 1
ATOM 3050 N N . ALA A 1 392 ? 8.587 -9.590 -12.486 1.00 91.00 392 ALA A N 1
ATOM 3051 C CA . ALA A 1 392 ? 9.419 -10.450 -13.310 1.00 91.00 392 ALA A CA 1
ATOM 3052 C C . ALA A 1 392 ? 10.795 -9.804 -13.494 1.00 91.00 392 ALA A C 1
ATOM 3054 O O . ALA A 1 392 ? 10.913 -8.588 -13.657 1.00 91.00 392 ALA A O 1
ATOM 3055 N N . THR A 1 393 ? 11.847 -10.623 -13.518 1.00 90.94 393 THR A N 1
ATOM 3056 C CA . THR A 1 393 ? 13.196 -10.131 -13.797 1.00 90.94 393 THR A CA 1
ATOM 3057 C C . THR A 1 393 ? 13.223 -9.429 -15.161 1.00 90.94 393 THR A C 1
ATOM 3059 O O . THR A 1 393 ? 12.866 -10.059 -16.162 1.00 90.94 393 THR A O 1
ATOM 3062 N N . PRO A 1 394 ? 13.665 -8.160 -15.239 1.00 93.88 394 PRO A N 1
ATOM 3063 C CA . PRO A 1 394 ? 13.745 -7.445 -16.505 1.00 93.88 394 PRO A CA 1
ATOM 3064 C C . PRO A 1 394 ? 14.641 -8.173 -17.510 1.00 93.88 394 PRO A C 1
ATOM 3066 O O . PRO A 1 394 ? 15.680 -8.739 -17.148 1.00 93.88 394 PRO A O 1
ATOM 3069 N N . VAL A 1 395 ? 14.275 -8.125 -18.791 1.00 94.81 395 VAL A N 1
ATOM 3070 C CA . VAL A 1 395 ? 15.028 -8.784 -19.868 1.00 94.81 395 VAL A CA 1
ATOM 3071 C C . VAL A 1 395 ? 15.399 -7.793 -20.960 1.00 94.81 395 VAL A C 1
ATOM 3073 O O . VAL A 1 395 ? 14.555 -7.059 -21.467 1.00 94.81 395 VAL A O 1
ATOM 3076 N N . GLU A 1 396 ? 16.674 -7.769 -21.345 1.00 94.94 396 GLU A N 1
ATOM 3077 C CA . GLU A 1 396 ? 17.102 -7.037 -22.534 1.00 94.94 396 GLU A CA 1
ATOM 3078 C C . GLU A 1 396 ? 16.704 -7.844 -23.770 1.00 94.94 396 GLU A C 1
ATOM 3080 O O . GLU A 1 396 ? 17.006 -9.037 -23.866 1.00 94.94 396 GLU A O 1
ATOM 3085 N N . VAL A 1 397 ? 16.038 -7.193 -24.718 1.00 95.06 397 VAL A N 1
ATOM 3086 C CA . VAL A 1 397 ? 15.470 -7.812 -25.913 1.00 95.06 397 VAL A CA 1
ATOM 3087 C C . VAL A 1 397 ? 15.976 -7.141 -27.182 1.00 95.06 397 VAL A C 1
ATOM 3089 O O . VAL A 1 397 ? 16.339 -5.964 -27.199 1.00 95.06 397 VAL A O 1
ATOM 3092 N N . ARG A 1 398 ? 15.973 -7.888 -28.285 1.00 94.69 398 ARG A N 1
ATOM 3093 C CA . ARG A 1 398 ? 16.328 -7.371 -29.610 1.00 94.69 398 ARG A CA 1
ATOM 3094 C C . ARG A 1 398 ? 15.266 -7.767 -30.620 1.00 94.69 398 ARG A C 1
ATOM 3096 O O . ARG A 1 398 ? 14.876 -8.927 -30.692 1.00 94.69 398 ARG A O 1
ATOM 3103 N N . TYR A 1 399 ? 14.797 -6.791 -31.395 1.00 94.38 399 TYR A N 1
ATOM 3104 C CA . TYR A 1 399 ? 13.838 -7.037 -32.468 1.00 94.38 399 TYR A CA 1
ATOM 3105 C C . TYR A 1 399 ? 14.459 -7.932 -33.545 1.00 94.38 399 TYR A C 1
ATOM 3107 O O . TYR A 1 399 ? 15.565 -7.657 -34.014 1.00 94.38 399 TYR A O 1
ATOM 3115 N N . VAL A 1 400 ? 13.721 -8.964 -33.954 1.00 95.44 400 VAL A N 1
ATOM 3116 C CA . VAL A 1 400 ? 14.145 -9.929 -34.975 1.00 95.44 400 VAL A CA 1
ATOM 3117 C C . VAL A 1 400 ? 13.329 -9.761 -36.253 1.00 95.44 400 VAL A C 1
ATOM 3119 O O . VAL A 1 400 ? 13.894 -9.523 -37.319 1.00 95.44 400 VAL A O 1
ATOM 3122 N N . LYS A 1 401 ? 11.999 -9.903 -36.174 1.00 94.88 401 LYS A N 1
ATOM 3123 C CA . LYS A 1 401 ? 11.124 -9.915 -37.360 1.00 94.88 401 LYS A CA 1
ATOM 3124 C C . LYS A 1 401 ? 9.669 -9.564 -37.038 1.00 94.88 401 LYS A C 1
ATOM 3126 O O . LYS A 1 401 ? 9.248 -9.536 -35.882 1.00 94.88 401 LYS A O 1
ATOM 3131 N N . SER A 1 402 ? 8.887 -9.323 -38.091 1.00 90.69 402 SER A N 1
ATOM 3132 C CA . SER A 1 402 ? 7.430 -9.180 -38.004 1.00 90.69 402 SER A CA 1
ATOM 3133 C C . SER A 1 402 ? 6.781 -10.488 -37.507 1.00 90.69 402 SER A C 1
ATOM 3135 O O . SER A 1 402 ? 7.284 -11.559 -37.858 1.00 90.69 402 SER A O 1
ATOM 3137 N N . PRO A 1 403 ? 5.680 -10.449 -36.727 1.00 88.06 403 PRO A N 1
ATOM 3138 C CA . PRO A 1 403 ? 4.960 -9.271 -36.236 1.00 88.06 403 PRO A CA 1
ATOM 3139 C C . PRO A 1 403 ? 5.406 -8.893 -34.815 1.00 88.06 403 PRO A C 1
ATOM 3141 O O . PRO A 1 403 ? 4.726 -9.224 -33.848 1.00 88.06 403 PRO A O 1
ATOM 3144 N N . PHE A 1 404 ? 6.528 -8.175 -34.682 1.00 94.50 404 PHE A N 1
ATOM 3145 C CA . PHE A 1 404 ? 7.091 -7.750 -33.388 1.00 94.50 404 PHE A CA 1
ATOM 3146 C C . PHE A 1 404 ? 7.579 -8.923 -32.525 1.00 94.50 404 PHE A C 1
ATOM 3148 O O . PHE A 1 404 ? 7.228 -9.047 -31.350 1.00 94.50 404 PHE A O 1
ATOM 3155 N N . LEU A 1 405 ? 8.386 -9.789 -33.142 1.00 96.44 405 LEU A N 1
ATOM 3156 C CA . LEU A 1 405 ? 9.089 -10.882 -32.481 1.00 96.44 405 LEU A CA 1
ATOM 3157 C C . LEU A 1 405 ? 10.481 -10.431 -32.041 1.00 96.44 405 LEU A C 1
ATOM 3159 O O . LEU A 1 405 ? 11.242 -9.869 -32.837 1.00 96.44 405 LEU A O 1
ATOM 3163 N N . TYR A 1 406 ? 10.802 -10.711 -30.784 1.00 96.38 406 TYR A N 1
ATOM 3164 C CA . TYR A 1 406 ? 12.041 -10.322 -30.128 1.00 96.38 406 TYR A CA 1
ATOM 3165 C C . TYR A 1 406 ? 12.748 -11.544 -29.553 1.00 96.38 406 TYR A C 1
ATOM 3167 O O . TYR A 1 406 ? 12.109 -12.451 -29.027 1.00 96.38 406 TYR A O 1
ATOM 3175 N N . GLU A 1 407 ? 14.071 -11.557 -29.616 1.00 96.19 407 GLU A N 1
ATOM 3176 C CA . GLU A 1 407 ? 14.881 -12.516 -28.865 1.00 96.19 407 GLU A CA 1
ATOM 3177 C C . GLU A 1 407 ? 15.322 -11.908 -27.530 1.00 96.19 407 GLU A C 1
ATOM 3179 O O . GLU A 1 407 ? 15.489 -10.689 -27.418 1.00 96.19 407 GLU A O 1
ATOM 3184 N N . ILE A 1 408 ? 15.550 -12.765 -26.534 1.00 95.06 408 ILE A N 1
ATOM 3185 C CA . ILE A 1 408 ? 16.159 -12.370 -25.263 1.00 95.06 408 ILE A CA 1
ATOM 3186 C C . ILE A 1 408 ? 17.672 -12.283 -25.472 1.00 95.06 408 ILE A C 1
ATOM 3188 O O . ILE A 1 408 ? 18.320 -13.273 -25.800 1.00 95.06 408 ILE A O 1
ATOM 3192 N N . VAL A 1 409 ? 18.239 -11.097 -25.264 1.00 92.62 409 VAL A N 1
ATOM 3193 C CA . VAL A 1 409 ? 19.687 -10.850 -25.337 1.00 92.62 409 VAL A CA 1
ATOM 3194 C C . VAL A 1 409 ? 20.356 -11.236 -24.023 1.00 92.62 409 VAL A C 1
ATOM 3196 O O . VAL A 1 409 ? 21.391 -11.900 -24.023 1.00 92.62 409 VAL A O 1
ATOM 3199 N N . ARG A 1 410 ? 19.776 -10.809 -22.897 1.00 91.06 410 ARG A N 1
ATOM 3200 C CA . ARG A 1 410 ? 20.204 -11.196 -21.546 1.00 91.06 410 ARG A CA 1
ATOM 3201 C C . ARG A 1 410 ? 19.103 -10.940 -20.524 1.00 91.06 410 ARG A C 1
ATOM 3203 O O . ARG A 1 410 ? 18.285 -10.040 -20.689 1.00 91.06 410 ARG A O 1
ATOM 3210 N N . ILE A 1 411 ? 19.139 -11.708 -19.445 1.00 91.19 411 ILE A N 1
ATOM 3211 C CA . ILE A 1 411 ? 18.248 -11.571 -18.290 1.00 91.19 411 ILE A CA 1
ATOM 3212 C C . ILE A 1 411 ? 18.990 -10.782 -17.205 1.00 91.19 411 ILE A C 1
ATOM 3214 O O . ILE A 1 411 ? 20.179 -11.027 -16.973 1.00 91.19 411 ILE A O 1
ATOM 3218 N N . GLY A 1 412 ? 18.312 -9.823 -16.576 1.00 84.06 412 GLY A N 1
ATOM 3219 C CA . GLY A 1 412 ? 18.836 -9.054 -15.449 1.00 84.06 412 GLY A CA 1
ATOM 3220 C C . GLY A 1 412 ? 19.320 -9.944 -14.303 1.00 84.06 412 GLY A C 1
ATOM 3221 O O . GLY A 1 412 ? 18.767 -11.012 -14.074 1.00 84.06 412 GLY A O 1
ATOM 3222 N N . GLY A 1 413 ? 20.376 -9.544 -13.593 1.00 72.12 413 GLY A N 1
ATOM 3223 C CA . GLY A 1 413 ? 20.851 -10.279 -12.408 1.00 72.12 413 GLY A CA 1
ATOM 3224 C C . GLY A 1 413 ? 21.586 -11.606 -12.664 1.00 72.12 413 GLY A C 1
ATOM 3225 O O . GLY A 1 413 ? 22.145 -12.166 -11.727 1.00 72.12 413 GLY A O 1
ATOM 3226 N N . ASN A 1 414 ? 21.694 -12.096 -13.907 1.00 49.66 414 ASN A N 1
ATOM 3227 C CA . ASN A 1 414 ? 22.447 -13.320 -14.227 1.00 49.66 414 ASN A CA 1
ATOM 3228 C C . ASN A 1 414 ? 23.977 -13.110 -14.284 1.00 49.66 414 ASN A C 1
ATOM 3230 O O . ASN A 1 414 ? 24.641 -13.412 -15.276 1.00 49.66 414 ASN A O 1
ATOM 3234 N N . ALA A 1 415 ? 24.539 -12.648 -13.167 1.00 37.50 415 ALA A N 1
ATOM 3235 C CA . ALA A 1 415 ? 25.826 -13.113 -12.665 1.00 37.50 415 ALA A CA 1
ATOM 3236 C C . ALA A 1 415 ? 25.534 -14.030 -11.456 1.00 37.50 415 ALA A C 1
ATOM 3238 O O . ALA A 1 415 ? 25.599 -13.596 -10.317 1.00 37.50 415 ALA A O 1
ATOM 3239 N N . ALA A 1 416 ? 25.173 -15.287 -11.749 1.00 29.83 416 ALA A N 1
ATOM 3240 C CA . ALA A 1 416 ? 24.958 -16.410 -10.823 1.00 29.83 416 ALA A CA 1
ATOM 3241 C C . ALA A 1 416 ? 23.882 -16.251 -9.716 1.00 29.83 416 ALA A C 1
ATOM 3243 O O . ALA A 1 416 ? 24.148 -15.727 -8.643 1.00 29.83 416 ALA A O 1
ATOM 3244 N N . VAL A 1 417 ? 22.705 -16.850 -9.951 1.00 29.97 417 VAL A N 1
ATOM 3245 C CA . VAL A 1 417 ? 22.026 -17.903 -9.148 1.00 29.97 417 VAL A CA 1
ATOM 3246 C C . VAL A 1 417 ? 20.513 -17.820 -9.392 1.00 29.97 417 VAL A C 1
ATOM 3248 O O . VAL A 1 417 ? 19.882 -16.784 -9.223 1.00 29.97 417 VAL A O 1
ATOM 3251 N N . VAL A 1 418 ? 19.949 -18.952 -9.816 1.00 28.22 418 VAL A N 1
ATOM 3252 C CA . VAL A 1 418 ? 18.525 -19.173 -10.077 1.00 28.22 418 VAL A CA 1
ATOM 3253 C C . VAL A 1 418 ? 17.777 -19.327 -8.754 1.00 28.22 418 VAL A C 1
ATOM 3255 O O . VAL A 1 418 ? 18.077 -20.224 -7.971 1.00 28.22 418 VAL A O 1
ATOM 3258 N N . GLY A 1 419 ? 16.761 -18.496 -8.559 1.00 24.67 419 GLY A N 1
ATOM 3259 C CA . GLY A 1 419 ? 15.719 -18.660 -7.555 1.00 24.67 419 GLY A CA 1
ATOM 3260 C C . GLY A 1 419 ? 14.604 -17.670 -7.858 1.00 24.67 419 GLY A C 1
ATOM 3261 O O . GLY A 1 419 ? 14.867 -16.485 -8.037 1.00 24.67 419 GLY A O 1
ATOM 3262 N N . ALA A 1 420 ? 13.371 -18.159 -7.979 1.00 36.16 420 ALA A N 1
ATOM 3263 C CA . ALA A 1 420 ? 12.192 -17.303 -7.998 1.00 36.16 420 ALA A CA 1
ATOM 3264 C C . ALA A 1 420 ? 12.191 -16.384 -6.760 1.00 36.16 420 ALA A C 1
ATOM 3266 O O . ALA A 1 420 ? 12.838 -16.695 -5.761 1.00 36.16 420 ALA A O 1
ATOM 3267 N N . THR A 1 421 ? 11.440 -15.282 -6.830 1.00 35.75 421 THR A N 1
ATOM 3268 C CA . THR A 1 421 ? 11.330 -14.195 -5.834 1.00 35.75 421 THR A CA 1
ATOM 3269 C C . THR A 1 421 ? 12.557 -13.290 -5.683 1.00 35.75 421 THR A C 1
ATOM 3271 O O . THR A 1 421 ? 13.383 -13.458 -4.795 1.00 35.75 421 THR A O 1
ATOM 3274 N N . THR A 1 422 ? 12.591 -12.206 -6.461 1.00 36.28 422 THR A N 1
ATOM 3275 C CA . THR A 1 422 ? 13.231 -10.960 -6.018 1.00 36.28 422 THR A CA 1
ATOM 3276 C C . THR A 1 422 ? 12.152 -9.912 -5.788 1.00 36.28 422 THR A C 1
ATOM 3278 O O . THR A 1 422 ? 11.892 -9.071 -6.644 1.00 36.28 422 THR A O 1
ATOM 3281 N N . ALA A 1 423 ? 11.523 -9.959 -4.608 1.00 40.22 423 ALA A N 1
ATOM 3282 C CA . ALA A 1 423 ? 11.047 -8.725 -3.995 1.00 40.22 423 ALA A CA 1
ATOM 3283 C C . ALA A 1 423 ? 12.276 -7.815 -3.869 1.00 40.22 423 ALA A C 1
ATOM 3285 O O . ALA A 1 423 ? 13.315 -8.268 -3.384 1.00 40.22 423 ALA A O 1
ATOM 3286 N N . SER A 1 424 ? 12.192 -6.589 -4.388 1.00 41.69 424 SER A N 1
ATOM 3287 C CA . SER A 1 424 ? 13.284 -5.611 -4.380 1.00 41.69 424 SER A CA 1
ATOM 3288 C C . SER A 1 424 ? 13.998 -5.622 -3.022 1.00 41.69 424 SER A C 1
ATOM 3290 O O . SER A 1 424 ? 13.400 -5.308 -2.001 1.00 41.69 424 SER A O 1
ATOM 3292 N N . GLN A 1 425 ? 15.253 -6.068 -2.961 1.00 43.03 425 GLN A N 1
ATOM 3293 C CA . GLN A 1 425 ? 16.009 -6.051 -1.706 1.00 43.03 425 GLN A CA 1
ATOM 3294 C C . GLN A 1 425 ? 16.186 -4.595 -1.251 1.00 43.03 425 GLN A C 1
ATOM 3296 O O . GLN A 1 425 ? 16.194 -3.692 -2.090 1.00 43.03 425 GLN A O 1
ATOM 3301 N N . GLY A 1 426 ? 16.254 -4.367 0.065 1.00 52.69 426 GLY A N 1
ATOM 3302 C CA . GLY A 1 426 ? 16.200 -3.028 0.648 1.00 52.69 426 GLY A CA 1
ATOM 3303 C C . GLY A 1 426 ? 17.156 -2.047 -0.027 1.00 52.69 426 GLY A C 1
ATOM 3304 O O . GLY A 1 426 ? 18.323 -2.366 -0.259 1.00 52.69 426 GLY A O 1
ATOM 3305 N N . ALA A 1 427 ? 16.638 -0.882 -0.403 1.00 59.44 427 ALA A N 1
ATOM 3306 C CA . ALA A 1 427 ? 17.322 0.054 -1.283 1.00 59.44 427 ALA A CA 1
ATOM 3307 C C . ALA A 1 427 ? 17.148 1.486 -0.777 1.00 59.44 427 ALA A C 1
ATOM 3309 O O . ALA A 1 427 ? 16.027 1.922 -0.520 1.00 59.44 427 ALA A O 1
ATOM 3310 N N . LEU A 1 428 ? 18.266 2.207 -0.681 1.00 60.97 428 LEU A N 1
ATOM 3311 C CA . LEU A 1 428 ? 18.314 3.664 -0.595 1.00 60.97 428 LEU A CA 1
ATOM 3312 C C . LEU A 1 428 ? 18.381 4.217 -2.019 1.00 60.97 428 LEU A C 1
ATOM 3314 O O . LEU A 1 428 ? 19.207 3.767 -2.818 1.00 60.97 428 LEU A O 1
ATOM 3318 N N . ARG A 1 429 ? 17.517 5.175 -2.347 1.00 71.62 429 ARG A N 1
ATOM 3319 C CA . ARG A 1 429 ? 17.432 5.797 -3.673 1.00 71.62 429 ARG A CA 1
ATOM 3320 C C . ARG A 1 429 ? 17.253 7.301 -3.513 1.00 71.62 429 ARG A C 1
ATOM 3322 O O . ARG A 1 429 ? 16.373 7.730 -2.786 1.00 71.62 429 ARG A O 1
ATOM 3329 N N . GLU A 1 430 ? 18.062 8.104 -4.198 1.00 62.41 430 GLU A N 1
ATOM 3330 C CA . GLU A 1 430 ? 17.955 9.570 -4.178 1.00 62.41 430 GLU A CA 1
ATOM 3331 C C . GLU A 1 430 ? 17.616 10.091 -5.580 1.00 62.41 430 GLU A C 1
ATOM 3333 O O . GLU A 1 430 ? 18.347 9.858 -6.546 1.00 62.41 430 GLU A O 1
ATOM 3338 N N . GLU A 1 431 ? 16.520 10.836 -5.698 1.00 64.44 431 GLU A N 1
ATOM 3339 C CA . GLU A 1 431 ? 16.079 11.463 -6.938 1.00 64.44 431 GLU A CA 1
ATOM 3340 C C . GLU A 1 431 ? 16.285 12.980 -6.885 1.00 64.44 431 GLU A C 1
ATOM 3342 O O . GLU A 1 431 ? 15.724 13.696 -6.054 1.00 64.44 431 GLU A O 1
ATOM 3347 N N . LYS A 1 432 ? 17.076 13.506 -7.828 1.00 55.34 432 LYS A N 1
ATOM 3348 C CA . LYS A 1 432 ? 17.247 14.954 -8.013 1.00 55.34 432 LYS A CA 1
ATOM 3349 C C . LYS A 1 432 ? 16.169 15.494 -8.946 1.00 55.34 432 LYS A C 1
ATOM 3351 O O . LYS A 1 432 ? 16.098 15.092 -10.110 1.00 55.34 432 LYS A O 1
ATOM 3356 N N . ARG A 1 433 ? 15.378 16.467 -8.487 1.00 59.72 433 ARG A N 1
ATOM 3357 C CA . ARG A 1 433 ? 14.380 17.139 -9.331 1.00 59.72 433 ARG A CA 1
ATOM 3358 C C . ARG A 1 433 ? 15.064 18.138 -10.268 1.00 59.72 433 ARG A C 1
ATOM 3360 O O . ARG A 1 433 ? 15.881 18.963 -9.853 1.00 59.72 433 ARG A O 1
ATOM 3367 N N . LYS A 1 434 ? 14.727 18.096 -11.563 1.00 54.47 434 LYS A N 1
ATOM 3368 C CA . LYS A 1 434 ? 15.168 19.124 -12.522 1.00 54.47 434 LYS A CA 1
ATOM 3369 C C . LYS A 1 434 ? 14.482 20.447 -12.170 1.00 54.47 434 LYS A C 1
ATOM 3371 O O . LYS A 1 434 ? 13.256 20.499 -12.111 1.00 54.47 434 LYS A O 1
ATOM 3376 N N . ARG A 1 435 ? 15.252 21.527 -11.979 1.00 48.09 435 ARG A N 1
ATOM 3377 C CA . ARG A 1 435 ? 14.690 22.878 -11.804 1.00 48.09 435 ARG A CA 1
ATOM 3378 C C . ARG A 1 435 ? 13.829 23.222 -13.029 1.00 48.09 435 ARG A C 1
ATOM 3380 O O . ARG A 1 435 ? 14.371 23.343 -14.128 1.00 48.09 435 ARG A O 1
ATOM 3387 N N . LYS A 1 436 ? 12.508 23.385 -12.857 1.00 47.53 436 LYS A N 1
ATOM 3388 C CA . LYS A 1 436 ? 11.653 24.008 -13.885 1.00 47.53 436 LYS A CA 1
ATOM 3389 C C . LYS A 1 436 ? 12.190 25.440 -14.096 1.00 47.53 436 LYS A C 1
ATOM 3391 O O . LYS A 1 436 ? 12.449 26.149 -13.125 1.00 47.53 436 LYS A O 1
ATOM 3396 N N . GLY A 1 437 ? 12.468 25.820 -15.346 1.00 40.91 437 GLY A N 1
ATOM 3397 C CA . GLY A 1 437 ? 13.099 27.104 -15.680 1.00 40.91 437 GLY A CA 1
ATOM 3398 C C . GLY A 1 437 ? 12.266 28.312 -15.235 1.00 40.91 437 GLY A C 1
ATOM 3399 O O . GLY A 1 437 ? 11.050 28.205 -15.092 1.00 40.91 437 GLY A O 1
ATOM 3400 N N . LEU A 1 438 ? 12.927 29.462 -15.049 1.00 41.41 438 LEU A N 1
ATOM 3401 C CA . LEU A 1 438 ? 12.358 30.709 -14.507 1.00 41.41 438 LEU A CA 1
ATOM 3402 C C . LEU A 1 438 ? 11.041 31.143 -15.189 1.00 41.41 438 LEU A C 1
ATOM 3404 O O . LEU A 1 438 ? 10.168 31.704 -14.542 1.00 41.41 438 LEU A O 1
ATOM 3408 N N . LEU A 1 439 ? 10.879 30.830 -16.479 1.00 42.78 439 LEU A N 1
ATOM 3409 C CA . LEU A 1 439 ? 9.707 31.190 -17.279 1.00 42.78 439 LEU A CA 1
ATOM 3410 C C . LEU A 1 439 ? 8.437 30.410 -16.906 1.00 42.78 439 LEU A C 1
ATOM 3412 O O . LEU A 1 439 ? 7.357 30.978 -16.972 1.00 42.78 439 LEU A O 1
ATOM 3416 N N . ASN A 1 440 ? 8.533 29.161 -16.434 1.00 41.06 440 ASN A N 1
ATOM 3417 C CA . ASN A 1 440 ? 7.340 28.397 -16.030 1.00 41.06 440 ASN A CA 1
ATOM 3418 C C . ASN A 1 440 ? 6.733 28.887 -14.706 1.00 41.06 440 ASN A C 1
ATOM 3420 O O . ASN A 1 440 ? 5.581 28.575 -14.424 1.00 41.06 440 ASN A O 1
ATOM 3424 N N . ARG A 1 441 ? 7.492 29.644 -13.901 1.00 41.19 441 ARG A N 1
ATOM 3425 C CA . ARG A 1 441 ? 6.985 30.289 -12.678 1.00 41.19 441 ARG A CA 1
ATOM 3426 C C . ARG A 1 441 ? 6.205 31.576 -12.961 1.00 41.19 441 ARG A C 1
ATOM 3428 O O . ARG A 1 441 ? 5.481 32.016 -12.088 1.00 41.19 441 ARG A O 1
ATOM 3435 N N . LEU A 1 442 ? 6.348 32.166 -14.151 1.00 39.09 442 LEU A N 1
ATOM 3436 C CA . LEU A 1 442 ? 5.730 33.450 -14.510 1.00 39.09 442 LEU A CA 1
ATOM 3437 C C . LEU A 1 442 ? 4.337 33.313 -15.156 1.00 39.09 442 LEU A C 1
ATOM 3439 O O . LEU A 1 442 ? 3.699 34.326 -15.406 1.00 39.09 442 LEU A O 1
ATOM 3443 N N . PHE A 1 443 ? 3.869 32.092 -15.443 1.00 44.41 443 PHE A N 1
ATOM 3444 C CA . PHE A 1 443 ? 2.601 31.844 -16.155 1.00 44.41 443 PHE A CA 1
ATOM 3445 C C . PHE A 1 443 ? 1.614 30.955 -15.375 1.00 44.41 443 PHE A C 1
ATOM 3447 O O . PHE A 1 443 ? 0.789 30.273 -15.980 1.00 44.41 443 PHE A O 1
ATOM 3454 N N . ARG A 1 444 ? 1.715 30.918 -14.044 1.00 42.41 444 ARG A N 1
ATOM 3455 C CA . ARG A 1 444 ? 0.756 30.232 -13.164 1.00 42.41 444 ARG A CA 1
ATOM 3456 C C . ARG A 1 444 ? 0.295 31.199 -12.070 1.00 42.41 444 ARG A C 1
ATOM 3458 O O . ARG A 1 444 ? 0.702 31.042 -10.926 1.00 42.41 444 ARG A O 1
ATOM 3465 N N . ASP A 1 445 ? -0.506 32.179 -12.477 1.00 36.12 445 ASP A N 1
ATOM 3466 C CA . ASP A 1 445 ? -1.479 32.863 -11.618 1.00 36.12 445 ASP A CA 1
ATOM 3467 C C . ASP A 1 445 ? -2.880 32.463 -12.091 1.00 36.12 445 ASP A C 1
ATOM 3469 O O . ASP A 1 445 ? -3.095 32.471 -13.332 1.00 36.12 445 ASP A O 1
#

pLDDT: mean 86.0, std 14.29, range [24.67, 98.69]

Radius of gyration: 23.76 Å; chains: 1; bounding box: 60×57×73 Å

Organism: NCBI:txid572010

Foldseek 3Di:
DFDKAFCADPPPRAFWAQDQFQCWTAGPPPRDTGHQDDVDDDFDDAFQFDDDDFDADPQWTFDLQWPDKDFQDAFDDVLPAQVNLLDFLLSVCCVAPVLLSVCVVPWDKDWDQDPPPRDIDIATPLFQWEADPVPRGIMGGRQLLHFPRRDQSLERHPGPVQFQQKEQDQDDDLVLLLVLQVVLCVVCVVLCPFFPVNVLSVPPWAKEWFKWFWKKKKKWWWFDDDDPDDIWIKIWIKHRQIFTQDSSDDRLQVSQQDKDFSVRMRGDDSSSDYGGHGYYGGYPPDDPCNSCSNSVLVVVQVLCCQFPVTHSVRTTIMGMDIGTTPSRIYIFIKTKRGFGPDDGDDSWTKIKIAGSHQRKIKMWIDDSWKIKIWTAAGDPPDDHDPRIIAIDFMFTWDADDPPRIIHTPDTTPPPDDDDGDDPPHIDIDMDTDDPDDPVVVVPDD